Protein AF-A0A3M2DTA0-F1 (afdb_monomer)

Mean predicted aligned error: 23.35 Å

Structure (mmCIF, N/CA/C/O backbone):
data_AF-A0A3M2DTA0-F1
#
_entry.id   AF-A0A3M2DTA0-F1
#
loop_
_atom_site.group_PDB
_atom_site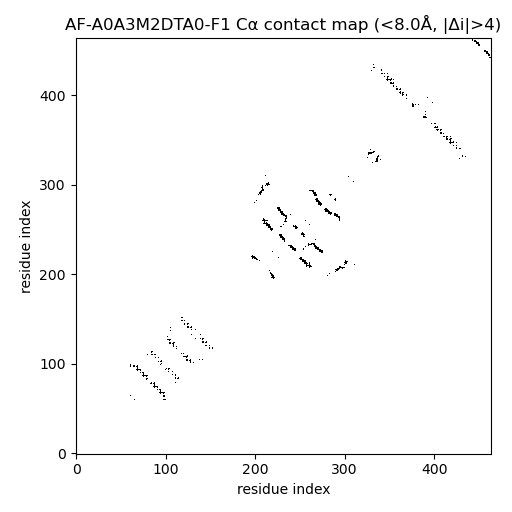.id
_atom_site.type_symbol
_atom_site.label_atom_id
_atom_site.label_alt_id
_atom_site.label_comp_id
_atom_site.label_asym_id
_atom_site.label_entity_id
_atom_site.label_seq_id
_atom_site.pdbx_PDB_ins_code
_atom_site.Cartn_x
_atom_site.Cartn_y
_atom_site.Cartn_z
_atom_site.occupancy
_atom_site.B_iso_or_equiv
_atom_site.auth_seq_id
_atom_site.auth_comp_id
_atom_site.auth_asym_id
_atom_site.auth_atom_id
_atom_site.pdbx_PDB_model_num
ATOM 1 N N . MET A 1 1 ? -62.750 1.902 66.964 1.00 39.34 1 MET A N 1
ATOM 2 C CA . MET A 1 1 ? -62.406 0.477 66.808 1.00 39.34 1 MET A CA 1
ATOM 3 C C . MET A 1 1 ? -62.398 0.144 65.324 1.00 39.34 1 MET A C 1
ATOM 5 O O . MET A 1 1 ? -63.325 0.525 64.624 1.00 39.34 1 MET A O 1
ATOM 9 N N . ASP A 1 2 ? -61.263 -0.398 64.893 1.00 40.75 2 ASP A N 1
ATOM 10 C CA . ASP A 1 2 ? -60.804 -0.861 63.575 1.00 40.75 2 ASP A CA 1
ATOM 11 C C . ASP A 1 2 ? -61.656 -0.690 62.302 1.00 40.75 2 ASP A C 1
ATOM 13 O O . ASP A 1 2 ? -62.696 -1.318 62.113 1.00 40.75 2 ASP A O 1
ATOM 17 N N . ARG A 1 3 ? -61.098 0.069 61.342 1.00 43.22 3 ARG A N 1
ATOM 18 C CA . ARG A 1 3 ? -61.470 0.039 59.919 1.00 43.22 3 ARG A CA 1
ATOM 19 C C . ARG A 1 3 ? -60.645 -1.031 59.206 1.00 43.22 3 ARG A C 1
ATOM 21 O O . ARG A 1 3 ? -59.434 -0.892 59.057 1.00 43.22 3 ARG A O 1
ATOM 28 N N . GLN A 1 4 ? -61.333 -2.048 58.698 1.00 48.72 4 GLN A N 1
ATOM 29 C CA . GLN A 1 4 ? -60.792 -3.071 57.808 1.00 48.72 4 GLN A CA 1
ATOM 30 C C . GLN A 1 4 ? -60.157 -2.443 56.553 1.00 48.72 4 GLN A C 1
ATOM 32 O O . GLN A 1 4 ? -60.819 -1.717 55.809 1.00 48.72 4 GLN A O 1
ATOM 37 N N . ARG A 1 5 ? -58.881 -2.757 56.289 1.00 42.97 5 ARG A N 1
ATOM 38 C CA . ARG A 1 5 ? -58.250 -2.596 54.969 1.00 42.97 5 ARG A CA 1
ATOM 39 C C . ARG A 1 5 ? -58.046 -3.973 54.314 1.00 42.97 5 ARG A C 1
ATOM 41 O O . ARG A 1 5 ? -57.704 -4.926 55.015 1.00 42.97 5 ARG A O 1
ATOM 48 N N . PRO A 1 6 ? -58.245 -4.090 52.990 1.00 40.84 6 PRO A N 1
ATOM 49 C CA . PRO A 1 6 ? -58.158 -5.352 52.259 1.00 40.84 6 PRO A CA 1
ATOM 50 C C . PRO A 1 6 ? -56.712 -5.856 52.123 1.00 40.84 6 PRO A C 1
ATOM 52 O O . PRO A 1 6 ? -55.781 -5.083 51.896 1.00 40.84 6 PRO A O 1
ATOM 55 N N . ARG A 1 7 ? -56.541 -7.180 52.231 1.00 41.28 7 ARG A N 1
ATOM 56 C CA . ARG A 1 7 ? -55.277 -7.898 51.999 1.00 41.28 7 ARG A CA 1
ATOM 57 C C . ARG A 1 7 ? -54.853 -7.774 50.531 1.00 41.28 7 ARG A C 1
ATOM 59 O O . ARG A 1 7 ? -55.478 -8.372 49.659 1.00 41.28 7 ARG A O 1
ATOM 66 N N . VAL A 1 8 ? -53.756 -7.068 50.271 1.00 42.44 8 VAL A N 1
ATOM 67 C CA . VAL A 1 8 ? -53.026 -7.127 48.995 1.00 42.44 8 VAL A CA 1
ATOM 68 C C . VAL A 1 8 ? -52.053 -8.306 49.065 1.00 42.44 8 VAL A C 1
ATOM 70 O O . VAL A 1 8 ? -51.221 -8.366 49.966 1.00 42.44 8 VAL A O 1
ATOM 73 N N . ARG A 1 9 ? -52.171 -9.266 48.140 1.00 40.94 9 ARG A N 1
ATOM 74 C CA . ARG A 1 9 ? -51.187 -10.344 47.942 1.00 40.94 9 ARG A CA 1
ATOM 75 C C . ARG A 1 9 ? -49.998 -9.794 47.135 1.00 40.94 9 ARG A C 1
ATOM 77 O O . ARG A 1 9 ? -50.240 -9.350 46.014 1.00 40.94 9 ARG A O 1
ATOM 84 N N . PRO A 1 10 ? -48.742 -9.844 47.615 1.00 37.25 10 PRO A N 1
ATOM 85 C CA . PRO A 1 10 ? -47.585 -9.559 46.781 1.00 37.25 10 PRO A CA 1
ATOM 86 C C . PRO A 1 10 ? -46.996 -10.879 46.270 1.00 37.25 10 PRO A C 1
ATOM 88 O O . PRO A 1 10 ? -46.670 -11.766 47.052 1.00 37.25 10 PRO A O 1
ATOM 91 N N . GLY A 1 11 ? -46.862 -11.022 44.954 1.00 39.50 11 GLY A N 1
ATOM 92 C CA . GLY A 1 11 ? -46.134 -12.149 44.367 1.00 39.50 11 GLY A CA 1
ATOM 93 C C . GLY A 1 11 ? -46.793 -12.694 43.115 1.00 39.50 11 GLY A C 1
ATOM 94 O O . GLY A 1 11 ? -47.381 -13.769 43.139 1.00 39.50 11 GLY A O 1
ATOM 95 N N . GLY A 1 12 ? -46.704 -11.950 42.015 1.00 39.66 12 GLY A N 1
ATOM 96 C CA . GLY A 1 12 ? -47.184 -12.454 40.733 1.00 39.66 12 GLY A CA 1
ATOM 97 C C . GLY A 1 12 ? -47.164 -11.433 39.609 1.00 39.66 12 GLY A C 1
ATOM 98 O O . GLY A 1 12 ? -48.199 -11.251 38.995 1.00 39.66 12 GLY A O 1
ATOM 99 N N . PHE A 1 13 ? -46.037 -10.753 39.350 1.00 37.81 13 PHE A N 1
ATOM 100 C CA . PHE A 1 13 ? -45.917 -9.884 38.161 1.00 37.81 13 PHE A CA 1
ATOM 101 C C . PHE A 1 13 ? -44.502 -9.726 37.564 1.00 37.81 13 PHE A C 1
ATOM 103 O O . PHE A 1 13 ? -44.301 -8.844 36.739 1.00 37.81 13 PHE A O 1
ATOM 110 N N . TYR A 1 14 ? -43.520 -10.576 37.899 1.00 38.41 14 TYR A N 1
ATOM 111 C CA . TYR A 1 14 ? -42.122 -10.354 37.464 1.00 38.41 14 TYR A CA 1
ATOM 112 C C . TYR A 1 14 ? -41.482 -11.437 36.575 1.00 38.41 14 TYR A C 1
ATOM 114 O O . TYR A 1 14 ? -40.265 -11.463 36.440 1.00 38.41 14 TYR A O 1
ATOM 122 N N . VAL A 1 15 ? -42.262 -12.318 35.926 1.00 38.97 15 VAL A N 1
ATOM 123 C CA . VAL A 1 15 ? -41.696 -13.429 35.114 1.00 38.97 15 VAL A CA 1
ATOM 124 C C . VAL A 1 15 ? -42.315 -13.563 33.709 1.00 38.97 15 VAL A C 1
ATOM 126 O O . VAL A 1 15 ? -42.268 -14.627 33.106 1.00 38.97 15 VAL A O 1
ATOM 129 N N . GLN A 1 16 ? -42.867 -12.492 33.123 1.00 34.28 16 GLN A N 1
ATOM 130 C CA . GLN A 1 16 ? -43.467 -12.560 31.772 1.00 34.28 16 GLN A CA 1
ATOM 131 C C . GLN A 1 16 ? -42.778 -11.697 30.699 1.00 34.28 16 GLN A C 1
ATOM 133 O O . GLN A 1 16 ? -43.326 -11.505 29.620 1.00 34.28 16 GLN A O 1
ATOM 138 N N . TRP A 1 17 ? -41.549 -11.226 30.944 1.00 40.72 17 TRP A N 1
ATOM 139 C CA . TRP A 1 17 ? -40.788 -10.429 29.962 1.00 40.72 17 TRP A CA 1
ATOM 140 C C . TRP A 1 17 ? -39.351 -10.915 29.691 1.00 40.72 17 TRP A C 1
ATOM 142 O O . TRP A 1 17 ? -38.531 -10.165 29.175 1.00 40.72 17 TRP A O 1
ATOM 152 N N . TYR A 1 18 ? -39.044 -12.185 29.990 1.00 34.88 18 TYR A N 1
ATOM 153 C CA . TYR A 1 18 ? -37.689 -12.762 29.876 1.00 34.88 18 TYR A CA 1
ATOM 154 C C . TYR A 1 18 ? -37.569 -13.947 28.887 1.00 34.88 18 TYR A C 1
ATOM 156 O O . TYR A 1 18 ? -36.745 -14.836 29.073 1.00 34.88 18 TYR A O 1
ATOM 164 N N . ARG A 1 19 ? -38.382 -13.992 27.814 1.00 37.22 19 ARG A N 1
ATOM 165 C CA . ARG A 1 19 ? -38.349 -15.079 26.798 1.00 37.22 19 ARG A CA 1
ATOM 166 C C . ARG A 1 19 ? -37.970 -14.662 25.367 1.00 37.22 19 ARG A C 1
ATOM 168 O O . ARG A 1 19 ? -38.280 -15.391 24.435 1.00 37.22 19 ARG A O 1
ATOM 175 N N . THR A 1 20 ? -37.249 -13.558 25.168 1.00 39.91 20 THR A N 1
ATOM 176 C CA . THR A 1 20 ? -36.763 -13.159 23.822 1.00 39.91 20 THR A CA 1
ATOM 177 C C . THR A 1 20 ? -35.258 -12.895 23.714 1.00 39.91 20 THR A C 1
ATOM 179 O O . THR A 1 20 ? -34.817 -12.371 22.700 1.00 39.91 20 THR A O 1
ATOM 182 N N . ILE A 1 21 ? -34.442 -13.284 24.702 1.00 41.50 21 ILE A N 1
ATOM 183 C CA . ILE A 1 21 ? -32.984 -13.019 24.676 1.00 41.50 21 ILE A CA 1
ATOM 184 C C . ILE A 1 21 ? -32.120 -14.285 24.506 1.00 41.50 21 ILE A C 1
ATOM 186 O O . ILE A 1 21 ? -30.912 -14.185 24.331 1.00 41.50 21 ILE A O 1
ATOM 190 N N . VAL A 1 22 ? -32.699 -15.487 24.429 1.00 40.06 22 VAL A N 1
ATOM 191 C CA . VAL A 1 22 ? -31.907 -16.714 24.216 1.00 40.06 22 VAL A CA 1
ATOM 192 C C . VAL A 1 22 ? -32.315 -17.415 22.927 1.00 40.06 22 VAL A C 1
ATOM 194 O O . VAL A 1 22 ? -33.062 -18.381 22.954 1.00 40.06 22 VAL A O 1
ATOM 197 N N . THR A 1 23 ? -31.802 -16.908 21.805 1.00 38.47 23 THR A N 1
ATOM 198 C CA . THR A 1 23 ? -31.377 -17.696 20.633 1.00 38.47 23 THR A CA 1
ATOM 199 C C . THR A 1 23 ? -30.519 -16.795 19.746 1.00 38.47 23 THR A C 1
ATOM 201 O O . THR A 1 23 ? -31.041 -15.853 19.156 1.00 38.47 23 THR A O 1
ATOM 204 N N . GLY A 1 24 ? -29.219 -17.095 19.644 1.00 30.34 24 GLY A N 1
ATOM 205 C CA . GLY A 1 24 ? -28.360 -16.571 18.577 1.00 30.34 24 GLY A CA 1
ATOM 206 C C . GLY A 1 24 ? -27.117 -15.781 18.993 1.00 30.34 24 GLY A C 1
ATOM 207 O O . GLY A 1 24 ? -26.850 -14.748 18.394 1.00 30.34 24 GLY A O 1
ATOM 208 N N . ALA A 1 25 ? -26.333 -16.259 19.963 1.00 32.34 25 ALA A N 1
ATOM 209 C CA . ALA A 1 25 ? -24.940 -15.839 20.118 1.00 32.34 25 ALA A CA 1
ATOM 210 C C . ALA A 1 25 ? -24.031 -17.074 20.106 1.00 32.34 25 ALA A C 1
ATOM 212 O O . ALA A 1 25 ? -24.006 -17.829 21.072 1.00 32.34 25 ALA A O 1
ATOM 213 N N . ALA A 1 26 ? -23.310 -17.267 19.002 1.00 34.09 26 ALA A N 1
ATOM 214 C CA . ALA A 1 26 ? -22.030 -17.971 18.946 1.00 34.09 26 ALA A CA 1
ATOM 215 C C . ALA A 1 26 ? -21.405 -17.737 17.561 1.00 34.09 26 ALA A C 1
ATOM 217 O O . ALA A 1 26 ? -21.884 -18.310 16.593 1.00 34.09 26 ALA A O 1
ATOM 218 N N . VAL A 1 27 ? -20.400 -16.859 17.464 1.00 36.59 27 VAL A N 1
ATOM 219 C CA . VAL A 1 27 ? -19.006 -17.202 17.108 1.00 36.59 27 VAL A CA 1
ATOM 220 C C . VAL A 1 27 ? -18.109 -16.028 17.557 1.00 36.59 27 VAL A C 1
ATOM 222 O O . VAL A 1 27 ? -18.338 -14.873 17.215 1.00 36.59 27 VAL A O 1
ATOM 225 N N . ALA A 1 28 ? -17.142 -16.381 18.404 1.00 36.66 28 ALA A N 1
ATOM 226 C CA . ALA A 1 28 ? -16.032 -15.628 19.002 1.00 36.66 28 ALA A CA 1
ATOM 227 C C . ALA A 1 28 ? -15.027 -15.092 17.948 1.00 36.66 28 ALA A C 1
ATOM 229 O O . ALA A 1 28 ? -15.091 -15.512 16.802 1.00 36.66 28 ALA A O 1
ATOM 230 N N . ALA A 1 29 ? -13.985 -14.293 18.195 1.00 37.00 29 ALA A N 1
ATOM 231 C CA . ALA A 1 29 ? -13.489 -13.381 19.234 1.00 37.00 29 ALA A CA 1
ATOM 232 C C . ALA A 1 29 ? -12.129 -12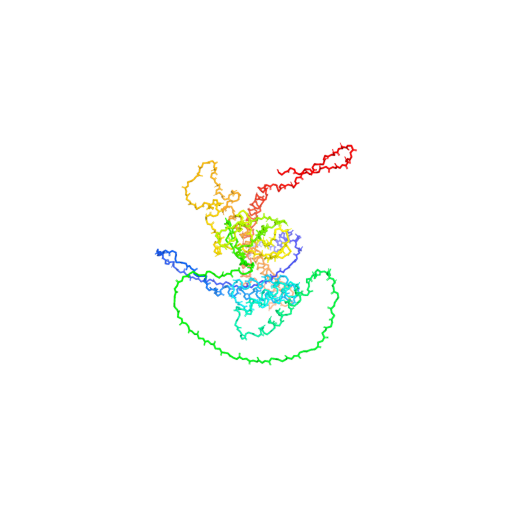.837 18.710 1.00 37.00 29 ALA A C 1
ATOM 234 O O . ALA A 1 29 ? -11.511 -13.467 17.855 1.00 37.00 29 ALA A O 1
ATOM 235 N N . GLY A 1 30 ? -11.635 -11.735 19.293 1.00 31.31 30 GLY A N 1
ATOM 236 C CA . GLY A 1 30 ? -10.243 -11.248 19.197 1.00 31.31 30 GLY A CA 1
ATOM 237 C C . GLY A 1 30 ? -10.112 -9.965 18.361 1.00 31.31 30 GLY A C 1
ATOM 238 O O . GLY A 1 30 ? -10.488 -9.963 17.201 1.00 31.31 30 GLY A O 1
ATOM 239 N N . LEU A 1 31 ? -9.627 -8.819 18.849 1.00 36.06 31 LEU A N 1
ATOM 240 C CA . LEU A 1 31 ? -8.679 -8.535 19.930 1.00 36.06 31 LEU A CA 1
ATOM 241 C C . LEU A 1 31 ? -8.980 -7.187 20.615 1.00 36.06 31 LEU A C 1
ATOM 243 O O . LEU A 1 31 ? -9.599 -6.290 20.046 1.00 36.06 31 LEU A O 1
ATOM 247 N N . ALA A 1 32 ? -8.515 -7.087 21.858 1.00 37.78 32 ALA A N 1
ATOM 248 C CA . ALA A 1 32 ? -8.719 -5.997 22.797 1.00 37.78 32 ALA A CA 1
ATOM 249 C C . ALA A 1 32 ? -7.837 -4.750 22.547 1.00 37.78 32 ALA A C 1
ATOM 251 O O . ALA A 1 32 ? -6.649 -4.857 22.268 1.00 37.78 32 ALA A O 1
ATOM 252 N N . VAL A 1 33 ? -8.477 -3.587 22.722 1.00 40.75 33 VAL A N 1
ATOM 253 C CA . VAL A 1 33 ? -8.122 -2.436 23.586 1.00 40.75 33 VAL A CA 1
ATOM 254 C C . VAL A 1 33 ? -6.704 -1.842 23.527 1.00 40.75 33 VAL A C 1
ATOM 256 O O . VAL A 1 33 ? -5.731 -2.459 23.944 1.00 40.75 33 VAL A O 1
ATOM 259 N N . SER A 1 34 ? -6.642 -0.533 23.243 1.00 37.59 34 SER A N 1
ATOM 260 C CA . SER A 1 34 ? -5.978 0.456 24.115 1.00 37.59 34 SER A CA 1
ATOM 261 C C . SER A 1 34 ? -6.585 1.856 23.946 1.00 37.59 34 SER A C 1
ATOM 263 O O . SER A 1 34 ? -6.871 2.314 22.845 1.00 37.59 34 SER A O 1
ATOM 265 N N . VAL A 1 35 ? -6.830 2.475 25.098 1.00 40.69 35 VAL A N 1
ATOM 266 C CA . VAL A 1 35 ? -7.560 3.716 25.389 1.00 40.69 35 VAL A CA 1
ATOM 267 C C . VAL A 1 35 ? -6.631 4.927 25.294 1.00 40.69 35 VAL A C 1
ATOM 269 O O . VAL A 1 35 ? -5.493 4.827 25.731 1.00 40.69 35 VAL A O 1
ATOM 272 N N . ALA A 1 36 ? -7.139 6.086 24.860 1.00 35.47 36 ALA A N 1
ATOM 273 C CA . ALA A 1 36 ? -6.836 7.375 25.501 1.00 35.47 36 ALA A CA 1
ATOM 274 C C . ALA A 1 36 ? -7.736 8.485 24.945 1.00 35.47 36 ALA A C 1
ATOM 276 O O . ALA A 1 36 ? -7.502 9.040 23.874 1.00 35.47 36 ALA A O 1
ATOM 277 N N . ALA A 1 37 ? -8.758 8.834 25.722 1.00 34.09 37 ALA A N 1
ATOM 278 C CA . ALA A 1 37 ? -9.407 10.126 25.624 1.00 34.09 37 ALA A CA 1
ATOM 279 C C . ALA A 1 37 ? -8.443 11.218 26.121 1.00 34.09 37 ALA A C 1
ATOM 281 O O . ALA A 1 37 ? -7.876 11.101 27.208 1.00 34.09 37 ALA A O 1
ATOM 282 N N . ARG A 1 38 ? -8.333 12.317 25.374 1.00 38.34 38 ARG A N 1
ATOM 283 C CA . ARG A 1 38 ? -8.090 13.638 25.957 1.00 38.34 38 ARG A CA 1
ATOM 284 C C . ARG A 1 38 ? -9.094 14.618 25.373 1.00 38.34 38 ARG A C 1
ATOM 286 O O . ARG A 1 38 ? -9.045 14.951 24.194 1.00 38.34 38 ARG A O 1
ATOM 293 N N . ALA A 1 39 ? -10.008 15.050 26.233 1.00 38.62 39 ALA A N 1
ATOM 294 C CA . ALA A 1 39 ? -10.661 16.334 26.099 1.00 38.62 39 ALA A CA 1
ATOM 295 C C . ALA A 1 39 ? -9.599 17.414 26.346 1.00 38.62 39 ALA A C 1
ATOM 297 O O . ALA A 1 39 ? -8.952 17.408 27.393 1.00 38.62 39 ALA A O 1
ATOM 298 N N . GLN A 1 40 ? -9.416 18.311 25.382 1.00 36.41 40 GLN A N 1
ATOM 299 C CA . GLN A 1 40 ? -8.710 19.566 25.587 1.00 36.41 40 GLN A CA 1
ATOM 300 C C . GLN A 1 40 ? -9.523 20.663 24.903 1.00 36.41 40 GLN A C 1
ATOM 302 O O . GLN A 1 40 ? -9.761 20.639 23.698 1.00 36.41 40 GLN A O 1
ATOM 307 N N . GLU A 1 41 ? -9.985 21.585 25.728 1.00 37.56 41 GLU A N 1
ATOM 308 C CA . GLU A 1 41 ? -10.569 22.864 25.363 1.00 37.56 41 GLU A CA 1
ATOM 309 C C . GLU A 1 41 ? -9.547 23.699 24.575 1.00 37.56 41 GLU A C 1
ATOM 311 O O . GLU A 1 41 ? -8.391 23.805 24.987 1.00 37.56 41 GLU A O 1
ATOM 316 N N . ALA A 1 42 ? -9.955 24.294 23.451 1.0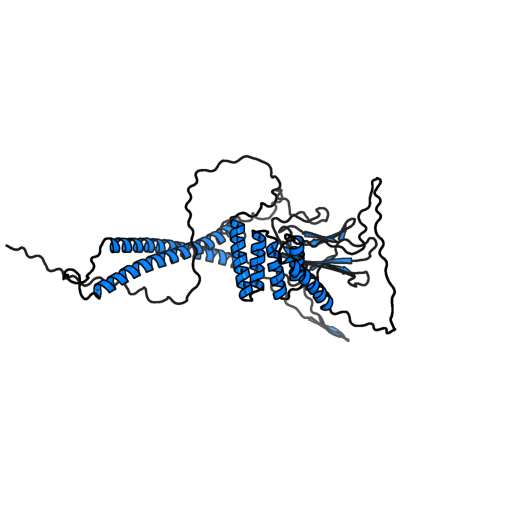0 32.97 42 ALA A N 1
ATOM 317 C CA . ALA A 1 42 ? -9.187 25.340 22.781 1.00 32.97 42 ALA A CA 1
ATOM 318 C C . ALA A 1 42 ? -10.133 26.373 22.152 1.00 32.97 42 ALA A C 1
ATOM 320 O O . ALA A 1 42 ? -10.971 26.054 21.309 1.00 32.97 42 ALA A O 1
ATOM 321 N N . ALA A 1 43 ? -9.979 27.611 22.619 1.00 33.94 43 ALA A N 1
ATOM 322 C CA . ALA A 1 43 ? -10.579 28.841 22.113 1.00 33.94 43 ALA A CA 1
ATOM 323 C C . ALA A 1 43 ? -9.995 29.224 20.716 1.00 33.94 43 ALA A C 1
ATOM 325 O O . ALA A 1 43 ? -9.166 28.484 20.183 1.00 33.94 43 ALA A O 1
ATOM 326 N N . PRO A 1 44 ? -10.455 30.316 20.069 1.00 41.16 44 PRO A N 1
ATOM 327 C CA . PRO A 1 44 ? -10.662 30.391 18.622 1.00 41.16 44 PRO A CA 1
ATOM 328 C C . PRO A 1 44 ? -9.393 30.595 17.779 1.00 41.16 44 PRO A C 1
ATOM 330 O O . PRO A 1 44 ? -8.358 31.063 18.244 1.00 41.16 44 PRO A O 1
ATOM 333 N N . ALA A 1 45 ? -9.540 30.267 16.493 1.00 36.16 45 ALA A N 1
ATOM 334 C CA . ALA A 1 45 ? -8.561 30.452 15.426 1.00 36.16 45 ALA A CA 1
ATOM 335 C C . ALA A 1 45 ? -8.074 31.911 15.280 1.00 36.16 45 ALA A C 1
ATOM 337 O O . ALA A 1 45 ? -8.903 32.823 15.340 1.00 36.16 45 ALA A O 1
ATOM 338 N N . PRO A 1 46 ? -6.787 32.148 14.957 1.00 37.59 46 PRO A N 1
ATOM 339 C CA . PRO A 1 46 ? -6.374 33.370 14.295 1.00 37.59 46 PRO A CA 1
ATOM 340 C C . PRO A 1 46 ? -6.583 33.242 12.781 1.00 37.59 46 PRO A C 1
ATOM 342 O O . PRO A 1 46 ? -6.367 32.192 12.173 1.00 37.59 46 PRO A O 1
ATOM 345 N N . GLN A 1 47 ? -7.072 34.336 12.210 1.00 36.62 47 GLN A N 1
ATOM 346 C CA . GLN A 1 47 ? -7.409 34.503 10.806 1.00 36.62 47 GLN A CA 1
ATOM 347 C C . GLN A 1 47 ? -6.179 34.485 9.892 1.00 36.62 47 GLN A C 1
ATOM 349 O O . GLN A 1 47 ? -5.039 34.621 10.328 1.00 36.62 47 GLN A O 1
ATOM 354 N N . ALA A 1 48 ? -6.495 34.291 8.614 1.00 42.03 48 ALA A N 1
ATOM 355 C CA . ALA A 1 48 ? -5.618 34.287 7.460 1.00 42.03 48 ALA A CA 1
ATOM 356 C C . ALA A 1 48 ? -4.669 35.490 7.396 1.00 42.03 48 ALA A C 1
ATOM 358 O O . ALA A 1 48 ? -5.073 36.612 7.683 1.00 42.03 48 ALA A O 1
ATOM 359 N N . ASP A 1 49 ? -3.462 35.226 6.899 1.00 40.16 49 ASP A N 1
ATOM 360 C CA . ASP A 1 49 ? -2.634 36.221 6.230 1.00 40.16 49 ASP A CA 1
ATOM 361 C C . ASP A 1 49 ? -2.180 35.644 4.882 1.00 40.16 49 ASP A C 1
ATOM 363 O O . ASP A 1 49 ? -1.767 34.480 4.780 1.00 40.16 49 ASP A O 1
ATOM 367 N N . ASP A 1 50 ? -2.338 36.460 3.844 1.00 45.19 50 ASP A N 1
ATOM 368 C CA . ASP A 1 50 ? -2.039 36.179 2.445 1.00 45.19 50 ASP A CA 1
ATOM 369 C C . ASP A 1 50 ? -0.522 36.082 2.201 1.00 45.19 50 ASP A C 1
ATOM 371 O O . ASP A 1 50 ? 0.249 36.957 2.589 1.00 45.19 50 ASP A O 1
ATOM 375 N N . GLY A 1 51 ? -0.069 35.042 1.491 1.00 35.16 51 GLY A N 1
ATOM 376 C CA . GLY A 1 51 ? 1.338 34.920 1.103 1.00 35.16 51 GLY A CA 1
ATOM 377 C C . GLY A 1 51 ? 1.622 33.752 0.158 1.00 35.16 51 GLY A C 1
ATOM 378 O O . GLY A 1 51 ? 1.288 32.607 0.444 1.00 35.16 51 GLY A O 1
ATOM 379 N N . ALA A 1 52 ? 2.239 34.067 -0.981 1.00 37.19 52 ALA A N 1
ATOM 380 C CA . ALA A 1 52 ? 2.599 33.207 -2.111 1.00 37.19 52 ALA A CA 1
ATOM 381 C C . ALA A 1 52 ? 3.199 31.817 -1.759 1.00 37.19 52 ALA A C 1
ATOM 383 O O . ALA A 1 52 ? 3.833 31.653 -0.714 1.00 37.19 52 ALA A O 1
ATOM 384 N N . PRO A 1 53 ? 3.078 30.801 -2.647 1.00 41.25 53 PRO A N 1
ATOM 385 C CA . PRO A 1 53 ? 3.514 29.440 -2.354 1.00 41.25 53 PRO A CA 1
ATOM 386 C C . PRO A 1 53 ? 5.045 29.337 -2.379 1.00 41.25 53 PRO A C 1
ATOM 388 O O . PRO A 1 53 ? 5.664 29.080 -3.412 1.00 41.25 53 PRO A O 1
ATOM 391 N N . ALA A 1 54 ? 5.671 29.503 -1.217 1.00 40.62 54 ALA A N 1
ATOM 392 C CA . ALA A 1 54 ? 7.035 29.051 -0.995 1.00 40.62 54 ALA A CA 1
ATOM 393 C C . ALA A 1 54 ? 7.068 27.516 -1.089 1.00 40.62 54 ALA A C 1
ATOM 395 O O . ALA A 1 54 ? 6.272 26.823 -0.449 1.00 40.62 54 ALA A O 1
ATOM 396 N N . LYS A 1 55 ? 7.990 26.988 -1.904 1.00 42.09 55 LYS A N 1
ATOM 397 C CA . LYS A 1 55 ? 8.301 25.557 -2.016 1.00 42.09 55 LYS A CA 1
ATOM 398 C C . LYS A 1 55 ? 8.511 24.985 -0.612 1.00 42.09 55 LYS A C 1
ATOM 400 O O . LYS A 1 55 ? 9.524 25.259 0.025 1.00 42.09 55 LYS A O 1
ATOM 405 N N . ARG A 1 56 ? 7.543 24.214 -0.115 1.00 38.03 56 ARG A N 1
ATOM 406 C CA . ARG A 1 56 ? 7.668 23.520 1.167 1.00 38.03 56 ARG A CA 1
ATOM 407 C C . ARG A 1 56 ? 8.611 22.340 0.964 1.00 38.03 56 ARG A C 1
ATOM 409 O O . ARG A 1 56 ? 8.235 21.366 0.318 1.00 38.03 56 ARG A O 1
ATOM 416 N N . SER A 1 57 ? 9.824 22.431 1.506 1.00 43.00 57 SER A N 1
ATOM 417 C CA . SER A 1 57 ? 10.646 21.246 1.767 1.00 43.00 57 SER A CA 1
ATOM 418 C C . SER A 1 57 ? 9.808 20.225 2.547 1.00 43.00 57 SER A C 1
ATOM 420 O O . SER A 1 57 ? 8.992 20.641 3.379 1.00 43.00 57 SER A O 1
ATOM 422 N N . PRO A 1 58 ? 9.958 18.913 2.290 1.00 55.59 58 PRO A N 1
ATOM 423 C CA . PRO A 1 58 ? 9.184 17.906 2.999 1.00 55.59 58 PRO A CA 1
ATOM 424 C C . PRO A 1 58 ? 9.443 18.063 4.496 1.00 55.59 58 PRO A C 1
ATOM 426 O O . PRO A 1 58 ? 10.573 17.916 4.959 1.00 55.59 58 PRO A O 1
ATOM 429 N N . ALA A 1 59 ? 8.394 18.413 5.242 1.00 67.88 59 ALA A N 1
ATOM 430 C CA . ALA A 1 59 ? 8.487 18.627 6.678 1.00 67.88 59 ALA A CA 1
ATOM 431 C C . ALA A 1 59 ? 9.079 17.382 7.350 1.00 67.88 59 ALA A C 1
ATOM 433 O O . ALA A 1 59 ? 8.808 16.252 6.921 1.00 67.88 59 ALA A O 1
ATOM 434 N N . ALA A 1 60 ? 9.913 17.596 8.370 1.00 78.75 60 ALA A N 1
ATOM 435 C CA . ALA A 1 60 ? 10.408 16.517 9.213 1.00 78.75 60 ALA A CA 1
ATOM 436 C C . ALA A 1 60 ? 9.222 15.723 9.807 1.00 78.75 60 ALA A C 1
ATOM 438 O O . ALA A 1 60 ? 8.157 16.314 10.017 1.00 78.75 60 ALA A O 1
ATOM 439 N N . PRO A 1 61 ? 9.377 14.409 10.055 1.00 89.19 61 PRO A N 1
ATOM 440 C CA . PRO A 1 61 ? 8.325 13.586 10.647 1.00 89.19 61 PRO A CA 1
ATOM 441 C C . PRO A 1 61 ? 7.776 14.195 11.941 1.00 89.19 61 PRO A C 1
ATOM 443 O O . PRO A 1 61 ? 8.546 14.649 12.792 1.00 89.19 61 PRO A O 1
ATOM 446 N N . SER A 1 62 ? 6.452 14.204 12.104 1.00 91.31 62 SER A N 1
ATOM 447 C CA . SER A 1 62 ? 5.833 14.676 13.343 1.00 91.31 62 SER A CA 1
ATOM 448 C C . SER A 1 62 ? 6.003 13.651 14.470 1.00 91.31 62 SER A C 1
ATOM 450 O O . SER A 1 62 ? 6.214 12.465 14.225 1.00 91.31 62 SER A O 1
ATOM 452 N N . ALA A 1 63 ? 5.848 14.075 15.728 1.00 89.06 63 ALA A N 1
ATOM 453 C CA . ALA A 1 63 ? 5.881 13.148 16.864 1.00 89.06 63 ALA A CA 1
ATOM 454 C C . ALA A 1 63 ? 4.822 12.030 16.746 1.00 89.06 63 ALA A C 1
ATOM 456 O O . ALA A 1 63 ? 5.080 10.895 17.139 1.00 89.06 63 ALA A O 1
ATOM 457 N N . ALA A 1 64 ? 3.660 12.332 16.156 1.00 90.00 64 ALA A N 1
ATOM 458 C CA . ALA A 1 64 ? 2.624 11.340 15.883 1.00 90.00 64 ALA A CA 1
ATOM 459 C C . ALA A 1 64 ? 3.068 10.318 14.820 1.00 90.00 64 ALA A C 1
ATOM 461 O O . ALA A 1 64 ? 2.841 9.123 15.005 1.00 90.00 64 ALA A O 1
ATOM 462 N N . ASP A 1 65 ? 3.751 10.763 13.759 1.00 88.12 65 ASP A N 1
ATOM 463 C CA . ASP A 1 65 ? 4.301 9.868 12.729 1.00 88.12 65 ASP A CA 1
ATOM 464 C C . ASP A 1 65 ? 5.379 8.949 13.314 1.00 88.12 65 ASP A C 1
ATOM 466 O O . ASP A 1 65 ? 5.423 7.763 12.996 1.00 88.12 65 ASP A O 1
ATOM 470 N N . ILE A 1 66 ? 6.223 9.470 14.212 1.00 90.06 66 ILE A N 1
ATOM 471 C CA . ILE A 1 66 ? 7.246 8.678 14.906 1.00 90.06 66 ILE A CA 1
ATOM 472 C C . ILE A 1 66 ? 6.612 7.609 15.805 1.00 90.06 66 ILE A C 1
ATOM 474 O O . ILE A 1 66 ? 7.074 6.468 15.806 1.00 90.06 66 ILE A O 1
ATOM 478 N N . GLU A 1 67 ? 5.548 7.930 16.543 1.00 90.12 67 GLU A N 1
ATOM 479 C CA . GLU A 1 67 ? 4.833 6.938 17.360 1.00 90.12 67 GLU A CA 1
ATOM 480 C C . GLU A 1 67 ? 4.154 5.863 16.499 1.00 90.12 67 GLU A C 1
ATOM 482 O O . GLU A 1 67 ? 4.263 4.669 16.789 1.00 90.12 67 GLU A O 1
ATOM 487 N N . GLN A 1 68 ? 3.526 6.252 15.387 1.00 87.31 68 GLN A N 1
ATOM 488 C CA . GLN A 1 68 ? 2.974 5.290 14.432 1.00 87.31 68 GLN A CA 1
ATOM 489 C C . GLN A 1 68 ? 4.069 4.416 13.808 1.00 87.31 68 GLN A C 1
ATOM 491 O O . GLN A 1 68 ? 3.899 3.199 13.716 1.00 87.31 68 GLN A O 1
ATOM 496 N N . ALA A 1 69 ? 5.215 4.997 13.446 1.00 89.69 69 ALA A N 1
ATOM 497 C CA . ALA A 1 69 ? 6.356 4.255 12.923 1.00 89.69 69 ALA A CA 1
ATOM 498 C C . ALA A 1 69 ? 6.851 3.201 13.921 1.00 89.69 69 ALA A C 1
ATOM 500 O O . ALA A 1 69 ? 7.037 2.047 13.544 1.00 89.69 69 ALA A O 1
ATOM 501 N N . LYS A 1 70 ? 6.977 3.545 15.211 1.00 88.19 70 LYS A N 1
ATOM 502 C CA . LYS A 1 70 ? 7.333 2.577 16.265 1.00 88.19 70 LYS A CA 1
ATOM 503 C C . LYS A 1 70 ? 6.332 1.424 16.354 1.00 88.19 70 LYS A C 1
ATOM 505 O O . LYS A 1 70 ? 6.745 0.279 16.524 1.00 88.19 70 LYS A O 1
ATOM 510 N N . ALA A 1 71 ? 5.036 1.702 16.209 1.00 89.50 71 ALA A N 1
ATOM 511 C CA . ALA A 1 71 ? 4.011 0.660 16.202 1.00 89.50 71 ALA A CA 1
ATOM 512 C C . ALA A 1 71 ? 4.149 -0.280 14.989 1.00 89.50 71 ALA A C 1
ATOM 514 O O . ALA A 1 71 ? 4.065 -1.498 15.149 1.00 89.50 71 ALA A O 1
ATOM 515 N N . HIS A 1 72 ? 4.407 0.266 13.795 1.00 91.56 72 HIS A N 1
ATOM 516 C CA . HIS A 1 72 ? 4.703 -0.524 12.594 1.00 91.56 72 HIS A CA 1
ATOM 517 C C . HIS A 1 72 ? 5.984 -1.353 12.758 1.00 91.56 72 HIS A C 1
ATOM 519 O O . HIS A 1 72 ? 5.988 -2.549 12.482 1.00 91.56 72 HIS A O 1
ATOM 525 N N . PHE A 1 73 ? 7.053 -0.768 13.301 1.00 90.38 73 PHE A N 1
ATOM 526 C CA . PHE A 1 73 ? 8.287 -1.488 13.609 1.00 90.38 73 PHE A CA 1
ATOM 527 C C . PHE A 1 73 ? 8.058 -2.659 14.571 1.00 90.38 73 PHE A C 1
ATOM 529 O O . PHE A 1 73 ? 8.527 -3.765 14.309 1.00 90.38 73 PHE A O 1
ATOM 536 N N . ALA A 1 74 ? 7.320 -2.438 15.663 1.00 89.50 74 ALA A N 1
ATOM 537 C CA . ALA A 1 74 ? 7.033 -3.477 16.648 1.00 89.50 74 ALA A CA 1
ATOM 538 C C . ALA A 1 74 ? 6.244 -4.643 16.030 1.00 89.50 74 ALA A C 1
ATOM 540 O O . ALA A 1 74 ? 6.563 -5.804 16.290 1.00 89.50 74 ALA A O 1
ATOM 541 N N . ARG A 1 75 ? 5.267 -4.346 15.159 1.00 91.38 75 ARG A N 1
ATOM 542 C CA . ARG A 1 75 ? 4.547 -5.372 14.391 1.00 91.38 75 ARG A CA 1
ATOM 543 C C . ARG A 1 75 ? 5.460 -6.117 13.424 1.00 91.38 75 ARG A C 1
ATOM 545 O O . ARG A 1 75 ? 5.423 -7.342 13.402 1.00 91.38 75 ARG A O 1
ATOM 552 N N . GLY A 1 76 ? 6.300 -5.404 12.672 1.00 88.50 76 GLY A N 1
ATOM 553 C CA . GLY A 1 76 ? 7.278 -6.013 11.769 1.00 88.50 76 GLY A CA 1
ATOM 554 C C . GLY A 1 76 ? 8.219 -6.970 12.503 1.00 88.50 76 GLY A C 1
ATOM 555 O O . GLY A 1 76 ? 8.387 -8.110 12.082 1.00 88.50 76 GLY A O 1
ATOM 556 N N . ALA A 1 77 ? 8.758 -6.554 13.652 1.00 88.00 77 ALA A N 1
ATOM 557 C CA . ALA A 1 77 ? 9.637 -7.383 14.475 1.00 88.00 77 ALA A CA 1
ATOM 558 C C . ALA A 1 77 ? 8.939 -8.648 14.999 1.00 88.00 77 ALA A C 1
ATOM 560 O O . ALA A 1 77 ? 9.544 -9.719 15.037 1.00 88.00 77 ALA A O 1
ATOM 561 N N . GLU A 1 78 ? 7.665 -8.546 15.377 1.00 92.50 78 GLU A N 1
ATOM 562 C CA . GLU A 1 78 ? 6.872 -9.698 15.804 1.00 92.50 78 GLU A CA 1
ATOM 563 C C . GLU A 1 78 ? 6.571 -10.657 14.639 1.00 92.50 78 GLU A C 1
ATOM 565 O O . GLU A 1 78 ? 6.690 -11.871 14.787 1.00 92.50 78 GLU A O 1
ATOM 570 N N . LEU A 1 79 ? 6.279 -10.131 13.448 1.00 89.75 79 LEU A N 1
ATOM 571 C CA . LEU A 1 79 ? 6.074 -10.939 12.242 1.00 89.75 79 LEU A CA 1
ATOM 572 C C . LEU A 1 79 ? 7.345 -11.688 11.818 1.00 89.75 79 LEU A C 1
ATOM 574 O O . LEU A 1 79 ? 7.248 -12.847 11.415 1.00 89.75 79 LEU A O 1
ATOM 578 N N . VAL A 1 80 ? 8.531 -11.083 11.969 1.00 86.00 80 VAL A N 1
ATOM 579 C CA . VAL A 1 80 ? 9.812 -11.780 11.741 1.00 86.00 80 VAL A CA 1
ATOM 580 C C . VAL A 1 80 ? 9.968 -12.969 12.689 1.00 86.00 80 VAL A C 1
ATOM 582 O O . VAL A 1 80 ? 10.305 -14.057 12.233 1.00 86.00 80 VAL A O 1
ATOM 585 N N . LYS A 1 81 ? 9.655 -12.814 13.985 1.00 90.19 81 LYS A N 1
ATOM 586 C CA . LYS A 1 81 ? 9.708 -13.932 14.952 1.00 90.19 81 LYS A CA 1
ATOM 587 C C . LYS A 1 81 ? 8.763 -15.078 14.590 1.00 90.19 81 LYS A C 1
ATOM 589 O O . LYS A 1 81 ? 9.026 -16.223 14.937 1.00 90.19 81 LYS A O 1
ATOM 594 N N . GLN A 1 82 ? 7.667 -14.767 13.902 1.00 92.38 82 GLN A N 1
ATOM 595 C CA . GLN A 1 82 ? 6.685 -15.740 13.424 1.00 92.38 82 GLN A CA 1
ATOM 596 C C . GLN A 1 82 ? 7.049 -16.349 12.056 1.00 92.38 82 GLN A C 1
ATOM 598 O O . GLN A 1 82 ? 6.274 -17.150 11.536 1.00 92.38 82 GLN A O 1
ATOM 603 N N . GLY A 1 83 ? 8.176 -15.959 11.447 1.00 87.69 83 GLY A N 1
ATOM 604 C CA . GLY A 1 83 ? 8.585 -16.394 10.105 1.00 87.69 83 GLY A CA 1
ATOM 605 C C . GLY A 1 83 ? 7.765 -15.774 8.965 1.00 87.69 83 GLY A C 1
ATOM 606 O O . GLY A 1 83 ? 7.850 -16.203 7.815 1.00 87.69 83 GLY A O 1
ATOM 607 N N . LYS A 1 84 ? 6.943 -14.758 9.250 1.00 90.19 84 LYS A N 1
ATOM 608 C CA . LYS A 1 84 ? 6.075 -14.085 8.270 1.00 90.19 84 LYS A CA 1
ATOM 609 C C . LYS A 1 84 ? 6.806 -12.931 7.590 1.00 90.19 84 LYS A C 1
ATOM 611 O O . LYS A 1 84 ? 6.431 -11.764 7.711 1.00 90.19 84 LYS A O 1
ATOM 616 N N . HIS A 1 85 ? 7.865 -13.263 6.861 1.00 85.88 85 HIS A N 1
ATOM 617 C CA . HIS A 1 85 ? 8.792 -12.280 6.301 1.00 85.88 85 HIS A CA 1
ATOM 618 C C . HIS A 1 85 ? 8.126 -11.321 5.288 1.00 85.88 85 HIS A C 1
ATOM 620 O O . HIS A 1 85 ? 8.353 -10.116 5.338 1.00 85.88 85 HIS A O 1
ATOM 626 N N . ALA A 1 86 ? 7.208 -11.787 4.434 1.00 87.31 86 ALA A N 1
ATOM 627 C CA . ALA A 1 86 ? 6.533 -10.911 3.461 1.00 87.31 86 ALA A CA 1
ATOM 628 C C . ALA A 1 86 ? 5.671 -9.816 4.126 1.00 87.31 86 ALA A C 1
ATOM 630 O O . ALA A 1 86 ? 5.689 -8.657 3.705 1.00 87.31 86 ALA A O 1
ATOM 631 N N . GLU A 1 87 ? 4.945 -10.170 5.190 1.00 87.19 87 GLU A N 1
ATOM 632 C CA . GLU A 1 87 ? 4.146 -9.225 5.981 1.00 87.19 87 GLU A CA 1
ATOM 633 C C . GLU A 1 87 ? 5.060 -8.279 6.779 1.00 87.19 87 GLU A C 1
ATOM 635 O O . GLU A 1 87 ? 4.831 -7.068 6.810 1.00 87.19 87 GLU A O 1
ATOM 640 N N . ALA A 1 88 ? 6.149 -8.806 7.351 1.00 87.06 88 ALA A N 1
ATOM 641 C CA . ALA A 1 88 ? 7.136 -8.008 8.073 1.00 87.06 88 ALA A CA 1
ATOM 642 C C . ALA A 1 88 ? 7.780 -6.927 7.189 1.00 87.06 88 ALA A C 1
ATOM 644 O O . ALA A 1 88 ? 7.942 -5.786 7.627 1.00 87.06 88 ALA A O 1
ATOM 645 N N . ALA A 1 89 ? 8.093 -7.249 5.929 1.00 89.44 89 ALA A N 1
ATOM 646 C CA . ALA A 1 89 ? 8.651 -6.288 4.981 1.00 89.44 89 ALA A CA 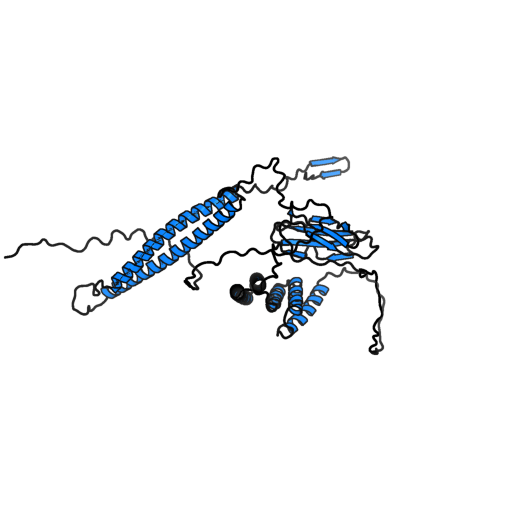1
ATOM 647 C C . ALA A 1 89 ? 7.694 -5.109 4.745 1.00 89.44 89 ALA A C 1
ATOM 649 O O . ALA A 1 89 ? 8.138 -3.964 4.640 1.00 89.44 89 ALA A O 1
ATOM 650 N N . ALA A 1 90 ? 6.382 -5.361 4.664 1.00 91.62 90 ALA A N 1
ATOM 651 C CA . ALA A 1 90 ? 5.380 -4.307 4.508 1.00 91.62 90 ALA A CA 1
ATOM 652 C C . ALA A 1 90 ? 5.338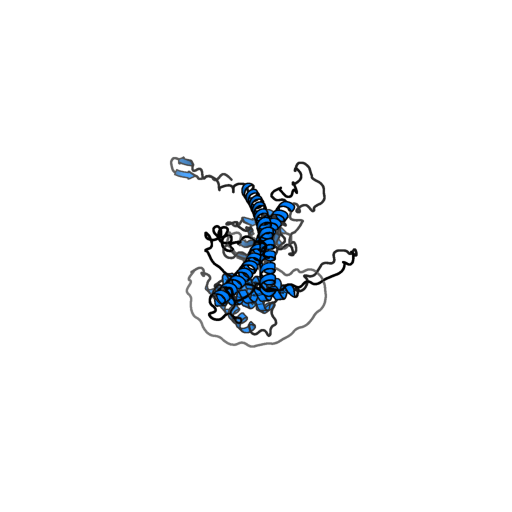 -3.377 5.731 1.00 91.62 90 ALA A C 1
ATOM 654 O O . ALA A 1 90 ? 5.385 -2.157 5.568 1.00 91.62 90 ALA A O 1
ATOM 655 N N . GLU A 1 91 ? 5.334 -3.941 6.941 1.00 93.00 91 GLU A N 1
ATOM 656 C CA . GLU A 1 91 ? 5.342 -3.162 8.184 1.00 93.00 91 GLU A CA 1
ATOM 657 C C . GLU A 1 91 ? 6.628 -2.332 8.343 1.00 93.00 91 GLU A C 1
ATOM 659 O O . GLU A 1 91 ? 6.563 -1.148 8.676 1.00 93.00 91 GLU A O 1
ATOM 664 N N . PHE A 1 92 ? 7.804 -2.892 8.037 1.00 90.81 92 PHE A N 1
ATOM 665 C CA . PHE A 1 92 ? 9.057 -2.133 8.108 1.00 90.81 92 PHE A CA 1
ATOM 666 C C . PHE A 1 92 ? 9.145 -1.018 7.061 1.00 90.81 92 PHE A C 1
ATOM 668 O O . PHE A 1 92 ? 9.634 0.070 7.379 1.00 90.81 92 PHE A O 1
ATOM 675 N N . LYS A 1 93 ? 8.625 -1.234 5.845 1.00 92.75 93 LYS A N 1
ATOM 676 C CA . LYS A 1 93 ? 8.522 -0.177 4.825 1.00 92.75 93 LYS A CA 1
ATOM 677 C C . LYS A 1 93 ? 7.621 0.965 5.287 1.00 92.75 93 LYS A C 1
ATOM 679 O O . LYS A 1 93 ? 7.980 2.124 5.096 1.00 92.75 93 LYS A O 1
ATOM 684 N N . GLU A 1 94 ? 6.501 0.660 5.936 1.00 93.44 94 GLU A N 1
ATOM 685 C CA . GLU A 1 94 ? 5.598 1.690 6.456 1.00 93.44 94 GLU A CA 1
ATOM 686 C C . GLU A 1 94 ? 6.221 2.455 7.632 1.00 93.44 94 GLU A C 1
ATOM 688 O O . GLU A 1 94 ? 6.171 3.686 7.676 1.00 93.44 94 GLU A O 1
ATOM 693 N N . SER A 1 95 ? 6.928 1.751 8.520 1.00 90.00 95 SER A N 1
ATOM 694 C CA . SER A 1 95 ? 7.744 2.379 9.564 1.00 90.00 95 SER A CA 1
ATOM 695 C C . SER A 1 95 ? 8.794 3.329 8.976 1.00 90.00 95 SER A C 1
ATOM 697 O O . SER A 1 95 ? 8.981 4.442 9.479 1.00 90.00 95 SER A O 1
ATOM 699 N N . TYR A 1 96 ? 9.471 2.929 7.894 1.00 93.06 96 TYR A N 1
ATOM 700 C CA . TYR A 1 96 ? 10.448 3.773 7.203 1.00 93.06 96 TYR A CA 1
ATOM 701 C C . TYR A 1 96 ? 9.787 4.974 6.522 1.00 93.06 96 TYR A C 1
ATOM 703 O O . TYR A 1 96 ? 10.289 6.088 6.638 1.00 93.06 96 TYR A O 1
ATOM 711 N N . ARG A 1 97 ? 8.626 4.793 5.886 1.00 95.25 97 ARG A N 1
ATOM 712 C CA . ARG A 1 97 ? 7.871 5.877 5.242 1.00 95.25 97 ARG A CA 1
ATOM 713 C C . ARG A 1 97 ? 7.478 6.976 6.233 1.00 95.25 97 ARG A C 1
ATOM 715 O O . ARG A 1 97 ? 7.587 8.160 5.913 1.00 95.25 97 ARG A O 1
ATOM 722 N N . LEU A 1 98 ? 7.033 6.579 7.426 1.00 91.12 98 LEU A N 1
ATOM 723 C CA . LEU A 1 98 ? 6.589 7.487 8.485 1.00 91.12 98 LEU A CA 1
ATOM 724 C C . LEU A 1 98 ? 7.764 8.171 9.194 1.00 91.12 98 LEU A C 1
ATOM 726 O O . LEU A 1 98 ? 7.762 9.388 9.352 1.00 91.12 98 LEU A O 1
ATOM 730 N N . SER A 1 99 ? 8.783 7.407 9.598 1.00 89.94 99 SER A N 1
ATOM 731 C CA . SER A 1 99 ? 9.901 7.941 10.394 1.00 89.94 99 SER A CA 1
ATOM 732 C C . SER A 1 99 ? 11.062 8.498 9.580 1.00 89.94 99 SER A C 1
ATOM 734 O O . SER A 1 99 ? 11.863 9.258 10.116 1.00 89.94 99 SER A O 1
ATOM 736 N N . ARG A 1 100 ? 11.200 8.082 8.316 1.00 92.94 100 ARG A N 1
ATOM 737 C CA . ARG A 1 100 ? 12.375 8.319 7.459 1.00 92.94 100 ARG A CA 1
ATOM 738 C C . ARG A 1 100 ? 13.703 7.929 8.124 1.00 92.94 100 ARG A C 1
ATOM 740 O O . ARG A 1 100 ? 14.748 8.461 7.767 1.00 92.94 100 ARG A O 1
ATOM 747 N N . ASN A 1 101 ? 13.669 7.011 9.096 1.00 89.81 101 ASN A N 1
ATOM 748 C CA . ASN A 1 101 ? 14.854 6.578 9.827 1.00 89.81 101 ASN A CA 1
ATOM 749 C C . ASN A 1 101 ? 15.655 5.557 8.993 1.00 89.81 101 ASN A C 1
ATOM 751 O O . ASN A 1 101 ? 15.168 4.439 8.797 1.00 89.81 101 ASN A O 1
ATOM 755 N N . PRO A 1 102 ? 16.884 5.878 8.548 1.00 91.31 102 PRO A N 1
ATOM 756 C CA . PRO A 1 102 ? 17.680 4.998 7.693 1.00 91.31 102 PRO A CA 1
ATOM 757 C C . PRO A 1 102 ? 18.070 3.671 8.356 1.00 91.31 102 PRO A C 1
ATOM 759 O O . PRO A 1 102 ? 18.294 2.695 7.647 1.00 91.31 102 PRO A O 1
ATOM 762 N N . LEU A 1 103 ? 18.057 3.567 9.691 1.00 89.44 103 LEU A N 1
ATOM 763 C CA . LEU A 1 103 ? 18.331 2.301 10.389 1.00 89.44 103 LEU A CA 1
ATOM 764 C C . LEU A 1 103 ? 17.311 1.200 10.055 1.00 89.44 103 LEU A C 1
ATOM 766 O O . LEU A 1 103 ? 17.622 0.015 10.151 1.00 89.44 103 LEU A O 1
ATOM 770 N N . LEU A 1 104 ? 16.104 1.571 9.617 1.00 91.19 104 LEU A N 1
ATOM 771 C CA . LEU A 1 104 ? 15.077 0.613 9.202 1.00 91.19 104 LEU A CA 1
ATOM 772 C C . LEU A 1 104 ? 15.387 -0.057 7.860 1.00 91.19 104 LEU A C 1
ATOM 774 O O . LEU A 1 104 ? 14.840 -1.122 7.582 1.00 91.19 104 LEU A O 1
ATOM 778 N N . LEU A 1 105 ? 16.266 0.529 7.041 1.00 93.31 105 LEU A N 1
ATOM 779 C CA . LEU A 1 105 ? 16.664 -0.038 5.752 1.00 93.31 105 LEU A CA 1
ATOM 780 C C . LEU A 1 105 ? 17.374 -1.383 5.925 1.00 93.31 105 LEU A C 1
ATOM 782 O O . LEU A 1 105 ? 17.132 -2.294 5.137 1.00 93.31 105 LEU A O 1
ATOM 786 N N . TYR A 1 106 ? 18.164 -1.535 6.994 1.00 92.56 106 TYR A N 1
ATOM 787 C CA . TYR A 1 106 ? 18.782 -2.811 7.351 1.00 92.56 106 TYR A CA 1
ATOM 788 C C . TYR A 1 106 ? 17.730 -3.897 7.590 1.00 92.56 106 TYR A C 1
ATOM 790 O O . TYR A 1 106 ? 17.814 -4.972 7.007 1.00 92.56 106 TYR A O 1
ATOM 798 N N . ASN A 1 107 ? 16.699 -3.602 8.388 1.00 91.06 107 ASN A N 1
ATOM 799 C CA . ASN A 1 107 ? 15.639 -4.567 8.687 1.00 91.06 107 ASN A CA 1
ATOM 800 C C . ASN A 1 107 ? 14.839 -4.948 7.439 1.00 91.06 107 ASN A C 1
ATOM 802 O O . ASN A 1 107 ? 14.446 -6.101 7.294 1.00 91.06 107 ASN A O 1
ATOM 806 N N . ILE A 1 108 ? 14.601 -3.995 6.533 1.00 95.12 108 ILE A N 1
ATOM 807 C CA . ILE A 1 108 ? 13.935 -4.277 5.258 1.00 95.12 108 ILE A CA 1
ATOM 808 C C . ILE A 1 108 ? 14.817 -5.198 4.401 1.00 95.12 108 ILE A C 1
ATOM 810 O O . ILE A 1 108 ? 14.315 -6.195 3.886 1.00 95.12 108 ILE A O 1
ATOM 814 N N . GLY A 1 109 ? 16.119 -4.908 4.295 1.00 93.56 109 GLY A N 1
ATOM 815 C CA . GLY A 1 109 ? 17.083 -5.751 3.581 1.00 93.56 109 GLY A CA 1
ATOM 816 C C . GLY A 1 109 ? 17.170 -7.163 4.156 1.00 93.56 109 GLY A C 1
ATOM 817 O O . GLY A 1 109 ? 17.035 -8.126 3.409 1.00 93.56 109 GLY A O 1
ATOM 818 N N . TYR A 1 110 ? 17.277 -7.285 5.481 1.00 93.31 110 TYR A N 1
ATOM 819 C CA . TYR A 1 110 ? 17.307 -8.563 6.196 1.00 93.31 110 TYR A CA 1
ATOM 820 C C . TYR A 1 110 ? 16.071 -9.418 5.906 1.00 93.31 110 TYR A C 1
ATOM 822 O O . TYR A 1 110 ? 16.177 -10.603 5.614 1.00 93.31 110 TYR A O 1
ATOM 830 N N . VAL A 1 111 ? 14.880 -8.820 5.922 1.00 93.62 111 VAL A N 1
ATOM 831 C CA . VAL A 1 111 ? 13.650 -9.571 5.657 1.00 93.62 111 VAL A CA 1
ATOM 832 C C . VAL A 1 111 ? 13.547 -10.034 4.200 1.00 93.62 111 VAL A C 1
ATOM 834 O O . VAL A 1 111 ? 13.037 -11.126 3.960 1.00 93.62 111 VAL A O 1
ATOM 837 N N . TYR A 1 112 ? 14.025 -9.251 3.228 1.00 94.00 112 TYR A N 1
ATOM 838 C CA . TYR A 1 112 ? 14.090 -9.711 1.834 1.00 94.00 112 TYR A CA 1
ATOM 839 C C . TYR A 1 112 ? 15.144 -10.798 1.623 1.00 94.00 112 TYR A C 1
ATOM 841 O O . TYR A 1 112 ? 14.929 -11.699 0.816 1.00 94.00 112 TYR A O 1
ATOM 849 N N . ASP A 1 113 ? 16.232 -10.751 2.386 1.00 90.88 113 ASP A N 1
ATOM 850 C CA . ASP A 1 113 ? 17.262 -11.782 2.373 1.00 90.88 113 ASP A CA 1
ATOM 851 C C . ASP A 1 113 ? 16.710 -13.132 2.860 1.00 90.88 113 ASP A C 1
ATOM 853 O O . ASP A 1 113 ? 16.859 -14.147 2.183 1.00 90.88 113 ASP A O 1
ATOM 857 N N . GLU A 1 114 ? 15.953 -13.125 3.962 1.00 91.19 114 GLU A N 1
ATOM 858 C CA . GLU A 1 114 ? 15.239 -14.306 4.482 1.00 91.19 114 GLU A CA 1
ATOM 859 C C . GLU A 1 114 ? 14.155 -14.824 3.517 1.00 91.19 114 GLU A C 1
ATOM 861 O O . GLU A 1 114 ? 13.864 -16.019 3.473 1.00 91.19 114 GLU A O 1
ATOM 866 N N . LEU A 1 115 ? 13.559 -13.944 2.703 1.00 89.94 115 LEU A N 1
ATOM 867 C CA . LEU A 1 115 ? 12.629 -14.333 1.633 1.00 89.94 115 LEU A CA 1
ATOM 868 C C . LEU A 1 115 ? 13.332 -14.940 0.409 1.00 89.94 115 LEU A C 1
ATOM 870 O O . LEU A 1 115 ? 12.655 -15.482 -0.466 1.00 89.94 115 LEU A O 1
ATOM 874 N N . GLY A 1 116 ? 14.661 -14.836 0.326 1.00 89.00 116 GLY A N 1
ATOM 875 C CA . GLY A 1 116 ? 15.447 -15.239 -0.837 1.00 89.00 116 GLY A CA 1
ATOM 876 C C . GLY A 1 116 ? 15.370 -14.263 -2.015 1.00 89.00 116 GLY A C 1
ATOM 877 O O . GLY A 1 116 ? 15.842 -14.600 -3.101 1.00 89.00 116 GLY A O 1
ATOM 878 N N . ASP A 1 117 ? 14.805 -13.066 -1.822 1.00 90.88 117 ASP A N 1
ATOM 879 C CA . ASP A 1 117 ? 14.797 -11.992 -2.822 1.00 90.88 117 ASP A CA 1
ATOM 880 C C . ASP A 1 117 ? 16.128 -11.232 -2.747 1.00 90.88 117 ASP A C 1
ATOM 882 O O . ASP A 1 117 ? 16.261 -10.170 -2.127 1.00 90.88 117 ASP A O 1
ATOM 886 N N . LYS A 1 118 ? 17.155 -11.861 -3.324 1.00 87.88 118 LYS A N 1
ATOM 887 C CA . LYS A 1 118 ? 18.559 -11.446 -3.230 1.00 87.88 118 LYS A CA 1
ATOM 888 C C . LYS A 1 118 ? 18.787 -10.051 -3.805 1.00 87.88 118 LYS A C 1
ATOM 890 O O . LYS A 1 118 ? 19.604 -9.295 -3.281 1.00 87.88 118 LYS A O 1
ATOM 895 N N . GLU A 1 119 ? 18.060 -9.694 -4.856 1.00 86.12 119 GLU A N 1
ATOM 896 C CA . GLU A 1 119 ? 18.138 -8.397 -5.514 1.00 86.12 119 GLU A CA 1
ATOM 897 C C . GLU A 1 119 ? 17.578 -7.276 -4.632 1.00 86.12 119 GLU A C 1
ATOM 899 O O . GLU A 1 119 ? 18.238 -6.242 -4.465 1.00 86.12 119 GLU A O 1
ATOM 904 N N . LEU A 1 120 ? 16.400 -7.470 -4.023 1.00 85.00 120 LEU A N 1
ATOM 905 C CA . LEU A 1 120 ? 15.856 -6.488 -3.082 1.00 85.00 120 LEU A CA 1
ATOM 906 C C . LEU A 1 120 ? 16.692 -6.412 -1.803 1.00 85.00 120 LEU A C 1
ATOM 908 O O . LEU A 1 120 ? 16.940 -5.307 -1.313 1.00 85.00 120 LEU A O 1
ATOM 912 N N . ALA A 1 121 ? 17.174 -7.544 -1.290 1.00 87.56 121 ALA A N 1
ATOM 913 C CA . ALA A 1 121 ? 18.082 -7.571 -0.147 1.00 87.56 121 ALA A CA 1
ATOM 914 C C . ALA A 1 121 ? 19.341 -6.730 -0.418 1.00 87.56 121 ALA A C 1
ATOM 916 O O . ALA A 1 121 ? 19.661 -5.820 0.352 1.00 87.56 121 ALA A O 1
ATOM 917 N N . LEU A 1 122 ? 19.997 -6.959 -1.562 1.00 92.75 122 LEU A N 1
ATOM 918 C CA . LEU A 1 122 ? 21.181 -6.217 -1.995 1.00 92.75 122 LEU A CA 1
ATOM 919 C C . LEU A 1 122 ? 20.901 -4.712 -2.107 1.00 92.75 122 LEU A C 1
ATOM 921 O O . LEU A 1 122 ? 21.694 -3.896 -1.629 1.00 92.75 122 LEU A O 1
ATOM 925 N N . PHE A 1 123 ? 19.766 -4.336 -2.701 1.00 93.12 123 PHE A N 1
ATOM 926 C CA . PHE A 1 123 ? 19.355 -2.939 -2.826 1.00 93.12 123 PHE A CA 1
ATOM 927 C C . PHE A 1 123 ? 19.217 -2.254 -1.460 1.00 93.12 123 PHE A C 1
ATOM 929 O O . PHE A 1 123 ? 19.824 -1.204 -1.226 1.00 93.12 123 PHE A O 1
ATOM 936 N N . TYR A 1 124 ? 18.446 -2.843 -0.542 1.00 92.50 124 TYR A N 1
ATOM 937 C CA . TYR A 1 124 ? 18.183 -2.231 0.760 1.00 92.50 124 TYR A CA 1
ATOM 938 C C . TYR A 1 124 ? 19.417 -2.217 1.664 1.00 92.50 124 TYR A C 1
ATOM 940 O O . TYR A 1 124 ? 19.619 -1.228 2.370 1.00 92.50 124 TYR A O 1
ATOM 948 N N . PHE A 1 125 ? 20.282 -3.235 1.600 1.00 92.75 125 PHE A N 1
ATOM 949 C CA . PHE A 1 125 ? 21.559 -3.199 2.310 1.00 92.75 125 PHE A CA 1
ATOM 950 C C . PHE A 1 125 ? 22.488 -2.112 1.764 1.00 92.75 125 PHE A C 1
ATOM 952 O O . PHE A 1 125 ? 23.015 -1.337 2.555 1.00 92.75 125 PHE A O 1
ATOM 959 N N . ARG A 1 126 ? 22.637 -1.956 0.440 1.00 95.25 126 ARG A N 1
ATOM 960 C CA . ARG A 1 126 ? 23.430 -0.846 -0.130 1.00 95.25 126 ARG A CA 1
ATOM 961 C C . ARG A 1 126 ? 22.876 0.518 0.274 1.00 95.25 126 ARG A C 1
ATOM 963 O O . ARG A 1 126 ? 23.643 1.408 0.632 1.00 95.25 126 ARG A O 1
ATOM 970 N N . LYS A 1 127 ? 21.549 0.673 0.266 1.00 91.56 127 LYS A N 1
ATOM 971 C CA . LYS A 1 127 ? 20.901 1.913 0.703 1.00 91.56 127 LYS A CA 1
ATOM 972 C C . LYS A 1 127 ? 21.134 2.183 2.192 1.00 91.56 127 LYS A C 1
ATOM 974 O O . LYS A 1 127 ? 21.413 3.315 2.562 1.00 91.56 127 LYS A O 1
ATOM 979 N N . PHE A 1 128 ? 21.081 1.152 3.035 1.00 93.69 128 PHE A N 1
ATOM 980 C CA . PHE A 1 128 ? 21.438 1.256 4.449 1.00 93.69 128 PHE A CA 1
ATOM 981 C C . PHE A 1 128 ? 22.887 1.732 4.635 1.00 93.69 128 PHE A C 1
ATOM 983 O O . PHE A 1 128 ? 23.100 2.698 5.355 1.00 93.69 128 PHE A O 1
ATOM 990 N N . LEU A 1 129 ? 23.851 1.126 3.933 1.00 92.81 129 LEU A N 1
ATOM 991 C CA . LEU A 1 129 ? 25.269 1.513 3.997 1.00 92.81 129 LEU A CA 1
ATOM 992 C C . LEU A 1 129 ? 25.529 2.961 3.543 1.00 92.81 129 LEU A C 1
ATOM 994 O O . LEU A 1 129 ? 26.528 3.558 3.932 1.00 92.81 129 LEU A O 1
ATOM 998 N N . HIS A 1 130 ? 24.663 3.504 2.685 1.00 94.12 130 HIS A N 1
ATOM 999 C CA . HIS A 1 130 ? 24.761 4.874 2.186 1.00 94.12 130 HIS A CA 1
ATOM 1000 C C . HIS A 1 130 ? 24.075 5.893 3.112 1.00 94.12 130 HIS A C 1
ATOM 1002 O O . HIS A 1 130 ? 24.634 6.954 3.381 1.00 94.12 130 HIS A O 1
ATOM 1008 N N . ASP A 1 131 ? 22.862 5.589 3.585 1.00 87.44 131 ASP A N 1
ATOM 1009 C CA . ASP A 1 131 ? 22.001 6.552 4.284 1.00 87.44 131 ASP A CA 1
ATOM 1010 C C . ASP A 1 131 ? 22.149 6.511 5.818 1.00 87.44 131 ASP A C 1
ATOM 1012 O O . ASP A 1 131 ? 21.771 7.470 6.498 1.00 87.44 131 ASP A O 1
ATOM 1016 N N . ALA A 1 132 ? 22.617 5.398 6.394 1.00 89.50 132 ALA A N 1
ATOM 1017 C CA . ALA A 1 132 ? 22.691 5.225 7.844 1.00 89.50 132 ALA A CA 1
ATOM 1018 C C . ALA A 1 132 ? 23.990 5.793 8.448 1.00 89.50 132 ALA A C 1
ATOM 1020 O O . ALA A 1 132 ? 25.034 5.791 7.797 1.00 89.50 132 ALA A O 1
ATOM 1021 N N . PRO A 1 133 ? 23.974 6.224 9.726 1.00 87.06 133 PRO A N 1
ATOM 1022 C CA . PRO A 1 133 ? 25.187 6.616 10.442 1.00 87.06 133 PRO A CA 1
ATOM 1023 C C . PRO A 1 133 ? 26.228 5.489 10.470 1.00 87.06 133 PRO A C 1
ATOM 1025 O O . PRO A 1 133 ? 25.916 4.361 10.873 1.00 87.06 133 PRO A O 1
ATOM 1028 N N . GLY A 1 134 ? 27.455 5.803 10.036 1.00 77.69 134 GLY A N 1
ATOM 1029 C CA . GLY A 1 134 ? 28.560 4.857 9.811 1.00 77.69 134 GLY A CA 1
ATOM 1030 C C . GLY A 1 134 ? 29.000 4.032 11.029 1.00 77.69 134 GLY A C 1
ATOM 1031 O O . GLY A 1 134 ? 29.682 3.024 10.865 1.00 77.69 134 GLY A O 1
ATOM 1032 N N . ASP A 1 135 ? 28.602 4.436 12.235 1.00 79.88 135 ASP A N 1
ATOM 1033 C CA . ASP A 1 135 ? 28.866 3.780 13.519 1.00 79.88 135 ASP A CA 1
ATOM 1034 C C . ASP A 1 135 ? 27.787 2.767 13.937 1.00 79.88 135 ASP A C 1
ATOM 1036 O O . ASP A 1 135 ? 27.919 2.131 14.979 1.00 79.88 135 ASP A O 1
ATOM 1040 N N . SER A 1 136 ? 26.724 2.583 13.146 1.00 81.31 136 SER A N 1
ATOM 1041 C CA . SER A 1 136 ? 25.685 1.602 13.478 1.00 81.31 136 SER A CA 1
ATOM 1042 C C . SER A 1 136 ? 26.192 0.151 13.431 1.00 81.31 136 SER A C 1
ATOM 1044 O O . SER A 1 136 ? 26.865 -0.261 12.483 1.00 81.31 136 SER A O 1
ATOM 1046 N N . ASP A 1 137 ? 25.798 -0.649 14.429 1.00 80.50 137 ASP A N 1
ATOM 1047 C CA . ASP A 1 137 ? 26.266 -2.032 14.652 1.00 80.50 137 ASP A CA 1
ATOM 1048 C C . ASP A 1 137 ? 26.108 -2.954 13.427 1.00 80.50 137 ASP A C 1
ATOM 1050 O O . ASP A 1 137 ? 26.891 -3.878 13.207 1.00 80.50 137 ASP A O 1
ATOM 1054 N N . ASN A 1 138 ? 25.110 -2.681 12.583 1.00 86.12 138 ASN A N 1
ATOM 1055 C CA . ASN A 1 138 ? 24.760 -3.521 11.439 1.00 86.12 138 ASN A CA 1
ATOM 1056 C C . ASN A 1 138 ? 25.597 -3.240 10.175 1.00 86.12 138 ASN A C 1
ATOM 1058 O O . ASN A 1 138 ? 25.470 -3.969 9.189 1.00 86.12 138 ASN A O 1
ATOM 1062 N N . HIS A 1 139 ? 26.465 -2.217 10.169 1.00 89.88 139 HIS A N 1
ATOM 1063 C CA . HIS A 1 139 ? 27.289 -1.860 9.002 1.00 89.88 139 HIS A CA 1
ATOM 1064 C C . HIS A 1 139 ? 28.241 -2.972 8.559 1.00 89.88 139 HIS A C 1
ATOM 1066 O O . HIS A 1 139 ? 28.465 -3.146 7.360 1.00 89.88 139 HIS A O 1
ATOM 1072 N N . ALA A 1 140 ? 28.838 -3.694 9.511 1.00 89.12 140 ALA A N 1
ATOM 1073 C CA . ALA A 1 140 ? 29.746 -4.796 9.202 1.00 89.12 140 ALA A CA 1
ATOM 1074 C C . ALA A 1 140 ? 28.989 -5.940 8.514 1.00 89.12 140 ALA A C 1
ATOM 1076 O O . ALA A 1 140 ? 29.332 -6.316 7.396 1.00 89.12 140 ALA A O 1
ATOM 1077 N N . TYR A 1 141 ? 27.890 -6.391 9.125 1.00 88.94 141 TYR A N 1
ATOM 1078 C CA . TYR A 1 141 ? 27.046 -7.445 8.564 1.00 88.94 141 TYR A CA 1
ATOM 1079 C C . TYR A 1 141 ? 26.504 -7.073 7.179 1.00 88.94 141 TYR A C 1
ATOM 1081 O O . TYR A 1 141 ? 26.582 -7.871 6.248 1.00 88.94 141 TYR A O 1
ATOM 1089 N N . ALA A 1 142 ? 25.979 -5.854 7.016 1.00 92.00 142 ALA A N 1
ATOM 1090 C CA . ALA A 1 142 ? 25.419 -5.415 5.742 1.00 92.00 142 ALA A CA 1
ATOM 1091 C C . ALA A 1 142 ? 26.478 -5.378 4.626 1.00 92.00 142 ALA A C 1
ATOM 1093 O O . ALA A 1 142 ? 26.175 -5.778 3.505 1.00 92.00 142 ALA A O 1
ATOM 1094 N N . ARG A 1 143 ? 27.725 -4.969 4.915 1.00 93.94 143 ARG A N 1
ATOM 1095 C CA . ARG A 1 143 ? 28.832 -5.025 3.939 1.00 93.94 143 ARG A CA 1
ATOM 1096 C C . ARG A 1 143 ? 29.156 -6.455 3.524 1.00 93.94 143 ARG A C 1
ATOM 1098 O O . ARG A 1 143 ? 29.241 -6.732 2.328 1.00 93.94 143 ARG A O 1
ATOM 1105 N N . ASP A 1 144 ? 29.292 -7.353 4.494 1.00 91.75 144 ASP A N 1
ATOM 1106 C CA . ASP A 1 144 ? 29.607 -8.757 4.223 1.00 91.75 144 ASP A CA 1
ATOM 1107 C C . ASP A 1 144 ? 28.488 -9.428 3.418 1.00 91.75 144 ASP A C 1
ATOM 1109 O O . ASP A 1 144 ? 28.754 -10.171 2.466 1.00 91.75 144 ASP A O 1
ATOM 1113 N N . ARG A 1 145 ? 27.224 -9.119 3.743 1.00 95.25 145 ARG A N 1
ATOM 1114 C CA . ARG A 1 145 ? 26.077 -9.678 3.030 1.00 95.25 145 ARG A CA 1
ATOM 1115 C C . ARG A 1 145 ? 25.941 -9.124 1.618 1.00 95.25 145 ARG A C 1
ATOM 1117 O O . ARG A 1 145 ? 25.682 -9.909 0.714 1.00 95.25 145 ARG A O 1
ATOM 1124 N N . VAL A 1 146 ? 26.190 -7.831 1.398 1.00 96.06 146 VAL A N 1
ATOM 1125 C CA . VAL A 1 146 ? 26.260 -7.227 0.052 1.00 96.06 146 VAL A CA 1
ATOM 1126 C C . VAL A 1 146 ? 27.280 -7.965 -0.818 1.00 96.06 146 VAL A C 1
ATOM 1128 O O . VAL A 1 146 ? 26.921 -8.442 -1.891 1.00 96.06 146 VAL A O 1
ATOM 1131 N N . ALA A 1 147 ? 28.505 -8.167 -0.322 1.00 93.94 147 ALA A N 1
ATOM 1132 C CA . ALA A 1 147 ? 29.552 -8.873 -1.065 1.00 93.94 147 ALA A CA 1
ATOM 1133 C C . ALA A 1 147 ? 29.226 -10.359 -1.320 1.00 93.94 147 ALA A C 1
ATOM 1135 O O . ALA A 1 147 ? 29.707 -10.955 -2.287 1.00 93.94 147 ALA A O 1
ATOM 1136 N N . ALA A 1 148 ? 28.451 -11.000 -0.440 1.00 91.56 148 ALA A N 1
ATOM 1137 C CA . ALA A 1 148 ? 27.965 -12.363 -0.649 1.00 91.56 148 ALA A CA 1
ATOM 1138 C C . ALA A 1 148 ? 26.843 -12.417 -1.694 1.00 91.56 148 ALA A C 1
ATOM 1140 O O . ALA A 1 148 ? 26.918 -13.228 -2.613 1.00 91.56 148 ALA A O 1
ATOM 1141 N N . LEU A 1 149 ? 25.847 -11.535 -1.586 1.00 90.00 149 LEU A N 1
ATOM 1142 C CA . LEU A 1 149 ? 24.720 -11.448 -2.514 1.00 90.00 149 LEU A CA 1
ATOM 1143 C C . LEU A 1 149 ? 25.182 -11.121 -3.936 1.00 90.00 149 LEU A C 1
ATOM 1145 O O . LEU A 1 149 ? 24.684 -11.728 -4.875 1.00 90.00 149 LEU A O 1
ATOM 1149 N N . GLU A 1 150 ? 26.168 -10.236 -4.100 1.00 91.75 150 GLU A N 1
ATOM 1150 C CA . GLU A 1 150 ? 26.788 -9.946 -5.402 1.00 91.75 150 GLU A CA 1
ATOM 1151 C C . GLU A 1 150 ? 27.371 -11.214 -6.039 1.00 91.75 150 GLU A C 1
ATOM 1153 O O . GLU A 1 150 ? 26.989 -11.574 -7.149 1.00 91.75 150 GLU A O 1
ATOM 1158 N N . ARG A 1 151 ? 28.196 -11.965 -5.297 1.00 91.69 151 ARG A N 1
ATOM 1159 C CA . ARG A 1 151 ? 28.766 -13.235 -5.780 1.00 91.69 151 ARG A CA 1
ATOM 1160 C C . ARG A 1 151 ? 27.704 -14.292 -6.070 1.00 91.69 151 ARG A C 1
ATOM 1162 O O . ARG A 1 151 ? 27.838 -15.052 -7.022 1.00 91.69 151 ARG A O 1
ATOM 1169 N N . GLU A 1 152 ? 26.669 -14.382 -5.241 1.00 85.38 152 GLU A N 1
ATOM 1170 C CA . GLU A 1 152 ? 25.573 -15.336 -5.437 1.00 85.38 152 GLU A CA 1
ATOM 1171 C C . GLU A 1 152 ? 24.729 -15.006 -6.673 1.00 85.38 152 GLU A C 1
ATOM 1173 O O . GLU A 1 152 ? 24.289 -15.922 -7.368 1.00 85.38 152 GLU A O 1
ATOM 1178 N N . LEU A 1 153 ? 24.500 -13.720 -6.945 1.00 87.12 153 LEU A N 1
ATOM 1179 C CA . LEU A 1 153 ? 23.776 -13.251 -8.126 1.00 87.12 153 LEU A CA 1
ATOM 1180 C C . LEU A 1 153 ? 24.610 -13.428 -9.401 1.00 87.12 153 LEU A C 1
ATOM 1182 O O . LEU A 1 153 ? 24.064 -13.837 -10.422 1.00 87.12 153 LEU A O 1
ATOM 1186 N N . GLU A 1 154 ? 25.926 -13.215 -9.326 1.00 85.56 154 GLU A N 1
ATOM 1187 C CA . GLU A 1 154 ? 26.867 -13.504 -10.417 1.00 85.56 154 GLU A CA 1
ATOM 1188 C C . GLU A 1 154 ? 26.978 -15.013 -10.706 1.00 85.56 154 GLU A C 1
ATOM 1190 O O . GLU A 1 154 ? 27.021 -15.424 -11.864 1.00 85.56 154 GLU A O 1
ATOM 1195 N N . ALA A 1 155 ? 26.984 -15.860 -9.671 1.00 81.44 155 ALA A N 1
ATOM 1196 C CA . ALA A 1 155 ? 27.078 -17.317 -9.814 1.00 81.44 155 ALA A CA 1
ATOM 1197 C C . ALA A 1 155 ? 25.751 -17.996 -10.212 1.00 81.44 155 ALA A C 1
ATOM 1199 O O . ALA A 1 155 ? 25.763 -19.117 -10.721 1.00 81.44 155 ALA A O 1
ATOM 1200 N N . GLY A 1 156 ? 24.608 -17.353 -9.949 1.00 61.19 156 GLY A N 1
ATOM 1201 C CA . GLY A 1 156 ? 23.265 -17.855 -10.263 1.00 61.19 156 GLY A CA 1
ATOM 1202 C C . GLY A 1 156 ? 22.805 -17.597 -11.701 1.00 61.19 156 GLY A C 1
ATOM 1203 O O . GLY A 1 156 ? 21.754 -18.101 -12.103 1.00 61.19 156 GLY A O 1
ATOM 1204 N N . GLU A 1 157 ? 23.566 -16.840 -12.494 1.00 52.22 157 GLU A N 1
ATOM 1205 C CA . GLU A 1 157 ? 23.299 -16.695 -13.923 1.00 52.22 157 GLU A CA 1
ATOM 1206 C C . GLU A 1 157 ? 23.730 -17.962 -14.682 1.00 52.22 157 GLU A C 1
ATOM 1208 O O . GLU A 1 157 ? 24.880 -18.389 -14.562 1.00 52.22 157 GLU A O 1
ATOM 1213 N N . PRO A 1 158 ? 22.850 -18.579 -15.504 1.00 42.06 158 PRO A N 1
ATOM 1214 C CA . PRO A 1 158 ? 23.271 -19.589 -16.460 1.00 42.06 158 PRO A CA 1
ATOM 1215 C C . PRO A 1 158 ? 24.270 -18.943 -17.414 1.00 42.06 158 PRO A C 1
ATOM 1217 O O . PRO A 1 158 ? 23.906 -18.216 -18.341 1.00 42.06 158 PRO A O 1
ATOM 1220 N N . GLN A 1 159 ? 25.547 -19.201 -17.164 1.00 43.00 159 GLN A N 1
ATOM 1221 C CA . GLN A 1 159 ? 26.608 -18.911 -18.102 1.00 43.00 159 GLN A CA 1
ATOM 1222 C C . GLN A 1 159 ? 26.241 -19.620 -19.416 1.00 43.00 159 GLN A C 1
ATOM 1224 O O . GLN A 1 159 ? 25.973 -20.827 -19.385 1.00 43.00 159 GLN A O 1
ATOM 1229 N N . PRO A 1 160 ? 26.168 -18.922 -20.567 1.00 41.91 160 PRO A N 1
ATOM 1230 C CA . PRO A 1 160 ? 25.982 -19.596 -21.840 1.00 41.91 160 PRO A CA 1
ATOM 1231 C C . PRO A 1 160 ? 27.104 -20.622 -21.995 1.00 41.91 160 PRO A C 1
ATOM 1233 O O . PRO A 1 160 ? 28.288 -20.287 -22.070 1.00 41.91 160 PRO A O 1
ATOM 1236 N N . ALA A 1 161 ? 26.709 -21.891 -21.954 1.00 41.66 161 ALA A N 1
ATOM 1237 C CA . ALA A 1 161 ? 27.604 -23.017 -22.071 1.00 41.66 161 ALA A CA 1
ATOM 1238 C C . ALA A 1 161 ? 28.288 -22.982 -23.442 1.00 41.66 161 ALA A C 1
ATOM 1240 O O . ALA A 1 161 ? 27.638 -23.096 -24.476 1.00 41.66 161 ALA A O 1
ATOM 1241 N N . GLY A 1 162 ? 29.614 -22.871 -23.408 1.00 36.75 162 GLY A N 1
ATOM 1242 C CA . GLY A 1 162 ? 30.517 -23.539 -24.336 1.00 36.75 162 GLY A CA 1
ATOM 1243 C C . GLY A 1 162 ? 30.569 -23.014 -25.769 1.00 36.75 162 GLY A C 1
ATOM 1244 O O . GLY A 1 162 ? 2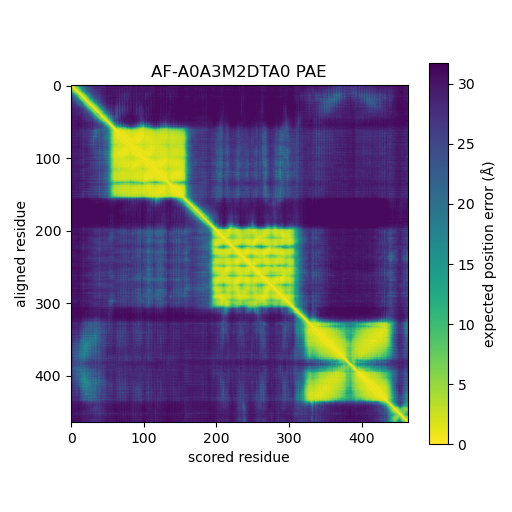9.846 -23.459 -26.652 1.00 36.75 162 GLY A O 1
ATOM 1245 N N . THR A 1 163 ? 31.630 -22.271 -26.070 1.00 33.91 163 THR A N 1
ATOM 1246 C CA . THR A 1 163 ? 32.511 -22.735 -27.147 1.00 33.91 163 THR A CA 1
ATOM 1247 C C . THR A 1 163 ? 33.863 -23.036 -26.521 1.00 33.91 163 THR A C 1
ATOM 1249 O O . THR A 1 163 ? 34.605 -22.152 -26.108 1.00 33.91 163 THR A O 1
ATOM 1252 N N . THR A 1 164 ? 34.122 -24.327 -26.366 1.00 38.28 164 THR A N 1
ATOM 1253 C CA . THR A 1 164 ? 35.419 -24.888 -26.017 1.00 38.28 164 THR A CA 1
ATOM 1254 C C . THR A 1 164 ? 36.420 -24.599 -27.131 1.00 38.28 164 THR A C 1
ATOM 1256 O O . THR A 1 164 ? 36.219 -25.062 -28.253 1.00 38.28 164 THR A O 1
ATOM 1259 N N . THR A 1 165 ? 37.539 -23.967 -26.792 1.00 31.34 165 THR A N 1
ATOM 1260 C CA . THR A 1 165 ? 38.807 -24.205 -27.489 1.00 31.34 165 THR A CA 1
ATOM 1261 C C . THR A 1 165 ? 39.867 -24.491 -26.424 1.00 31.34 165 THR A C 1
ATOM 1263 O O . THR A 1 165 ? 40.064 -23.657 -25.539 1.00 31.34 165 THR A O 1
ATOM 1266 N N . PRO A 1 166 ? 40.528 -25.662 -26.442 1.00 43.97 166 PRO A N 1
ATOM 1267 C CA . PRO A 1 166 ? 41.592 -25.984 -25.504 1.00 43.97 166 PRO A CA 1
ATOM 1268 C C . PRO A 1 166 ? 42.922 -25.433 -26.025 1.00 43.97 166 PRO A C 1
ATOM 1270 O O . PRO A 1 166 ? 43.257 -25.634 -27.187 1.00 43.97 166 PRO A O 1
ATOM 1273 N N . THR A 1 167 ? 43.676 -24.751 -25.168 1.00 32.69 167 THR A N 1
ATOM 1274 C CA . THR A 1 167 ? 45.145 -24.552 -25.162 1.00 32.69 167 THR A CA 1
ATOM 1275 C C . THR A 1 167 ? 45.369 -23.633 -23.958 1.00 32.69 167 THR A C 1
ATOM 1277 O O . THR A 1 167 ? 44.794 -22.559 -23.911 1.00 32.69 167 THR A O 1
ATOM 1280 N N . GLY A 1 168 ? 46.060 -23.967 -22.877 1.00 31.05 168 GLY A N 1
ATOM 1281 C CA . GLY A 1 168 ? 47.212 -24.834 -22.715 1.00 31.05 168 GLY A CA 1
ATOM 1282 C C . GLY A 1 168 ? 48.245 -24.027 -21.921 1.00 31.05 168 GLY A C 1
ATOM 1283 O O . GLY A 1 168 ? 48.900 -23.167 -22.490 1.00 31.05 168 GLY A O 1
ATOM 1284 N N . SER A 1 169 ? 48.367 -24.336 -20.625 1.00 31.80 169 SER A N 1
ATOM 1285 C CA . SER A 1 169 ? 49.477 -24.010 -19.709 1.00 31.80 169 SER A CA 1
ATOM 1286 C C . SER A 1 169 ? 49.669 -22.566 -19.193 1.00 31.80 169 SER A C 1
ATOM 1288 O O . SER A 1 169 ? 50.006 -21.644 -19.924 1.00 31.80 169 SER A O 1
ATOM 1290 N N . ALA A 1 170 ? 49.592 -22.427 -17.865 1.00 31.22 170 ALA A N 1
ATOM 1291 C CA . ALA A 1 170 ? 50.296 -21.426 -17.039 1.00 31.22 170 ALA A CA 1
ATOM 1292 C C . ALA A 1 170 ? 51.394 -22.167 -16.216 1.00 31.22 170 ALA A C 1
ATOM 1294 O O . ALA A 1 170 ? 51.434 -23.398 -16.351 1.00 31.22 170 ALA A O 1
ATOM 1295 N N . PRO A 1 171 ? 52.195 -21.579 -15.281 1.00 51.94 171 PRO A N 1
ATOM 1296 C CA . PRO A 1 171 ? 52.620 -20.187 -14.937 1.00 51.94 171 PRO A CA 1
ATOM 1297 C C . PRO A 1 171 ? 54.185 -20.134 -14.663 1.00 51.94 171 PRO A C 1
ATOM 1299 O O . PRO A 1 171 ? 54.830 -21.084 -15.108 1.00 51.94 171 PRO A O 1
ATOM 1302 N N . PRO A 1 172 ? 54.865 -19.178 -13.941 1.00 47.50 172 PRO A N 1
ATOM 1303 C CA . PRO A 1 172 ? 54.411 -18.026 -13.127 1.00 47.50 172 PRO A CA 1
ATOM 1304 C C . PRO A 1 172 ? 55.217 -16.681 -13.180 1.00 47.50 172 PRO A C 1
ATOM 1306 O O . PRO A 1 172 ? 56.228 -16.545 -13.854 1.00 47.50 172 PRO A O 1
ATOM 1309 N N . ALA A 1 173 ? 54.667 -15.713 -12.420 1.00 36.00 173 ALA A N 1
ATOM 1310 C CA . ALA A 1 173 ? 55.028 -14.336 -11.992 1.00 36.00 173 ALA A CA 1
ATOM 1311 C C . ALA A 1 173 ? 56.493 -13.819 -12.041 1.00 36.00 173 ALA A C 1
ATOM 1313 O O . ALA A 1 173 ? 57.436 -14.598 -11.914 1.00 36.00 173 ALA A O 1
ATOM 1314 N N . PRO A 1 174 ? 56.686 -12.473 -12.080 1.00 41.47 174 PRO A N 1
ATOM 1315 C CA . PRO A 1 174 ? 57.013 -11.748 -10.833 1.00 41.47 174 PRO A CA 1
ATOM 1316 C C . PRO A 1 174 ? 56.439 -10.311 -10.660 1.00 41.47 174 PRO A C 1
ATOM 1318 O O . PRO A 1 174 ? 56.362 -9.525 -11.595 1.00 41.47 174 PRO A O 1
ATOM 1321 N N . THR A 1 175 ? 56.102 -10.022 -9.395 1.00 32.94 175 THR A N 1
ATOM 1322 C CA . THR A 1 175 ? 56.358 -8.821 -8.556 1.00 32.94 175 THR A CA 1
ATOM 1323 C C . THR A 1 175 ? 56.034 -7.387 -9.029 1.00 32.94 175 THR A C 1
ATOM 1325 O O . THR A 1 175 ? 56.544 -6.888 -10.023 1.00 32.94 175 THR A O 1
ATOM 1328 N N . ALA A 1 176 ? 55.275 -6.682 -8.176 1.00 37.00 176 ALA A N 1
ATOM 1329 C CA . ALA A 1 176 ? 55.075 -5.227 -8.144 1.00 37.00 176 ALA A CA 1
ATOM 1330 C C . ALA A 1 176 ? 56.391 -4.422 -7.987 1.00 37.00 176 ALA A C 1
ATOM 1332 O O . ALA A 1 176 ? 57.406 -4.977 -7.558 1.00 37.00 176 ALA A O 1
ATOM 1333 N N . PRO A 1 177 ? 56.352 -3.093 -8.210 1.00 41.31 177 PRO A N 1
ATOM 1334 C CA . PRO A 1 177 ? 56.305 -2.234 -7.026 1.00 41.31 177 PRO A CA 1
ATOM 1335 C C . PRO A 1 177 ? 55.366 -1.020 -7.122 1.00 41.31 177 PRO A C 1
ATOM 1337 O O . PRO A 1 177 ? 54.981 -0.544 -8.185 1.00 41.31 177 PRO A O 1
ATOM 1340 N N . SER A 1 178 ? 55.041 -0.547 -5.921 1.00 40.53 178 SER A N 1
ATOM 1341 C CA . SER A 1 178 ? 54.348 0.686 -5.559 1.00 40.53 178 SER A CA 1
ATOM 1342 C C . SER A 1 178 ? 55.106 1.944 -6.012 1.00 40.53 178 SER A C 1
ATOM 1344 O O . SER A 1 178 ? 56.334 1.974 -5.943 1.00 40.53 178 SER A O 1
ATOM 1346 N N . GLY A 1 179 ? 54.379 2.998 -6.393 1.00 29.72 179 GLY A N 1
ATOM 1347 C CA . GLY A 1 179 ? 54.917 4.329 -6.678 1.00 29.72 179 GLY A CA 1
ATOM 1348 C C . GLY A 1 179 ? 53.846 5.400 -6.477 1.00 29.72 179 GLY A C 1
ATOM 1349 O O . GLY A 1 179 ? 52.856 5.434 -7.201 1.00 29.72 179 GLY A O 1
ATOM 1350 N N . SER A 1 180 ? 54.042 6.212 -5.442 1.00 35.56 180 SER A N 1
ATOM 1351 C CA . SER A 1 180 ? 53.193 7.312 -4.986 1.00 35.56 180 SER A CA 1
ATOM 1352 C C . SER A 1 180 ? 53.155 8.511 -5.942 1.00 35.56 180 SER A C 1
ATOM 1354 O O . SER A 1 180 ? 54.103 8.738 -6.681 1.00 35.56 180 SER A O 1
ATOM 1356 N N . SER A 1 181 ? 52.065 9.276 -5.811 1.00 40.03 181 SER A N 1
ATOM 1357 C CA . SER A 1 181 ? 51.923 10.739 -5.911 1.00 40.03 181 SER A CA 1
ATOM 1358 C C . SER A 1 181 ? 52.739 11.510 -6.955 1.00 40.03 181 SER A C 1
ATOM 1360 O O . SER A 1 181 ? 53.941 11.663 -6.800 1.00 40.03 181 SER A O 1
ATOM 1362 N N . ASP A 1 182 ? 52.040 12.170 -7.882 1.00 33.47 182 ASP A N 1
ATOM 1363 C CA . ASP A 1 182 ? 52.137 13.632 -7.975 1.00 33.47 182 ASP A CA 1
ATOM 1364 C C . ASP A 1 182 ? 50.919 14.235 -8.691 1.00 33.47 182 ASP A C 1
ATOM 1366 O O . ASP A 1 182 ? 50.558 13.882 -9.814 1.00 33.47 182 ASP A O 1
ATOM 1370 N N . GLU A 1 183 ? 50.282 15.157 -7.976 1.00 41.12 183 GLU A N 1
ATOM 1371 C CA . GLU A 1 183 ? 49.480 16.249 -8.516 1.00 41.12 183 GLU A CA 1
ATOM 1372 C C . GLU A 1 183 ? 50.439 17.260 -9.179 1.00 41.12 183 GLU A C 1
ATOM 1374 O O . GLU A 1 183 ? 51.559 17.453 -8.704 1.00 41.12 183 GLU A O 1
ATOM 1379 N N . PRO A 1 184 ? 50.020 17.946 -10.254 1.00 40.38 184 PRO A N 1
ATOM 1380 C CA . PRO A 1 184 ? 49.884 19.388 -10.071 1.00 40.38 184 PRO A CA 1
ATOM 1381 C C . PRO A 1 184 ? 48.581 19.954 -10.656 1.00 40.38 184 PRO A C 1
ATOM 1383 O O . PRO A 1 184 ? 48.196 19.688 -11.796 1.00 40.38 184 PRO A O 1
ATOM 1386 N N . ALA A 1 185 ? 47.950 20.801 -9.840 1.00 36.38 185 ALA A N 1
ATOM 1387 C CA . ALA A 1 185 ? 47.038 21.888 -10.194 1.00 36.38 185 ALA A CA 1
ATOM 1388 C C . ALA A 1 185 ? 47.642 22.737 -11.348 1.00 36.38 185 ALA A C 1
ATOM 1390 O O . ALA A 1 185 ? 48.845 22.974 -11.357 1.00 36.38 185 ALA A O 1
ATOM 1391 N N . SER A 1 186 ? 46.940 23.137 -12.416 1.00 38.22 186 SER A N 1
ATOM 1392 C CA . SER A 1 186 ? 45.752 24.008 -12.542 1.00 38.22 186 SER A CA 1
ATOM 1393 C C . SER A 1 186 ? 46.144 25.269 -13.328 1.00 38.22 186 SER A C 1
ATOM 1395 O O . SER A 1 186 ? 46.870 26.086 -12.780 1.00 38.22 186 SER A O 1
ATOM 1397 N N . GLU A 1 187 ? 45.607 25.482 -14.541 1.00 35.09 187 GLU A N 1
ATOM 1398 C CA . GLU A 1 187 ? 45.270 26.834 -15.038 1.00 35.09 187 GLU A CA 1
ATOM 1399 C C . GLU A 1 187 ? 44.295 26.806 -16.252 1.00 35.09 187 GLU A C 1
ATOM 1401 O O . GLU A 1 187 ? 44.656 26.377 -17.342 1.00 35.09 187 GLU A O 1
ATOM 1406 N N . THR A 1 188 ? 43.033 27.209 -16.000 1.00 29.36 188 THR A N 1
ATOM 1407 C CA . THR A 1 188 ? 42.217 28.254 -16.693 1.00 29.36 188 THR A CA 1
ATOM 1408 C C . THR A 1 188 ? 42.180 28.274 -18.245 1.00 29.36 188 THR A C 1
ATOM 1410 O O . THR A 1 188 ? 43.217 28.418 -18.868 1.00 29.36 188 THR A O 1
ATOM 1413 N N . ALA A 1 189 ? 41.077 28.292 -19.021 1.00 34.56 189 ALA A N 1
ATOM 1414 C CA . ALA A 1 189 ? 39.608 28.352 -18.876 1.00 34.56 189 ALA A CA 1
ATOM 1415 C C . ALA A 1 189 ? 38.959 28.042 -20.278 1.00 34.56 189 ALA A C 1
ATOM 1417 O O . ALA A 1 189 ? 39.593 27.384 -21.096 1.00 34.56 189 ALA A O 1
ATOM 1418 N N . PRO A 1 190 ? 37.744 28.516 -20.629 1.00 44.56 190 PRO A N 1
ATOM 1419 C CA . PRO A 1 190 ? 36.451 27.840 -20.530 1.00 44.56 190 PRO A CA 1
ATOM 1420 C C . PRO A 1 190 ? 35.863 27.423 -21.898 1.00 44.56 190 PRO A C 1
ATOM 1422 O O . PRO A 1 190 ? 35.882 28.189 -22.858 1.00 44.56 190 PRO A O 1
ATOM 1425 N N . GLY A 1 191 ? 35.214 26.259 -21.971 1.00 34.06 191 GLY A N 1
ATOM 1426 C CA . GLY A 1 191 ? 34.324 25.940 -23.092 1.00 34.06 191 GLY A CA 1
ATOM 1427 C C . GLY A 1 191 ? 34.229 24.456 -23.421 1.00 34.06 191 GLY A C 1
ATOM 1428 O O . GLY A 1 191 ? 35.202 23.854 -23.845 1.00 34.06 191 GLY A O 1
ATOM 1429 N N . ALA A 1 192 ? 33.017 23.917 -23.272 1.00 42.03 192 ALA A N 1
ATOM 1430 C CA . ALA A 1 192 ? 32.514 22.712 -23.929 1.00 42.03 192 ALA A CA 1
ATOM 1431 C C . ALA A 1 192 ? 33.341 21.422 -23.775 1.00 42.03 192 ALA A C 1
ATOM 1433 O O . ALA A 1 192 ? 34.198 21.130 -24.594 1.00 42.03 192 ALA A O 1
ATOM 1434 N N . ASN A 1 193 ? 32.969 20.569 -22.816 1.00 35.47 193 ASN A N 1
ATOM 1435 C CA . ASN A 1 193 ? 32.874 19.129 -23.075 1.00 35.47 193 ASN A CA 1
ATOM 1436 C C . ASN A 1 193 ? 31.968 18.470 -22.032 1.00 35.47 193 ASN A C 1
ATOM 1438 O O . ASN A 1 193 ? 32.312 18.344 -20.859 1.00 35.47 193 ASN A O 1
ATOM 1442 N N . ALA A 1 194 ? 30.780 18.064 -22.482 1.00 38.72 194 ALA A N 1
ATOM 1443 C CA . ALA A 1 194 ? 29.954 17.096 -21.775 1.00 38.72 194 ALA A CA 1
ATOM 1444 C C . ALA A 1 194 ? 30.744 15.777 -21.624 1.00 38.72 194 ALA A C 1
ATOM 1446 O O . ALA A 1 194 ? 31.529 15.449 -22.519 1.00 38.72 194 ALA A O 1
ATOM 1447 N N . PRO A 1 195 ? 30.568 15.011 -20.533 1.00 42.50 195 PRO A N 1
ATOM 1448 C CA . PRO A 1 195 ? 31.267 13.743 -20.361 1.00 42.50 195 PRO A CA 1
ATOM 1449 C C . PRO A 1 195 ? 30.950 12.810 -21.537 1.00 42.50 195 PRO A C 1
ATOM 1451 O O . PRO A 1 195 ? 29.785 12.574 -21.859 1.00 42.50 195 PRO A O 1
ATOM 1454 N N . ALA A 1 196 ? 31.985 12.290 -22.198 1.00 52.25 196 ALA A N 1
ATOM 1455 C CA . ALA A 1 196 ? 31.825 11.300 -23.255 1.00 52.25 196 ALA A CA 1
ATOM 1456 C C . ALA A 1 196 ? 31.256 10.010 -22.645 1.00 52.25 196 ALA A C 1
ATOM 1458 O O . ALA A 1 196 ? 31.959 9.283 -21.945 1.00 52.25 196 ALA A O 1
ATOM 1459 N N . VAL A 1 197 ? 29.974 9.742 -22.890 1.00 56.91 197 VAL A N 1
ATOM 1460 C CA . VAL A 1 197 ? 29.304 8.502 -22.483 1.00 56.91 197 VAL A CA 1
ATOM 1461 C C . VAL A 1 197 ? 29.938 7.340 -23.259 1.00 56.91 197 VAL A C 1
ATOM 1463 O O . VAL A 1 197 ? 29.801 7.264 -24.478 1.00 56.91 197 VAL A O 1
ATOM 1466 N N . ARG A 1 198 ? 30.685 6.468 -22.568 1.00 65.81 198 ARG A N 1
ATOM 1467 C CA . ARG A 1 198 ? 31.401 5.318 -23.167 1.00 65.81 198 ARG A CA 1
ATOM 1468 C C . ARG A 1 198 ? 30.600 4.013 -23.136 1.00 65.81 198 ARG A C 1
ATOM 1470 O O . ARG A 1 198 ? 30.909 3.102 -23.893 1.00 65.81 198 ARG A O 1
ATOM 1477 N N . GLU A 1 199 ? 29.561 3.946 -22.310 1.00 77.06 199 GLU A N 1
ATOM 1478 C CA . GLU A 1 199 ? 28.705 2.774 -22.099 1.00 77.06 199 GLU A CA 1
ATOM 1479 C C . GLU A 1 199 ? 27.231 3.204 -22.028 1.00 77.06 199 GLU A C 1
ATOM 1481 O O . GLU A 1 199 ? 26.938 4.383 -21.832 1.00 77.06 199 GLU A O 1
ATOM 1486 N N . PHE A 1 200 ? 26.288 2.277 -22.212 1.00 86.56 200 PHE A N 1
ATOM 1487 C CA . PHE A 1 200 ? 24.872 2.562 -21.981 1.00 86.56 200 PHE A CA 1
ATOM 1488 C C . PHE A 1 200 ? 24.630 2.992 -20.528 1.00 86.56 200 PHE A C 1
ATOM 1490 O O . PHE A 1 200 ? 25.006 2.287 -19.595 1.00 86.56 200 PHE A O 1
ATOM 1497 N N . MET A 1 201 ? 23.950 4.122 -20.337 1.00 85.25 201 MET A N 1
ATOM 1498 C CA . MET A 1 201 ? 23.583 4.619 -19.011 1.00 85.25 201 MET A CA 1
ATOM 1499 C C . MET A 1 201 ? 22.098 4.959 -18.954 1.00 85.25 201 MET A C 1
ATOM 1501 O O . MET A 1 201 ? 21.563 5.636 -19.831 1.00 85.25 201 MET A O 1
ATOM 1505 N N . HIS A 1 202 ? 21.440 4.538 -17.881 1.00 88.00 202 HIS A N 1
ATOM 1506 C CA . HIS A 1 202 ? 20.055 4.880 -17.586 1.00 88.00 202 HIS A CA 1
ATOM 1507 C C . HIS A 1 202 ? 19.915 5.190 -16.096 1.00 88.00 202 HIS A C 1
ATOM 1509 O O . HIS A 1 202 ? 20.368 4.414 -15.256 1.00 88.00 202 HIS A O 1
ATOM 1515 N N . GLN A 1 203 ? 19.275 6.313 -15.769 1.00 85.94 203 GLN A N 1
ATOM 1516 C CA . GLN A 1 203 ? 18.917 6.626 -14.391 1.00 85.94 203 GLN A CA 1
ATOM 1517 C C . GLN A 1 203 ? 17.553 6.014 -14.077 1.00 85.94 203 GLN A C 1
ATOM 1519 O O . GLN A 1 203 ? 16.540 6.444 -14.630 1.00 85.94 203 GLN A O 1
ATOM 1524 N N . VAL A 1 204 ? 17.537 5.047 -13.159 1.00 86.00 204 VAL A N 1
ATOM 1525 C CA . VAL A 1 204 ? 16.294 4.434 -12.690 1.00 86.00 204 VAL A CA 1
ATOM 1526 C C . VAL A 1 204 ? 15.434 5.498 -12.010 1.00 86.00 204 VAL A C 1
ATOM 1528 O O . VAL A 1 204 ? 15.903 6.270 -11.173 1.00 86.00 204 VAL A O 1
ATOM 1531 N N . VAL A 1 205 ? 14.174 5.569 -12.425 1.00 86.38 205 VAL A N 1
ATOM 1532 C CA . VAL A 1 205 ? 13.154 6.404 -11.791 1.00 86.38 205 VAL A CA 1
ATOM 1533 C C . VAL A 1 205 ? 12.364 5.557 -10.803 1.00 86.38 205 VAL A C 1
ATOM 1535 O O . VAL A 1 205 ? 11.775 4.561 -11.210 1.00 86.38 205 VAL A O 1
ATOM 1538 N N . ASP A 1 206 ? 12.326 5.993 -9.546 1.00 81.50 206 ASP A N 1
ATOM 1539 C CA . ASP A 1 206 ? 11.642 5.277 -8.460 1.00 81.50 206 ASP A CA 1
ATOM 1540 C C . ASP A 1 206 ? 10.231 5.814 -8.192 1.00 81.50 206 ASP A C 1
ATOM 1542 O O . ASP A 1 206 ? 9.364 5.089 -7.710 1.00 81.50 206 ASP A O 1
ATOM 1546 N N . GLU A 1 207 ? 9.976 7.085 -8.518 1.00 87.12 207 GLU A N 1
ATOM 1547 C CA . GLU A 1 207 ? 8.728 7.777 -8.189 1.00 87.12 207 GLU A CA 1
ATOM 1548 C C . GLU A 1 207 ? 8.281 8.716 -9.317 1.00 87.12 207 GLU A C 1
ATOM 1550 O O . GLU A 1 207 ? 9.103 9.384 -9.955 1.00 87.12 207 GLU A O 1
ATOM 1555 N N . ALA A 1 208 ? 6.968 8.793 -9.552 1.00 89.19 208 ALA A N 1
ATOM 1556 C CA . ALA A 1 208 ? 6.373 9.690 -10.540 1.00 89.19 208 ALA A CA 1
ATOM 1557 C C . ALA A 1 208 ? 4.948 10.134 -10.154 1.00 89.19 208 ALA A C 1
ATOM 1559 O O . ALA A 1 208 ? 4.220 9.377 -9.509 1.00 89.19 208 ALA A O 1
ATOM 1560 N N . PRO A 1 209 ? 4.504 11.334 -10.572 1.00 87.81 209 PRO A N 1
ATOM 1561 C CA . PRO A 1 209 ? 3.169 11.823 -10.251 1.00 87.81 209 PRO A CA 1
ATOM 1562 C C . PRO A 1 209 ? 2.051 11.090 -11.013 1.00 87.81 209 PRO A C 1
ATOM 1564 O O . PRO A 1 209 ? 2.227 10.709 -12.175 1.00 87.81 209 PRO A O 1
ATOM 1567 N N . PRO A 1 210 ? 0.860 10.929 -10.400 1.00 88.62 210 PRO A N 1
ATOM 1568 C CA . PRO A 1 210 ? -0.278 10.276 -11.037 1.00 88.62 210 PRO A CA 1
ATOM 1569 C C . PRO A 1 210 ? -0.833 11.088 -12.207 1.00 88.62 210 PRO A C 1
ATOM 1571 O O . PRO A 1 210 ? -0.983 12.307 -12.132 1.00 88.62 210 PRO A O 1
ATOM 1574 N N . GLY A 1 211 ? -1.241 10.384 -13.264 1.00 83.38 211 GLY A N 1
ATOM 1575 C CA . GLY A 1 211 ? -1.987 10.968 -14.383 1.00 83.38 211 GLY A CA 1
ATOM 1576 C C . GLY A 1 211 ? -1.182 11.887 -15.308 1.00 83.38 211 GLY A C 1
ATOM 1577 O O . GLY A 1 211 ? -1.777 12.509 -16.187 1.00 83.38 211 GLY A O 1
ATOM 1578 N N . MET A 1 212 ? 0.141 11.953 -15.151 1.00 86.50 212 MET A N 1
ATOM 1579 C CA . MET A 1 212 ? 1.055 12.624 -16.081 1.00 86.50 212 MET A CA 1
ATOM 1580 C C . MET A 1 212 ? 1.866 11.587 -16.869 1.00 86.50 212 MET A C 1
ATOM 1582 O O . MET A 1 212 ? 2.091 10.494 -16.352 1.00 86.50 212 MET A O 1
ATOM 1586 N N . PRO A 1 213 ? 2.288 11.875 -18.116 1.00 90.12 213 PRO A N 1
ATOM 1587 C CA . PRO A 1 213 ? 3.232 11.010 -18.815 1.00 90.12 213 PRO A CA 1
ATOM 1588 C C . PRO A 1 213 ? 4.584 10.999 -18.090 1.00 90.12 213 PRO A C 1
ATOM 1590 O O . PRO A 1 213 ? 4.974 12.001 -17.489 1.00 90.12 213 PRO A O 1
ATOM 1593 N N . LEU A 1 214 ? 5.292 9.875 -18.175 1.00 91.69 214 LEU A N 1
ATOM 1594 C CA . LEU A 1 214 ? 6.639 9.723 -17.629 1.00 91.69 214 LEU A CA 1
ATOM 1595 C C . LEU A 1 214 ? 7.632 9.534 -18.772 1.00 91.69 214 LEU A C 1
ATOM 1597 O O . LEU A 1 214 ? 7.530 8.568 -19.528 1.00 91.69 214 LEU A O 1
ATOM 1601 N N . ASP A 1 215 ? 8.588 10.448 -18.877 1.00 91.38 215 ASP A N 1
ATOM 1602 C CA . ASP A 1 215 ? 9.679 10.373 -19.839 1.00 91.38 215 ASP A CA 1
ATOM 1603 C C . ASP A 1 215 ? 10.922 9.790 -19.158 1.00 91.38 215 ASP A C 1
ATOM 1605 O O . ASP A 1 215 ? 11.473 10.359 -18.214 1.00 91.38 215 ASP A O 1
ATOM 1609 N N . LEU A 1 216 ? 11.352 8.629 -19.647 1.00 92.12 216 LEU A N 1
ATOM 1610 C CA . LEU A 1 216 ? 12.562 7.941 -19.213 1.00 92.12 216 LEU A CA 1
ATOM 1611 C C . LEU A 1 216 ? 13.698 8.275 -20.170 1.00 92.12 216 LEU A C 1
ATOM 1613 O O . LEU A 1 216 ? 13.513 8.221 -21.387 1.00 92.12 216 LEU A O 1
ATOM 1617 N N . THR A 1 217 ? 14.869 8.593 -19.625 1.00 90.50 217 THR A N 1
ATOM 1618 C CA . THR A 1 217 ? 16.053 8.976 -20.400 1.00 90.50 217 THR A CA 1
ATOM 1619 C C . THR A 1 217 ? 17.092 7.865 -20.403 1.00 90.50 217 THR A C 1
ATOM 1621 O O . THR A 1 217 ? 17.272 7.151 -19.417 1.00 90.50 217 THR A O 1
ATOM 1624 N N . ALA A 1 218 ? 17.786 7.705 -21.521 1.00 89.19 218 ALA A N 1
ATOM 1625 C CA . ALA A 1 218 ? 18.910 6.795 -21.658 1.00 89.19 218 ALA A CA 1
ATOM 1626 C C . ALA A 1 218 ? 20.011 7.447 -22.495 1.00 89.19 218 ALA A C 1
ATOM 1628 O O . ALA A 1 218 ? 19.733 8.171 -23.449 1.00 89.19 218 ALA A O 1
ATOM 1629 N N . PHE A 1 219 ? 21.261 7.156 -22.166 1.00 88.38 219 PHE A N 1
ATOM 1630 C CA . PHE A 1 219 ? 22.430 7.631 -22.891 1.00 88.38 219 PHE A CA 1
ATOM 1631 C C . PHE A 1 219 ? 23.129 6.446 -23.546 1.00 88.38 219 PHE A C 1
ATOM 1633 O O . PHE A 1 219 ? 23.285 5.389 -22.938 1.00 88.38 219 PHE A O 1
ATOM 1640 N N . VAL A 1 220 ? 23.539 6.626 -24.798 1.00 88.19 220 VAL A N 1
ATOM 1641 C CA . VAL A 1 220 ? 24.315 5.642 -25.560 1.00 88.19 220 VAL A CA 1
ATOM 1642 C C . VAL A 1 220 ? 25.550 6.322 -26.143 1.00 88.19 220 VAL A C 1
ATOM 1644 O O . VAL A 1 220 ? 25.503 7.532 -26.390 1.00 88.19 220 VAL A O 1
ATOM 1647 N N . PRO A 1 221 ? 26.634 5.574 -26.405 1.00 83.38 221 PRO A N 1
ATOM 1648 C CA . PRO A 1 221 ? 27.836 6.141 -26.995 1.00 83.38 221 PRO A CA 1
ATOM 1649 C C . PRO A 1 221 ? 27.560 6.825 -28.344 1.00 83.38 221 PRO A C 1
ATOM 1651 O O . PRO A 1 221 ? 26.751 6.316 -29.138 1.00 83.38 221 PRO A O 1
ATOM 1654 N N . PRO A 1 222 ? 28.226 7.960 -28.635 1.00 71.00 222 PRO A N 1
ATOM 1655 C CA . PRO A 1 222 ? 28.129 8.614 -29.935 1.00 71.00 222 PRO A CA 1
ATOM 1656 C C . PRO A 1 222 ? 28.590 7.649 -31.039 1.00 71.00 222 PRO A C 1
ATOM 1658 O O . PRO A 1 222 ? 29.596 6.963 -30.882 1.00 71.00 222 PRO A O 1
ATOM 1661 N N . ASN A 1 223 ? 27.845 7.596 -32.150 1.00 72.44 223 ASN A N 1
ATOM 1662 C CA . ASN A 1 223 ? 28.038 6.678 -33.292 1.00 72.44 223 ASN A CA 1
ATOM 1663 C C . ASN A 1 223 ? 27.632 5.208 -33.071 1.00 72.44 223 ASN A C 1
ATOM 1665 O O . ASN A 1 223 ? 27.976 4.352 -33.882 1.00 72.44 223 ASN A O 1
ATOM 1669 N N . SER A 1 224 ? 26.879 4.895 -32.013 1.00 79.06 224 SER A N 1
ATOM 1670 C CA . SER A 1 224 ? 26.270 3.568 -31.875 1.00 79.06 224 SER A CA 1
ATOM 1671 C C . SER A 1 224 ? 25.033 3.412 -32.775 1.00 79.06 224 SER A C 1
ATOM 1673 O O . SER A 1 224 ? 24.108 4.224 -32.735 1.00 79.06 224 SER A O 1
ATOM 1675 N N . ASP A 1 225 ? 24.975 2.313 -33.533 1.00 80.88 225 ASP A N 1
ATOM 1676 C CA . ASP A 1 225 ? 23.787 1.865 -34.285 1.00 80.88 225 ASP A CA 1
ATOM 1677 C C . ASP A 1 225 ? 22.771 1.128 -33.384 1.00 80.88 225 ASP A C 1
ATOM 1679 O O . ASP A 1 225 ? 21.996 0.285 -33.835 1.00 80.88 225 ASP A O 1
ATOM 1683 N N . TRP A 1 226 ? 22.806 1.392 -32.078 1.00 88.44 226 TRP A N 1
ATOM 1684 C CA . TRP A 1 226 ? 22.007 0.671 -31.097 1.00 88.44 226 TRP A CA 1
ATOM 1685 C C . TRP A 1 226 ? 20.566 1.177 -31.051 1.00 88.44 226 TRP A C 1
ATOM 1687 O O . TRP A 1 226 ? 20.300 2.384 -30.993 1.00 88.44 226 TRP A O 1
ATOM 1697 N N . GLN A 1 227 ? 19.630 0.234 -31.014 1.00 89.50 227 GLN A N 1
ATOM 1698 C CA . GLN A 1 227 ? 18.215 0.480 -30.801 1.00 89.50 227 GLN A CA 1
ATOM 1699 C C . GLN A 1 227 ? 17.873 0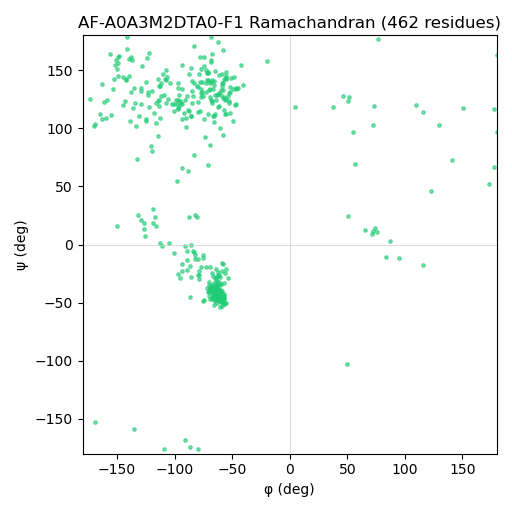.269 -29.327 1.00 89.50 227 GLN A C 1
ATOM 1701 O O . GLN A 1 227 ? 17.985 -0.835 -28.801 1.00 89.50 227 GLN A O 1
ATOM 1706 N N . VAL A 1 228 ? 17.420 1.331 -28.664 1.00 93.06 228 VAL A N 1
ATOM 1707 C CA . VAL A 1 228 ? 16.981 1.269 -27.267 1.00 93.06 228 VAL A CA 1
ATOM 1708 C C . VAL A 1 228 ? 15.461 1.138 -27.229 1.00 93.06 228 VAL A C 1
ATOM 1710 O O . VAL A 1 228 ? 14.740 1.989 -27.757 1.00 93.06 228 VAL A O 1
ATOM 1713 N N . VAL A 1 229 ? 14.968 0.066 -26.618 1.00 92.38 229 VAL A N 1
ATOM 1714 C CA . VAL A 1 229 ? 13.543 -0.255 -26.512 1.00 92.38 229 VAL A CA 1
ATOM 1715 C C . VAL A 1 229 ? 13.137 -0.235 -25.045 1.00 92.38 229 VAL A C 1
ATOM 1717 O O . VAL A 1 229 ? 13.679 -0.975 -24.228 1.00 92.38 229 VAL A O 1
ATOM 1720 N N . LEU A 1 230 ? 12.165 0.612 -24.723 1.00 95.12 230 LEU A N 1
ATOM 1721 C CA . LEU A 1 230 ? 11.514 0.678 -23.424 1.00 95.12 230 LEU A CA 1
ATOM 1722 C C . LEU A 1 230 ? 10.320 -0.275 -23.409 1.00 95.12 230 LEU A C 1
ATOM 1724 O O . LEU A 1 230 ? 9.430 -0.171 -24.247 1.00 95.12 230 LEU A O 1
ATOM 1728 N N . TYR A 1 231 ? 10.253 -1.141 -22.413 1.00 94.75 231 TYR A N 1
ATOM 1729 C CA . TYR A 1 231 ? 9.106 -1.994 -22.145 1.00 94.75 231 TYR A CA 1
ATOM 1730 C C . TYR A 1 231 ? 8.450 -1.543 -20.854 1.00 94.75 231 TYR A C 1
ATOM 1732 O O . TYR A 1 231 ? 9.131 -1.438 -19.842 1.00 94.75 231 TYR A O 1
ATOM 1740 N N . TYR A 1 232 ? 7.142 -1.300 -20.853 1.00 95.12 232 TYR A N 1
ATOM 1741 C CA . TYR A 1 232 ? 6.422 -0.887 -19.646 1.00 95.12 232 TYR A CA 1
ATOM 1742 C C . TYR A 1 232 ? 5.083 -1.602 -19.487 1.00 95.12 232 TYR A C 1
ATOM 1744 O O . TYR A 1 232 ? 4.487 -2.080 -20.454 1.00 95.12 232 TYR A O 1
ATOM 1752 N N . ARG A 1 233 ? 4.579 -1.643 -18.255 1.00 93.50 233 ARG A N 1
ATOM 1753 C CA . ARG A 1 233 ? 3.232 -2.112 -17.927 1.00 93.50 233 ARG A CA 1
ATOM 1754 C C . ARG A 1 233 ? 2.677 -1.389 -16.706 1.00 93.50 233 ARG A C 1
ATOM 1756 O O . ARG A 1 233 ? 3.409 -1.071 -15.771 1.00 93.50 233 ARG A O 1
ATOM 1763 N N . GLY A 1 234 ? 1.372 -1.146 -16.723 1.00 89.62 234 GLY A N 1
ATOM 1764 C CA . GLY A 1 234 ? 0.646 -0.613 -15.572 1.00 89.62 234 GLY A CA 1
ATOM 1765 C C . GLY A 1 234 ? 0.253 -1.706 -14.586 1.00 89.62 234 GLY A C 1
ATOM 1766 O O . GLY A 1 234 ? 0.354 -2.900 -14.876 1.00 89.62 234 GLY A O 1
ATOM 1767 N N . GLN A 1 235 ? -0.243 -1.290 -13.425 1.00 81.25 235 GLN A N 1
ATOM 1768 C CA . GLN A 1 235 ? -0.800 -2.195 -12.424 1.00 81.25 235 GLN A CA 1
ATOM 1769 C C . GLN A 1 235 ? -1.892 -3.099 -13.030 1.00 81.25 235 GLN A C 1
ATOM 1771 O O . GLN A 1 235 ? -2.825 -2.616 -13.667 1.00 81.25 235 GLN A O 1
ATOM 1776 N N . GLY A 1 236 ? -1.767 -4.414 -12.827 1.00 78.38 236 GLY A N 1
ATOM 1777 C CA . GLY A 1 236 ? -2.725 -5.419 -13.309 1.00 78.38 236 GLY A CA 1
ATOM 1778 C C . GLY A 1 236 ? -2.526 -5.878 -14.760 1.00 78.38 236 GLY A C 1
ATOM 1779 O O . GLY A 1 236 ? -3.112 -6.882 -15.156 1.00 78.38 236 GLY A O 1
ATOM 1780 N N . ALA A 1 237 ? -1.673 -5.217 -15.548 1.00 85.44 237 ALA A N 1
ATOM 1781 C CA . ALA A 1 237 ? -1.349 -5.681 -16.894 1.00 85.44 237 ALA A CA 1
ATOM 1782 C C . ALA A 1 237 ? -0.364 -6.862 -16.841 1.00 85.44 237 ALA A C 1
ATOM 1784 O O . ALA A 1 237 ? 0.709 -6.773 -16.245 1.00 85.44 237 ALA A O 1
ATOM 1785 N N . SER A 1 238 ? -0.705 -7.974 -17.496 1.00 78.12 238 SER A N 1
ATOM 1786 C CA . SER A 1 238 ? 0.151 -9.168 -17.548 1.00 78.12 238 SER A CA 1
ATOM 1787 C C . SER A 1 238 ? 1.285 -9.047 -18.571 1.00 78.12 238 SER A C 1
ATOM 1789 O O . SER A 1 238 ? 2.341 -9.655 -18.393 1.00 78.12 238 SER A O 1
ATOM 1791 N N . ARG A 1 239 ? 1.103 -8.231 -19.617 1.00 86.62 239 ARG A N 1
ATOM 1792 C CA . ARG A 1 239 ? 2.054 -8.058 -20.726 1.00 86.62 239 ARG A CA 1
ATOM 1793 C C . ARG A 1 239 ? 2.720 -6.685 -20.700 1.00 86.62 239 ARG A C 1
ATOM 1795 O O . ARG A 1 239 ? 2.095 -5.693 -20.334 1.00 86.62 239 ARG A O 1
ATOM 1802 N N . PHE A 1 240 ? 3.979 -6.641 -21.131 1.00 90.56 240 PHE A N 1
ATOM 1803 C CA . PHE A 1 240 ? 4.707 -5.396 -21.357 1.00 90.56 240 PHE A CA 1
ATOM 1804 C C . PHE A 1 240 ? 4.422 -4.840 -22.755 1.00 90.56 240 PHE A C 1
ATOM 1806 O O . PHE A 1 240 ? 4.353 -5.586 -23.729 1.00 90.56 240 PHE A O 1
ATOM 1813 N N . THR A 1 241 ? 4.286 -3.521 -22.843 1.00 92.38 241 THR A N 1
ATOM 1814 C CA . THR A 1 241 ? 4.188 -2.769 -24.097 1.00 92.38 241 THR A CA 1
ATOM 1815 C C . THR A 1 241 ? 5.565 -2.234 -24.457 1.00 92.38 241 THR A C 1
ATOM 1817 O O . THR A 1 241 ? 6.203 -1.603 -23.618 1.00 92.38 241 THR A O 1
ATOM 1820 N N . ALA A 1 242 ? 6.016 -2.476 -25.687 1.00 90.44 242 ALA A N 1
ATOM 1821 C CA . ALA A 1 242 ? 7.313 -2.028 -26.181 1.00 90.44 242 ALA A CA 1
ATOM 1822 C C . ALA A 1 242 ? 7.197 -0.681 -26.910 1.00 90.44 242 ALA A C 1
ATOM 1824 O O . ALA A 1 242 ? 6.328 -0.499 -27.762 1.00 90.44 242 ALA A O 1
ATOM 1825 N N . VAL A 1 243 ? 8.100 0.247 -26.611 1.00 90.50 243 VAL A N 1
ATOM 1826 C CA . VAL A 1 243 ? 8.234 1.549 -27.266 1.00 90.50 243 VAL A CA 1
ATOM 1827 C C . VAL A 1 243 ? 9.705 1.800 -27.564 1.00 90.50 243 VAL A C 1
ATOM 1829 O O . VAL A 1 243 ? 10.543 1.829 -26.667 1.00 90.50 243 VAL A O 1
ATOM 1832 N N . VAL A 1 244 ? 10.027 2.012 -28.838 1.00 91.06 244 VAL A N 1
ATOM 1833 C CA . VAL A 1 244 ? 11.377 2.412 -29.248 1.00 91.06 244 VAL A CA 1
ATOM 1834 C C . VAL A 1 244 ? 11.636 3.836 -28.756 1.00 91.06 244 VAL A C 1
ATOM 1836 O O . VAL A 1 244 ? 10.860 4.750 -29.052 1.00 91.06 244 VAL A O 1
ATOM 1839 N N . MET A 1 245 ? 12.715 4.026 -27.996 1.00 89.75 245 MET A N 1
ATOM 1840 C CA . MET A 1 245 ? 13.091 5.341 -27.486 1.00 89.75 245 MET A CA 1
ATOM 1841 C C . MET A 1 245 ? 13.556 6.233 -28.642 1.00 89.75 245 MET A C 1
ATOM 1843 O O . MET A 1 245 ? 14.264 5.793 -29.550 1.00 89.75 245 MET A O 1
ATOM 1847 N N . LYS A 1 246 ? 13.149 7.502 -28.620 1.00 88.19 246 LYS A N 1
ATOM 1848 C CA . LYS A 1 246 ? 13.461 8.475 -29.672 1.00 88.19 246 LYS A CA 1
ATOM 1849 C C . LYS A 1 246 ? 14.660 9.316 -29.268 1.00 88.19 246 LYS A C 1
ATOM 1851 O O . LYS A 1 246 ? 14.765 9.738 -28.121 1.00 88.19 246 LYS A O 1
ATOM 1856 N N . ARG A 1 247 ? 15.558 9.579 -30.216 1.00 83.06 247 ARG A N 1
ATOM 1857 C CA . ARG A 1 247 ? 16.742 10.407 -29.976 1.00 83.06 247 ARG A CA 1
ATOM 1858 C C . ARG A 1 247 ? 16.349 11.876 -29.847 1.00 83.06 247 ARG A C 1
ATOM 1860 O O . ARG A 1 247 ? 15.620 12.396 -30.689 1.00 83.06 247 ARG A O 1
ATOM 1867 N N . ARG A 1 248 ? 16.853 12.527 -28.805 1.00 77.75 248 ARG A N 1
ATOM 1868 C CA . ARG A 1 248 ? 16.655 13.935 -28.474 1.00 77.75 248 ARG A CA 1
ATOM 1869 C C . ARG A 1 248 ? 18.012 14.540 -28.130 1.00 77.75 248 ARG A C 1
ATOM 1871 O O . ARG A 1 248 ? 18.530 14.327 -27.041 1.00 77.75 248 ARG A O 1
ATOM 1878 N N . TYR A 1 249 ? 18.590 15.287 -29.068 1.00 73.44 249 TYR A N 1
ATOM 1879 C CA . TYR A 1 249 ? 19.947 15.836 -28.953 1.00 73.44 249 TYR A CA 1
ATOM 1880 C C . TYR A 1 249 ? 20.969 14.751 -28.549 1.00 73.44 249 TYR A C 1
ATOM 1882 O O . TYR A 1 249 ? 21.317 13.918 -29.384 1.00 73.44 249 TYR A O 1
ATOM 1890 N N . ASN A 1 250 ? 21.384 14.716 -27.277 1.00 78.06 250 ASN A N 1
ATOM 1891 C CA . ASN A 1 250 ? 22.402 13.800 -26.747 1.00 78.06 250 ASN A CA 1
ATOM 1892 C C . ASN A 1 250 ? 21.834 12.646 -25.895 1.00 78.06 250 ASN A C 1
ATOM 1894 O O . ASN A 1 250 ? 22.602 11.836 -25.383 1.00 78.06 250 ASN A O 1
ATOM 1898 N N . GLU A 1 251 ? 20.514 12.555 -25.735 1.00 83.44 251 GLU A N 1
ATOM 1899 C CA . GLU A 1 251 ? 19.834 11.506 -24.965 1.00 83.44 251 GLU A CA 1
ATOM 1900 C C . GLU A 1 251 ? 18.796 10.773 -25.830 1.00 83.44 251 GLU A C 1
ATOM 1902 O O . GLU A 1 251 ? 18.358 11.259 -26.874 1.00 83.44 251 GLU A O 1
ATOM 1907 N N . LEU A 1 252 ? 18.391 9.577 -25.415 1.00 88.44 252 LEU A N 1
ATOM 1908 C CA . LEU A 1 252 ? 17.199 8.903 -25.915 1.00 88.44 252 LEU A CA 1
ATOM 1909 C C . LEU A 1 252 ? 16.094 9.011 -24.880 1.00 88.44 252 LEU A C 1
ATOM 1911 O O . LEU A 1 252 ? 16.339 8.826 -23.691 1.00 88.44 252 LEU A O 1
ATOM 1915 N N . VAL A 1 253 ? 14.872 9.254 -25.343 1.00 89.81 253 VAL A N 1
ATOM 1916 C CA . VAL A 1 253 ? 13.702 9.397 -24.481 1.00 89.81 253 VAL A CA 1
ATOM 1917 C C . VAL A 1 253 ? 12.613 8.404 -24.871 1.00 89.81 253 VAL A C 1
ATOM 1919 O O . VAL A 1 253 ? 12.217 8.306 -26.035 1.00 89.81 253 VAL A O 1
ATOM 1922 N N . GLY A 1 254 ? 12.126 7.663 -23.879 1.00 90.56 254 GLY A N 1
ATOM 1923 C CA . GLY A 1 254 ? 10.993 6.750 -23.975 1.00 90.56 254 GLY A CA 1
ATOM 1924 C C . GLY A 1 254 ? 9.848 7.258 -23.110 1.00 90.56 254 GLY A C 1
ATOM 1925 O O . GLY A 1 254 ? 10.030 7.466 -21.914 1.00 90.56 254 GLY A O 1
ATOM 1926 N N . ARG A 1 255 ? 8.674 7.456 -23.713 1.00 90.75 255 ARG A N 1
ATOM 1927 C CA . ARG A 1 255 ? 7.494 7.991 -23.025 1.00 90.75 255 ARG A CA 1
ATOM 1928 C C . ARG A 1 255 ? 6.544 6.878 -22.601 1.00 90.75 255 ARG A C 1
ATOM 1930 O O . ARG A 1 255 ? 6.035 6.143 -23.448 1.00 90.75 255 ARG A O 1
ATOM 1937 N N . ILE A 1 256 ? 6.233 6.831 -21.311 1.00 92.12 256 ILE A N 1
ATOM 1938 C CA . ILE A 1 256 ? 5.122 6.057 -20.756 1.00 92.12 256 ILE A CA 1
ATOM 1939 C C . ILE A 1 256 ? 3.881 6.965 -20.737 1.00 92.12 256 ILE A C 1
ATOM 1941 O O . ILE A 1 256 ? 3.925 8.062 -20.170 1.00 92.12 256 ILE A O 1
ATOM 1945 N N . PRO A 1 257 ? 2.763 6.559 -21.364 1.00 90.19 257 PRO A N 1
ATOM 1946 C CA . PRO A 1 257 ? 1.581 7.401 -21.475 1.00 90.19 257 PRO A CA 1
ATOM 1947 C C . PRO A 1 257 ? 0.868 7.575 -20.128 1.00 90.19 257 PRO A C 1
ATOM 1949 O O . PRO A 1 257 ? 0.786 6.655 -19.314 1.00 90.19 257 PRO A O 1
ATOM 1952 N N . ALA A 1 258 ? 0.246 8.741 -19.939 1.00 87.50 258 ALA A N 1
ATOM 1953 C CA . ALA A 1 258 ? -0.506 9.088 -18.729 1.00 87.50 258 ALA A CA 1
ATOM 1954 C C . ALA A 1 258 ? -1.635 8.095 -18.383 1.00 87.50 258 ALA A C 1
ATOM 1956 O O . ALA A 1 258 ? -2.030 7.982 -17.224 1.00 87.50 258 ALA A O 1
ATOM 1957 N N . SER A 1 259 ? -2.160 7.363 -19.372 1.00 86.56 259 SER A N 1
ATOM 1958 C CA . SER A 1 259 ? -3.182 6.328 -19.173 1.00 86.56 259 SER A CA 1
ATOM 1959 C C . SER A 1 259 ? -2.707 5.183 -18.277 1.00 86.56 259 SER A C 1
ATOM 1961 O O . SER A 1 259 ? -3.513 4.632 -17.531 1.00 86.56 259 SER A O 1
ATOM 1963 N N . VAL A 1 260 ? -1.412 4.862 -18.320 1.00 88.25 260 VAL A N 1
ATOM 1964 C CA . VAL A 1 260 ? -0.782 3.771 -17.558 1.00 88.25 260 VAL A CA 1
ATOM 1965 C C . VAL A 1 260 ? -0.365 4.238 -16.157 1.00 88.25 260 VAL A C 1
ATOM 1967 O O . VAL A 1 260 ? -0.250 3.435 -15.236 1.00 88.25 260 VAL A O 1
ATOM 1970 N N . MET A 1 261 ? -0.259 5.553 -15.962 1.00 87.19 261 MET A N 1
ATOM 1971 C CA . MET A 1 261 ? 0.187 6.223 -14.733 1.00 87.19 261 MET A CA 1
ATOM 1972 C C . MET A 1 261 ? -0.958 6.476 -13.727 1.00 87.19 261 MET A C 1
ATOM 1974 O O . MET A 1 261 ? -0.903 7.412 -12.930 1.00 87.19 261 MET A O 1
ATOM 1978 N N . ARG A 1 262 ? -2.045 5.690 -13.794 1.00 81.44 262 ARG A N 1
ATOM 1979 C CA . ARG A 1 262 ? -3.254 5.835 -12.949 1.00 81.44 262 ARG A CA 1
ATOM 1980 C C . ARG A 1 262 ? -3.323 4.853 -11.769 1.00 81.44 262 ARG A C 1
ATOM 1982 O O . ARG A 1 262 ? -4.232 4.973 -10.953 1.00 81.44 262 ARG A O 1
ATOM 1989 N N . GLY A 1 263 ? -2.406 3.885 -11.701 1.00 81.50 263 GLY A N 1
ATOM 1990 C CA . GLY A 1 263 ? -2.322 2.881 -10.632 1.00 81.50 263 GLY A CA 1
ATOM 1991 C C . GLY A 1 263 ? -1.421 3.299 -9.467 1.00 81.50 263 GLY A C 1
ATOM 1992 O O . GLY A 1 263 ? -1.002 4.447 -9.377 1.00 81.50 263 GLY A O 1
ATOM 1993 N N . THR A 1 264 ? -1.109 2.351 -8.581 1.00 86.19 264 THR A N 1
ATOM 1994 C CA . THR A 1 264 ? -0.158 2.540 -7.466 1.00 86.19 264 THR A CA 1
ATOM 1995 C C . THR A 1 264 ? 1.298 2.460 -7.923 1.00 86.19 264 THR A C 1
ATOM 1997 O O . THR A 1 264 ? 2.170 3.094 -7.334 1.00 86.19 264 THR A O 1
ATOM 2000 N N . SER A 1 265 ? 1.571 1.680 -8.968 1.00 87.50 265 SER A N 1
ATOM 2001 C CA . SER A 1 265 ? 2.905 1.545 -9.539 1.00 87.50 265 SER A CA 1
ATOM 2002 C C . SER A 1 265 ? 2.865 1.217 -11.029 1.00 87.50 265 SER A C 1
ATOM 2004 O O . SER A 1 265 ? 1.866 0.715 -11.559 1.00 87.50 265 SER A O 1
ATOM 2006 N N . VAL A 1 266 ? 3.974 1.511 -11.699 1.00 91.81 266 VAL A N 1
ATOM 2007 C CA . VAL A 1 266 ? 4.255 1.149 -13.089 1.00 91.81 266 VAL A CA 1
ATOM 2008 C C . VAL A 1 266 ? 5.569 0.390 -13.117 1.00 91.81 266 VAL A C 1
ATOM 2010 O O . VAL A 1 266 ? 6.505 0.733 -12.403 1.00 91.81 266 VAL A O 1
ATOM 2013 N N . GLN A 1 267 ? 5.638 -0.659 -13.924 1.00 92.94 267 GLN A N 1
ATOM 2014 C CA . GLN A 1 267 ? 6.840 -1.469 -14.066 1.00 92.94 267 GLN A CA 1
ATOM 2015 C C . GLN A 1 267 ? 7.426 -1.281 -15.454 1.00 92.94 267 GLN A C 1
ATOM 2017 O O . GLN A 1 267 ? 6.675 -1.251 -16.430 1.00 92.94 267 GLN A O 1
ATOM 2022 N N . TYR A 1 268 ? 8.746 -1.189 -15.557 1.00 95.25 268 TYR A N 1
ATOM 2023 C CA . TYR A 1 268 ? 9.417 -1.050 -16.840 1.00 95.25 268 TYR A CA 1
ATOM 2024 C C . TYR A 1 268 ? 10.801 -1.692 -16.858 1.00 95.25 268 TYR A C 1
ATOM 2026 O O . TYR A 1 268 ? 11.409 -1.940 -15.824 1.00 95.25 268 TYR A O 1
ATOM 2034 N N . TYR A 1 269 ? 11.309 -1.951 -18.051 1.00 94.88 269 TYR A N 1
ATOM 2035 C CA . TYR A 1 269 ? 12.708 -2.279 -18.282 1.00 94.88 269 TYR A CA 1
ATOM 2036 C C . TYR A 1 269 ? 13.128 -1.765 -19.658 1.00 94.88 269 TYR A C 1
ATOM 2038 O O . TYR A 1 269 ? 12.289 -1.447 -20.502 1.00 94.88 269 TYR A O 1
ATOM 2046 N N . ILE A 1 270 ? 14.430 -1.656 -19.882 1.00 94.62 270 ILE A N 1
ATOM 2047 C CA . ILE A 1 270 ? 15.006 -1.151 -21.125 1.00 94.62 270 ILE A CA 1
ATOM 2048 C C . ILE A 1 270 ? 15.942 -2.211 -21.689 1.00 94.62 270 ILE A C 1
ATOM 2050 O O . ILE A 1 270 ? 16.800 -2.724 -20.974 1.00 94.62 270 ILE A O 1
ATOM 2054 N N . GLU A 1 271 ? 15.800 -2.512 -22.975 1.00 93.25 271 GLU A N 1
ATOM 2055 C CA . GLU A 1 271 ? 16.742 -3.340 -23.728 1.00 93.25 271 GLU A CA 1
ATOM 2056 C C . GLU A 1 271 ? 17.452 -2.491 -24.773 1.00 93.25 271 GLU A C 1
ATOM 2058 O O . GLU A 1 271 ? 16.824 -1.718 -25.496 1.00 93.25 271 GLU A O 1
ATOM 2063 N N . VAL A 1 272 ? 18.759 -2.681 -24.888 1.00 93.31 272 VAL A N 1
ATOM 2064 C CA . VAL A 1 272 ? 19.575 -2.103 -25.950 1.00 93.31 272 VAL A CA 1
ATOM 2065 C C . VAL A 1 272 ? 19.946 -3.224 -26.901 1.00 93.31 272 VAL A C 1
ATOM 2067 O O . VAL A 1 272 ? 20.552 -4.211 -26.484 1.00 93.31 272 VAL A O 1
ATOM 2070 N N . LYS A 1 273 ? 19.571 -3.079 -28.167 1.00 90.44 273 LYS A N 1
ATOM 2071 C CA . LYS A 1 273 ? 19.821 -4.058 -29.225 1.00 90.44 273 LYS A CA 1
ATOM 2072 C C . LYS A 1 273 ? 20.776 -3.479 -30.257 1.00 90.44 273 LYS A C 1
ATOM 2074 O O . LYS A 1 273 ? 20.696 -2.292 -30.566 1.00 90.44 273 LYS A O 1
ATOM 2079 N N . ASP A 1 274 ? 21.677 -4.293 -30.784 1.00 88.81 274 ASP A N 1
ATOM 2080 C CA . ASP A 1 274 ? 22.507 -3.913 -31.928 1.00 88.81 274 ASP A CA 1
ATOM 2081 C C . ASP A 1 274 ? 21.741 -4.054 -33.263 1.00 88.81 274 ASP A C 1
ATOM 2083 O O . ASP A 1 274 ? 20.558 -4.403 -33.295 1.00 88.81 274 ASP A O 1
ATOM 2087 N N . ARG A 1 275 ? 22.429 -3.821 -34.390 1.00 86.44 275 ARG A N 1
ATOM 2088 C CA . ARG A 1 275 ? 21.862 -4.006 -35.739 1.00 86.44 275 ARG A CA 1
ATOM 2089 C C . ARG A 1 275 ? 21.460 -5.461 -36.033 1.00 86.44 275 ARG A C 1
ATOM 2091 O O . ARG A 1 275 ? 20.577 -5.676 -36.857 1.00 86.44 275 ARG A O 1
ATOM 2098 N N . SER A 1 276 ? 22.098 -6.442 -35.395 1.00 82.81 276 SER A N 1
ATOM 2099 C CA . SER A 1 276 ? 21.782 -7.868 -35.556 1.00 82.81 276 SER A CA 1
ATOM 2100 C C . SER A 1 276 ? 20.589 -8.321 -34.699 1.00 82.81 276 SER A C 1
ATOM 2102 O O . SER A 1 276 ? 20.078 -9.424 -34.888 1.00 82.81 276 SER A O 1
ATOM 2104 N N . GLY A 1 277 ? 20.106 -7.458 -33.797 1.00 80.00 277 GLY A N 1
ATOM 2105 C CA . GLY A 1 277 ? 19.041 -7.752 -32.840 1.00 80.00 277 GLY A CA 1
ATOM 2106 C C . GLY A 1 277 ? 19.543 -8.376 -31.533 1.00 80.00 277 GLY A C 1
ATOM 2107 O O . GLY A 1 277 ? 18.725 -8.697 -30.666 1.00 80.00 277 GLY A O 1
ATOM 2108 N N . ALA A 1 278 ? 20.859 -8.524 -31.365 1.00 84.25 278 ALA A N 1
ATOM 2109 C CA . ALA A 1 278 ? 21.476 -9.020 -30.145 1.00 84.25 278 ALA A CA 1
ATOM 2110 C C . ALA A 1 278 ? 21.396 -7.968 -29.030 1.00 84.25 278 ALA A C 1
ATOM 2112 O O . ALA A 1 278 ? 21.595 -6.775 -29.261 1.00 84.25 278 ALA A O 1
ATOM 2113 N N . ILE A 1 279 ? 21.104 -8.409 -27.804 1.00 85.94 279 ILE A N 1
ATOM 2114 C CA . ILE A 1 279 ? 21.010 -7.522 -26.640 1.00 85.94 279 ILE A CA 1
ATOM 2115 C C . ILE A 1 279 ? 22.425 -7.184 -26.162 1.00 85.94 279 ILE A C 1
ATOM 2117 O O . ILE A 1 279 ? 23.129 -8.064 -25.673 1.00 85.94 279 ILE A O 1
ATOM 2121 N N . VAL A 1 280 ? 22.814 -5.913 -26.265 1.00 85.75 280 VAL A N 1
ATOM 2122 C CA . VAL A 1 280 ? 24.141 -5.410 -25.861 1.00 85.75 280 VAL A CA 1
ATOM 2123 C C . VAL A 1 280 ? 24.159 -4.837 -24.446 1.00 85.75 280 VAL A C 1
ATOM 2125 O O . VAL A 1 280 ? 25.181 -4.893 -23.776 1.00 85.75 280 VAL A O 1
ATOM 2128 N N . ALA A 1 281 ? 23.031 -4.307 -23.969 1.00 85.44 281 ALA A N 1
ATOM 2129 C CA . ALA A 1 281 ? 22.881 -3.783 -22.614 1.00 85.44 281 ALA A CA 1
ATOM 2130 C C . ALA A 1 281 ? 21.406 -3.798 -22.193 1.00 85.44 281 ALA A C 1
ATOM 2132 O O . ALA A 1 281 ? 20.504 -3.933 -23.026 1.00 85.44 281 ALA A O 1
ATOM 2133 N N . ARG A 1 282 ? 21.146 -3.674 -20.891 1.00 88.31 282 ARG A N 1
ATOM 2134 C CA . ARG A 1 282 ? 19.786 -3.613 -20.344 1.00 88.31 282 ARG A CA 1
ATOM 2135 C C . ARG A 1 282 ? 19.734 -2.818 -19.044 1.00 88.31 282 ARG A C 1
ATOM 2137 O O . ARG A 1 282 ? 20.713 -2.785 -18.308 1.00 88.31 282 ARG A O 1
ATOM 2144 N N . ALA A 1 283 ? 18.574 -2.250 -18.742 1.00 84.56 283 ALA A N 1
ATOM 2145 C CA . ALA A 1 283 ? 18.235 -1.742 -17.415 1.00 84.56 283 ALA A CA 1
ATOM 2146 C C . ALA A 1 283 ? 16.927 -2.399 -16.958 1.00 84.56 283 ALA A C 1
ATOM 2148 O O . ALA A 1 283 ? 15.863 -2.099 -17.496 1.00 84.56 283 ALA A O 1
ATOM 2149 N N . GLY A 1 284 ? 17.016 -3.316 -15.994 1.00 86.56 284 GLY A N 1
ATOM 2150 C CA . GLY A 1 284 ? 15.916 -4.216 -15.626 1.00 86.56 284 GLY A CA 1
ATOM 2151 C C . GLY A 1 284 ? 15.719 -5.375 -16.618 1.00 86.56 284 GLY A C 1
ATOM 2152 O O . GLY A 1 284 ? 16.421 -5.487 -17.629 1.00 86.56 284 GLY A O 1
ATOM 2153 N N . ARG A 1 285 ? 14.770 -6.270 -16.317 1.00 88.00 285 ARG A N 1
ATOM 2154 C CA . ARG A 1 285 ? 14.369 -7.423 -17.156 1.00 88.00 285 ARG A CA 1
ATOM 2155 C C . ARG A 1 285 ? 12.849 -7.614 -17.100 1.00 88.00 285 ARG A C 1
ATOM 2157 O O . ARG A 1 285 ? 12.189 -7.063 -16.227 1.00 88.00 285 ARG A O 1
ATOM 2164 N N . SER A 1 286 ? 12.273 -8.447 -17.970 1.00 82.56 286 SER A N 1
ATOM 2165 C CA . SER A 1 286 ? 10.831 -8.750 -17.878 1.00 82.56 286 SER A CA 1
ATOM 2166 C C . SER A 1 286 ? 10.465 -9.531 -16.607 1.00 82.56 286 SER A C 1
ATOM 2168 O O . SER A 1 286 ? 9.329 -9.446 -16.143 1.00 82.56 286 SER A O 1
ATOM 2170 N N . THR A 1 287 ? 11.413 -10.300 -16.063 1.00 78.19 287 THR A N 1
ATOM 2171 C CA . THR A 1 287 ? 11.281 -11.063 -14.812 1.00 78.19 287 THR A CA 1
ATOM 2172 C C . THR A 1 287 ? 11.602 -10.226 -13.573 1.00 78.19 287 THR A C 1
ATOM 2174 O O . THR A 1 287 ? 11.025 -10.476 -12.523 1.00 78.19 287 THR A O 1
ATOM 2177 N N . SER A 1 288 ? 12.460 -9.211 -13.708 1.00 82.31 288 SER A N 1
ATOM 2178 C CA . SER A 1 288 ? 12.834 -8.250 -12.661 1.00 82.31 288 SER A CA 1
ATOM 2179 C C . SER A 1 288 ? 12.770 -6.812 -13.201 1.00 82.31 288 SER A C 1
ATOM 2181 O O . SER A 1 288 ? 13.794 -6.203 -13.530 1.00 82.31 288 SER A O 1
ATOM 2183 N N . PRO A 1 289 ? 11.554 -6.269 -13.396 1.00 89.12 289 PRO A N 1
ATOM 2184 C CA . PRO A 1 289 ? 11.389 -4.926 -13.930 1.00 89.12 289 PRO A CA 1
ATOM 2185 C C . PRO A 1 289 ? 11.660 -3.874 -12.852 1.00 89.12 289 PRO A C 1
ATOM 2187 O O . PRO A 1 289 ? 11.379 -4.080 -11.672 1.00 89.12 289 PRO A O 1
ATOM 2190 N N . ASN A 1 290 ? 12.121 -2.705 -13.278 1.00 88.19 290 ASN A N 1
ATOM 2191 C CA . ASN A 1 290 ? 12.184 -1.521 -12.434 1.00 88.19 290 ASN A CA 1
ATOM 2192 C C . ASN A 1 290 ? 10.762 -1.080 -12.073 1.00 88.19 290 ASN A C 1
ATOM 2194 O O . ASN A 1 290 ? 9.859 -1.123 -12.915 1.00 88.19 290 ASN A O 1
ATOM 2198 N N . VAL A 1 291 ? 10.558 -0.642 -10.832 1.00 88.75 291 VAL A N 1
ATOM 2199 C CA . VAL A 1 291 ? 9.242 -0.258 -10.311 1.00 88.75 291 VAL A CA 1
ATOM 2200 C C . VAL A 1 291 ? 9.228 1.237 -10.028 1.00 88.75 291 VAL A C 1
ATOM 2202 O O . VAL A 1 291 ? 10.033 1.726 -9.248 1.00 88.75 291 VAL A O 1
ATOM 2205 N N . VAL A 1 292 ? 8.273 1.942 -10.627 1.00 89.69 292 VAL A N 1
ATOM 2206 C CA . VAL A 1 292 ? 7.973 3.344 -10.334 1.00 89.69 292 VAL A CA 1
ATOM 2207 C C . VAL A 1 292 ? 6.735 3.404 -9.457 1.00 89.69 292 VAL A C 1
ATOM 2209 O O . VAL A 1 292 ? 5.665 2.951 -9.872 1.00 89.69 292 VAL A O 1
ATOM 2212 N N . PHE A 1 293 ? 6.854 3.976 -8.266 1.00 88.19 293 PHE A N 1
ATOM 2213 C CA . PHE A 1 293 ? 5.720 4.261 -7.397 1.00 88.19 293 PHE A CA 1
ATOM 2214 C C . PHE A 1 293 ? 5.022 5.548 -7.827 1.00 88.19 293 PHE A C 1
ATOM 2216 O O . PHE A 1 293 ? 5.653 6.556 -8.146 1.00 88.19 293 PHE A O 1
ATOM 2223 N N . ILE A 1 294 ? 3.693 5.508 -7.849 1.00 88.06 294 ILE A N 1
ATOM 2224 C CA . ILE A 1 294 ? 2.888 6.663 -8.221 1.00 88.06 294 ILE A CA 1
ATOM 2225 C C . ILE A 1 294 ? 2.569 7.474 -6.964 1.00 88.06 294 ILE A C 1
ATOM 2227 O O . ILE A 1 294 ? 1.663 7.124 -6.205 1.00 88.06 294 ILE A O 1
ATOM 2231 N N . ASP A 1 295 ? 3.306 8.566 -6.759 1.00 82.50 295 ASP A N 1
ATOM 2232 C CA . ASP A 1 295 ? 3.160 9.467 -5.612 1.00 82.50 295 ASP A CA 1
ATOM 2233 C C . ASP A 1 295 ? 2.813 10.888 -6.075 1.00 82.50 295 ASP A C 1
ATOM 2235 O O . ASP A 1 295 ? 3.452 11.466 -6.949 1.00 82.50 295 ASP A O 1
ATOM 2239 N N . LYS A 1 296 ? 1.801 11.492 -5.449 1.00 83.25 296 LYS A N 1
ATOM 2240 C CA . LYS A 1 296 ? 1.400 12.885 -5.692 1.00 83.25 296 LYS A CA 1
ATOM 2241 C C . LYS A 1 296 ? 2.488 13.897 -5.331 1.00 83.25 296 LYS A C 1
ATOM 2243 O O . LYS A 1 296 ? 2.457 15.000 -5.870 1.00 83.25 296 LYS A O 1
ATOM 2248 N N . ALA A 1 297 ? 3.385 13.559 -4.409 1.00 80.19 297 ALA A N 1
ATOM 2249 C CA . ALA A 1 297 ? 4.487 14.420 -3.995 1.00 80.19 297 ALA A CA 1
ATOM 2250 C C . ALA A 1 297 ? 5.702 14.345 -4.940 1.00 80.19 297 ALA A C 1
ATOM 2252 O O . ALA A 1 297 ? 6.590 15.194 -4.845 1.00 80.19 297 ALA A O 1
ATOM 2253 N N . ALA A 1 298 ? 5.743 13.368 -5.853 1.00 80.69 298 ALA A N 1
ATOM 2254 C CA . ALA A 1 298 ? 6.872 13.170 -6.751 1.00 80.69 298 ALA A CA 1
ATOM 2255 C C . ALA A 1 298 ? 6.964 14.279 -7.819 1.00 80.69 298 ALA A C 1
ATOM 2257 O O . ALA A 1 298 ? 5.941 14.720 -8.359 1.00 80.69 298 ALA A O 1
ATOM 2258 N N . PRO A 1 299 ? 8.181 14.731 -8.175 1.00 79.00 299 PRO A N 1
ATOM 2259 C CA . PRO A 1 299 ? 8.362 15.735 -9.213 1.00 79.00 299 PRO A CA 1
ATOM 2260 C C . PRO A 1 299 ? 7.999 15.173 -10.602 1.00 79.00 299 PRO A C 1
ATOM 2262 O O . PRO A 1 299 ? 8.358 14.035 -10.918 1.00 79.00 299 PRO A O 1
ATOM 2265 N N . PRO A 1 300 ? 7.332 15.957 -11.472 1.00 83.81 300 PRO A N 1
ATOM 2266 C CA . PRO A 1 300 ? 7.045 15.531 -12.836 1.00 83.81 300 PRO A CA 1
ATOM 2267 C C . PRO A 1 300 ? 8.335 15.396 -13.647 1.00 83.81 300 PRO A C 1
ATOM 2269 O O . PRO A 1 300 ? 9.189 16.283 -13.641 1.00 83.81 300 PRO A O 1
ATOM 2272 N N . ARG A 1 301 ? 8.452 14.286 -14.378 1.00 81.56 301 ARG A N 1
ATOM 2273 C CA . ARG A 1 301 ? 9.571 13.986 -15.278 1.00 81.56 301 ARG A CA 1
ATOM 2274 C C . ARG A 1 301 ? 9.028 13.799 -16.688 1.00 81.56 301 ARG A C 1
ATOM 2276 O O . ARG A 1 301 ? 8.679 12.693 -17.089 1.00 81.56 301 ARG A O 1
ATOM 2283 N N . TYR A 1 302 ? 8.871 14.914 -17.392 1.00 81.50 302 TYR A N 1
ATOM 2284 C CA . TYR A 1 302 ? 8.312 14.957 -18.738 1.00 81.50 302 TYR A CA 1
ATOM 2285 C C . TYR A 1 302 ? 8.851 16.165 -19.510 1.00 81.50 302 TYR A C 1
ATOM 2287 O O . TYR A 1 302 ? 9.018 17.252 -18.954 1.00 81.50 302 TYR A O 1
ATOM 2295 N N . TYR A 1 303 ? 9.088 15.957 -20.800 1.00 74.69 303 TYR A N 1
ATOM 2296 C CA . TYR A 1 303 ? 9.548 16.945 -21.762 1.00 74.69 303 TYR A CA 1
ATOM 2297 C C . TYR A 1 303 ? 8.368 17.458 -22.613 1.00 74.69 303 TYR A C 1
ATOM 2299 O O . TYR A 1 303 ? 7.777 16.691 -23.389 1.00 74.69 303 TYR A O 1
ATOM 2307 N N . PRO A 1 304 ? 7.999 18.749 -22.499 1.00 67.56 304 PRO A N 1
ATOM 2308 C CA . PRO A 1 304 ? 6.832 19.309 -23.183 1.00 67.56 304 PRO A CA 1
ATOM 2309 C C . PRO A 1 304 ? 6.961 19.417 -24.703 1.00 67.56 304 PRO A C 1
ATOM 2311 O O . PRO A 1 304 ? 5.956 19.467 -25.407 1.00 67.56 304 PRO A O 1
ATOM 2314 N N . ASP A 1 305 ? 8.183 19.388 -25.214 1.00 64.50 305 ASP A N 1
ATOM 2315 C CA . ASP A 1 305 ? 8.529 19.414 -26.633 1.00 64.50 305 ASP A CA 1
ATOM 2316 C C . ASP A 1 305 ? 8.318 18.067 -27.349 1.00 64.50 305 ASP A C 1
ATOM 2318 O O . ASP A 1 305 ? 8.164 18.040 -28.568 1.00 64.50 305 ASP A O 1
ATOM 2322 N N . LEU A 1 306 ? 8.233 16.942 -26.626 1.00 63.56 306 LEU A N 1
ATOM 2323 C CA . LEU A 1 306 ? 8.132 15.594 -27.215 1.00 63.56 306 LEU A CA 1
ATOM 2324 C C . LEU A 1 306 ? 6.711 15.174 -27.655 1.00 63.56 306 LEU A C 1
ATOM 2326 O O . LEU A 1 306 ? 6.416 13.982 -27.736 1.00 63.56 306 LEU A O 1
ATOM 2330 N N . GLY A 1 307 ? 5.829 16.128 -27.972 1.00 52.25 307 GLY A N 1
ATOM 2331 C CA . GLY A 1 307 ? 4.624 15.871 -28.774 1.00 52.25 307 GLY A CA 1
ATOM 2332 C C . GLY A 1 307 ? 3.686 14.795 -28.215 1.00 52.25 307 GLY A C 1
ATOM 2333 O O . GLY A 1 307 ? 3.521 13.719 -28.777 1.00 52.25 307 GLY A O 1
ATOM 2334 N N . GLY A 1 308 ? 3.042 15.109 -27.102 1.00 47.84 308 GLY A N 1
ATOM 2335 C CA . GLY A 1 308 ? 1.731 14.591 -26.714 1.00 47.84 308 GLY A CA 1
ATOM 2336 C C . GLY A 1 308 ? 1.032 15.771 -26.051 1.00 47.84 308 GLY A C 1
ATOM 2337 O O . GLY A 1 308 ? 1.747 16.553 -25.417 1.00 47.84 308 GLY A O 1
ATOM 2338 N N . PRO A 1 309 ? -0.283 15.990 -26.235 1.00 40.19 309 PRO A N 1
ATOM 2339 C CA . PRO A 1 309 ? -0.916 17.167 -25.661 1.00 40.19 309 PRO A CA 1
ATOM 2340 C C . PRO A 1 309 ? -0.563 17.213 -24.170 1.00 40.19 309 PRO A C 1
ATOM 2342 O O . PRO A 1 309 ? -0.665 16.166 -23.512 1.00 40.19 309 PRO A O 1
ATOM 2345 N N . PRO A 1 310 ? -0.108 18.363 -23.630 1.00 44.19 310 PRO A N 1
ATOM 2346 C CA . PRO A 1 310 ? -0.066 18.506 -22.186 1.00 44.19 310 PRO A CA 1
ATOM 2347 C C . PRO A 1 310 ? -1.445 18.076 -21.690 1.00 44.19 310 PRO A C 1
ATOM 2349 O O . PRO A 1 310 ? -2.454 18.459 -22.293 1.00 44.19 310 PRO A O 1
ATOM 2352 N N . ALA A 1 311 ? -1.510 17.242 -20.645 1.00 38.03 311 ALA A N 1
ATOM 2353 C CA . ALA A 1 311 ? -2.764 17.120 -19.912 1.00 38.03 311 ALA A CA 1
ATOM 2354 C C . ALA A 1 311 ? -3.223 18.563 -19.687 1.00 38.03 311 ALA A C 1
ATOM 2356 O O . ALA A 1 311 ? -2.397 19.348 -19.204 1.00 38.03 311 ALA A O 1
ATOM 2357 N N . PRO A 1 312 ? -4.415 18.952 -20.173 1.00 34.81 312 PRO A N 1
ATOM 2358 C CA . PRO A 1 312 ? -4.759 20.353 -20.255 1.00 34.81 312 PRO A CA 1
ATOM 2359 C C . PRO A 1 312 ? -4.541 20.946 -18.872 1.00 34.81 312 PRO A C 1
ATOM 2361 O O . PRO A 1 312 ? -5.111 20.474 -17.884 1.00 34.81 312 PRO A O 1
ATOM 2364 N N . THR A 1 313 ? -3.681 21.964 -18.798 1.00 38.59 313 THR A N 1
ATOM 2365 C CA . THR A 1 313 ? -3.779 22.953 -17.733 1.00 38.59 313 THR A CA 1
ATOM 2366 C C . THR A 1 313 ? -5.265 23.291 -17.648 1.00 38.59 313 THR A C 1
ATOM 2368 O O . THR A 1 313 ? -5.886 23.431 -18.706 1.00 38.59 313 THR A O 1
ATOM 2371 N N . PRO A 1 314 ? -5.883 23.355 -16.458 1.00 38.03 314 PRO A N 1
ATOM 2372 C CA . PRO A 1 314 ? -7.294 23.684 -16.347 1.00 38.03 314 PRO A CA 1
ATOM 2373 C C . PRO A 1 314 ? -7.478 25.171 -16.676 1.00 38.03 314 PRO A C 1
ATOM 2375 O O . PRO A 1 314 ? -7.765 25.991 -15.813 1.00 38.03 314 PRO A O 1
ATOM 2378 N N . THR A 1 315 ? -7.270 25.533 -17.935 1.00 37.22 315 THR A N 1
ATOM 2379 C CA . THR A 1 315 ? -7.688 26.788 -18.516 1.00 37.22 315 THR A CA 1
ATOM 2380 C C . THR A 1 315 ? -9.057 26.506 -19.099 1.00 37.22 315 THR A C 1
ATOM 2382 O O . THR A 1 315 ? -9.234 25.681 -19.996 1.00 37.22 315 THR A O 1
ATOM 2385 N N . ALA A 1 316 ? -10.044 27.142 -18.490 1.00 42.19 316 ALA A N 1
ATOM 2386 C CA . ALA A 1 316 ? -11.439 27.070 -18.853 1.00 42.19 316 ALA A CA 1
ATOM 2387 C C . ALA A 1 316 ? -11.654 27.503 -20.314 1.00 42.19 316 ALA A C 1
ATOM 2389 O O . ALA A 1 316 ? -11.779 28.692 -20.564 1.00 42.19 316 ALA A O 1
ATOM 2390 N N . ALA A 1 317 ? -11.680 26.566 -21.265 1.00 43.25 317 ALA A N 1
ATOM 2391 C CA . ALA A 1 317 ? -12.359 26.709 -22.560 1.00 43.25 317 ALA A CA 1
ATOM 2392 C C . ALA A 1 317 ? -12.182 25.446 -23.419 1.00 43.25 317 ALA A C 1
ATOM 2394 O O . ALA A 1 317 ? -11.165 25.285 -24.082 1.00 43.25 317 ALA A O 1
ATOM 2395 N N . ALA A 1 318 ? -13.181 24.562 -23.392 1.00 35.59 318 ALA A N 1
ATOM 2396 C CA . ALA A 1 318 ? -13.656 23.757 -24.529 1.00 35.59 318 ALA A CA 1
ATOM 2397 C C . ALA A 1 318 ? -14.775 22.839 -24.014 1.00 35.59 318 ALA A C 1
ATOM 2399 O O . ALA A 1 318 ? -14.632 21.624 -23.892 1.00 35.59 318 ALA A O 1
ATOM 2400 N N . ALA A 1 319 ? -15.882 23.464 -23.619 1.00 39.28 319 ALA A N 1
ATOM 2401 C CA . ALA A 1 319 ? -17.122 22.789 -23.278 1.00 39.28 319 ALA A CA 1
ATOM 2402 C C . ALA A 1 319 ? -18.011 22.738 -24.523 1.00 39.28 319 ALA A C 1
ATOM 2404 O O . ALA A 1 319 ? -19.070 23.345 -24.533 1.00 39.28 319 ALA A O 1
ATOM 2405 N N . ASP A 1 320 ? -17.589 22.007 -25.553 1.00 40.34 320 ASP A N 1
ATOM 2406 C CA . ASP A 1 320 ? -18.469 21.679 -26.672 1.00 40.34 320 ASP A CA 1
ATOM 2407 C C . ASP A 1 320 ? -18.697 20.166 -26.687 1.00 40.34 320 ASP A C 1
ATOM 2409 O O . ASP A 1 320 ? -17.909 19.378 -27.202 1.00 40.34 320 ASP A O 1
ATOM 2413 N N . GLY A 1 321 ? -19.787 19.760 -26.025 1.00 40.81 321 GLY A N 1
ATOM 2414 C CA . GLY A 1 321 ? -20.421 18.449 -26.203 1.00 40.81 321 GLY A CA 1
ATOM 2415 C C . GLY A 1 321 ? -20.430 17.495 -25.003 1.00 40.81 321 GLY A C 1
ATOM 2416 O O . GLY A 1 321 ? -21.252 16.579 -24.976 1.00 40.81 321 GLY A O 1
ATOM 2417 N N . ALA A 1 322 ? -19.602 17.694 -23.975 1.00 38.38 322 ALA A N 1
ATOM 2418 C CA . ALA A 1 322 ? -19.670 16.869 -22.767 1.00 38.38 322 ALA A CA 1
ATOM 2419 C C . ALA A 1 322 ? -20.707 17.448 -21.794 1.00 38.38 322 ALA A C 1
ATOM 2421 O O . ALA A 1 322 ? -20.495 18.508 -21.205 1.00 38.38 322 ALA A O 1
ATOM 2422 N N . LYS A 1 323 ? -21.835 16.747 -21.603 1.00 40.06 323 LYS A N 1
ATOM 2423 C CA . LYS A 1 323 ? -22.766 17.038 -20.497 1.00 40.06 323 LYS A CA 1
ATOM 2424 C C . LYS A 1 323 ? -21.950 17.190 -19.204 1.00 40.06 323 LYS A C 1
ATOM 2426 O O . LYS A 1 323 ? -21.081 16.347 -18.970 1.00 40.06 323 LYS A O 1
ATOM 2431 N N . PRO A 1 324 ? -22.205 18.221 -18.377 1.00 45.56 324 PRO A N 1
ATOM 2432 C CA . PRO A 1 324 ? -21.409 18.474 -17.183 1.00 45.56 324 PRO A CA 1
ATOM 2433 C C . PRO A 1 324 ? -21.334 17.200 -16.342 1.00 45.56 324 PRO A C 1
ATOM 2435 O O . PRO A 1 324 ? -22.362 16.556 -16.101 1.00 45.56 324 PRO A O 1
ATOM 2438 N N . ALA A 1 325 ? -20.116 16.821 -15.940 1.00 56.69 325 ALA A N 1
ATOM 2439 C CA . ALA A 1 325 ? -19.897 15.714 -15.023 1.00 56.69 325 ALA A CA 1
ATOM 2440 C C . ALA A 1 325 ? -20.783 15.953 -13.797 1.00 56.69 325 ALA A C 1
ATOM 2442 O O . ALA A 1 325 ? -20.627 16.947 -13.088 1.00 56.69 325 ALA A O 1
ATOM 2443 N N . ARG A 1 326 ? -21.788 15.097 -13.607 1.00 62.75 326 ARG A N 1
ATOM 2444 C CA . ARG A 1 326 ? -22.747 15.262 -12.519 1.00 62.75 326 ARG A CA 1
ATOM 2445 C C . ARG A 1 326 ? -21.996 15.064 -11.197 1.00 62.75 326 ARG A C 1
ATOM 2447 O O . ARG A 1 326 ? -21.541 13.963 -10.909 1.00 62.75 326 ARG A O 1
ATOM 2454 N N . ASP A 1 327 ? -21.823 16.137 -10.422 1.00 74.75 327 ASP A N 1
ATOM 2455 C CA . ASP A 1 327 ? -21.207 16.116 -9.084 1.00 74.75 327 ASP A CA 1
ATOM 2456 C C . ASP A 1 327 ? -22.287 16.089 -7.990 1.00 74.75 327 ASP A C 1
ATOM 2458 O O . ASP A 1 327 ? -22.384 16.968 -7.125 1.00 74.75 327 ASP A O 1
ATOM 2462 N N . GLY A 1 328 ? -23.180 15.106 -8.073 1.00 82.69 328 GLY A N 1
ATOM 2463 C CA . GLY A 1 328 ? -24.170 14.826 -7.045 1.00 82.69 328 GLY A CA 1
ATOM 2464 C C . GLY A 1 328 ? -23.680 13.771 -6.060 1.00 82.69 328 GLY A C 1
ATOM 2465 O O . GLY A 1 328 ? -22.901 12.880 -6.385 1.00 82.69 328 GLY A O 1
ATOM 2466 N N . TYR A 1 329 ? -24.215 13.817 -4.840 1.00 78.75 329 TYR A N 1
ATOM 2467 C CA . TYR A 1 329 ? -23.958 12.826 -3.784 1.00 78.75 329 TYR A CA 1
ATOM 2468 C C . TYR A 1 329 ? -24.257 11.379 -4.193 1.00 78.75 329 TYR A C 1
ATOM 2470 O O . TYR A 1 329 ? -23.740 10.439 -3.596 1.00 78.75 329 TYR A O 1
ATOM 2478 N N . PHE A 1 330 ? -25.083 11.205 -5.221 1.00 84.62 330 PHE A N 1
ATOM 2479 C CA . PHE A 1 330 ? -25.514 9.914 -5.726 1.00 84.62 330 PHE A CA 1
ATOM 2480 C C . PHE A 1 330 ? -24.974 9.605 -7.127 1.00 84.62 330 PHE A C 1
ATOM 2482 O O . PHE A 1 330 ? -25.281 8.547 -7.664 1.00 84.62 330 PHE A O 1
ATOM 2489 N N . ASP A 1 331 ? -24.171 10.480 -7.730 1.00 83.94 331 ASP A N 1
ATOM 2490 C CA . ASP A 1 331 ? -23.599 10.242 -9.055 1.00 83.94 331 ASP A CA 1
ATOM 2491 C C . ASP A 1 331 ? -22.310 9.426 -8.933 1.00 83.94 331 ASP A C 1
ATOM 2493 O O . ASP A 1 331 ? -21.301 9.905 -8.407 1.00 83.94 331 ASP A O 1
ATOM 2497 N N . VAL A 1 332 ? -22.353 8.172 -9.394 1.00 80.31 332 VAL A N 1
ATOM 2498 C CA . VAL A 1 332 ? -21.222 7.244 -9.280 1.00 80.31 332 VAL A CA 1
ATOM 2499 C C . VAL A 1 332 ? -20.015 7.787 -10.047 1.00 80.31 332 VAL A C 1
ATOM 2501 O O . VAL A 1 332 ? -20.131 8.177 -11.204 1.00 80.31 332 VAL A O 1
ATOM 2504 N N . GLY A 1 333 ? -18.856 7.803 -9.386 1.00 77.62 333 GLY A N 1
ATOM 2505 C CA . GLY A 1 333 ? -17.607 8.353 -9.921 1.00 77.62 333 GLY A CA 1
ATOM 2506 C C . GLY A 1 333 ? -17.338 9.809 -9.524 1.00 77.62 333 GLY A C 1
ATOM 2507 O O . GLY A 1 333 ? -16.212 10.274 -9.683 1.00 77.62 333 GLY A O 1
ATOM 2508 N N . SER A 1 334 ? -18.316 10.519 -8.949 1.00 86.25 334 SER A N 1
ATOM 2509 C CA . SER A 1 334 ? -18.099 11.880 -8.442 1.00 86.25 334 SER A CA 1
ATOM 2510 C C . SER A 1 334 ? -17.304 11.903 -7.127 1.00 86.25 334 SER A C 1
ATOM 2512 O O . SER A 1 334 ? -17.339 10.970 -6.312 1.00 86.25 334 SER A O 1
ATOM 2514 N N . ALA A 1 335 ? -16.607 13.015 -6.870 1.00 81.94 335 ALA A N 1
ATOM 2515 C CA . ALA A 1 335 ? -15.864 13.215 -5.625 1.00 81.94 335 ALA A CA 1
ATOM 2516 C C . ALA A 1 335 ? -16.795 13.286 -4.403 1.00 81.94 335 ALA A C 1
ATOM 2518 O O . ALA A 1 335 ? -16.415 12.877 -3.302 1.00 81.94 335 ALA A O 1
ATOM 2519 N N . ARG A 1 336 ? -18.016 13.813 -4.569 1.00 85.69 336 ARG A N 1
ATOM 2520 C CA . ARG A 1 336 ? -19.032 13.833 -3.505 1.00 85.69 336 ARG A CA 1
ATOM 2521 C C . ARG A 1 336 ? -19.581 12.440 -3.216 1.00 85.69 336 ARG A C 1
ATOM 2523 O O . ARG A 1 336 ? -19.698 12.097 -2.043 1.00 85.69 336 ARG A O 1
ATOM 2530 N N . PHE A 1 337 ? -19.824 11.622 -4.240 1.00 90.25 337 PHE A N 1
ATOM 2531 C CA . PHE A 1 337 ? -20.214 10.221 -4.061 1.00 90.25 337 PHE A CA 1
ATOM 2532 C C . PHE A 1 337 ? -19.145 9.423 -3.307 1.00 90.25 337 PHE A C 1
ATOM 2534 O O . PHE A 1 337 ? -19.464 8.744 -2.334 1.00 90.25 337 PHE A O 1
ATOM 2541 N N . SER A 1 338 ? -17.869 9.553 -3.693 1.00 85.06 338 SER A N 1
ATOM 2542 C CA . SER A 1 338 ? -16.767 8.857 -3.011 1.00 85.06 338 SER A CA 1
ATOM 2543 C C . SER A 1 338 ? -16.666 9.257 -1.533 1.00 85.06 338 SER A C 1
ATOM 2545 O O . SER A 1 338 ? -16.603 8.392 -0.656 1.00 85.06 338 SER A O 1
ATOM 2547 N N . ARG A 1 339 ? -16.749 10.563 -1.237 1.00 89.81 339 ARG A N 1
ATOM 2548 C CA . ARG A 1 339 ? -16.767 11.074 0.142 1.00 89.81 339 ARG A CA 1
ATOM 2549 C C . ARG A 1 339 ? -17.963 10.554 0.935 1.00 89.81 339 ARG A C 1
ATOM 2551 O O . ARG A 1 339 ? -17.771 10.083 2.050 1.00 89.81 339 ARG A O 1
ATOM 2558 N N . LEU A 1 340 ? -19.171 10.591 0.367 1.00 92.44 340 LEU A N 1
ATOM 2559 C CA . LEU A 1 340 ? -20.375 10.098 1.039 1.00 92.44 340 LEU A CA 1
ATOM 2560 C C . LEU A 1 340 ? -20.302 8.591 1.309 1.00 92.44 340 LEU A C 1
ATOM 2562 O O . LEU A 1 340 ? -20.652 8.154 2.402 1.00 92.44 340 LEU A O 1
ATOM 2566 N N . LYS A 1 341 ? -19.810 7.800 0.351 1.00 93.31 341 LYS A N 1
ATOM 2567 C CA . LYS A 1 341 ? -19.644 6.350 0.503 1.00 93.31 341 LYS A CA 1
ATOM 2568 C C . LYS A 1 341 ? -18.715 6.012 1.667 1.00 93.31 341 LYS A C 1
ATOM 2570 O O . LYS A 1 341 ? -19.074 5.206 2.527 1.00 93.31 341 LYS A O 1
ATOM 2575 N N . TRP A 1 342 ? -17.542 6.642 1.723 1.00 90.44 342 TRP A N 1
ATOM 2576 C CA . TRP A 1 342 ? -16.587 6.414 2.808 1.00 90.44 342 TRP A CA 1
ATOM 2577 C C . TRP A 1 342 ? -17.071 6.978 4.144 1.00 90.44 342 TRP A C 1
ATOM 2579 O O . TRP A 1 342 ? -16.910 6.309 5.161 1.00 90.44 342 TRP A O 1
ATOM 2589 N N . ALA A 1 343 ? -17.742 8.133 4.150 1.00 91.69 343 ALA A N 1
ATOM 2590 C CA . ALA A 1 343 ? -18.350 8.691 5.356 1.00 91.69 343 ALA A CA 1
ATOM 2591 C C . ALA A 1 343 ? -19.438 7.768 5.928 1.00 91.69 343 ALA A C 1
ATOM 2593 O O . ALA A 1 343 ? -19.413 7.468 7.117 1.00 91.69 343 ALA A O 1
ATOM 2594 N N . ALA A 1 344 ? -20.349 7.257 5.092 1.00 91.62 344 ALA A N 1
ATOM 2595 C CA . ALA A 1 344 ? -21.387 6.317 5.517 1.00 91.62 344 ALA A CA 1
ATOM 2596 C C . ALA A 1 344 ? -20.789 4.991 6.019 1.00 91.62 344 ALA A C 1
ATOM 2598 O O . ALA A 1 344 ? -21.245 4.454 7.026 1.00 91.62 344 ALA A O 1
ATOM 2599 N N . THR A 1 345 ? -19.737 4.492 5.360 1.00 89.88 345 THR A N 1
ATOM 2600 C CA . THR A 1 345 ? -19.027 3.268 5.776 1.00 89.88 345 THR A CA 1
ATOM 2601 C C . THR A 1 345 ? -18.334 3.461 7.130 1.00 89.88 345 THR A C 1
ATOM 2603 O O . THR A 1 345 ? -18.477 2.626 8.022 1.00 89.88 345 THR A O 1
ATOM 2606 N N . GLY A 1 346 ? -17.638 4.586 7.319 1.00 89.50 346 GLY A N 1
ATOM 2607 C CA . GLY A 1 346 ? -16.998 4.933 8.589 1.00 89.50 346 GLY A CA 1
ATOM 2608 C C . GLY A 1 346 ? -18.008 5.149 9.718 1.00 89.50 346 GLY A C 1
ATOM 2609 O O . GLY A 1 346 ? -17.820 4.627 10.814 1.00 89.50 346 GLY A O 1
ATOM 2610 N N . ALA A 1 347 ? -19.115 5.847 9.440 1.00 92.81 347 ALA A N 1
ATOM 2611 C CA . ALA A 1 347 ? -20.198 6.053 10.400 1.00 92.81 347 ALA A CA 1
ATOM 2612 C C . ALA A 1 347 ? -20.843 4.727 10.827 1.00 92.81 347 ALA A C 1
ATOM 2614 O O . ALA A 1 347 ? -21.059 4.515 12.019 1.00 92.81 347 ALA A O 1
ATOM 2615 N N . ALA A 1 348 ? -21.091 3.810 9.884 1.00 92.38 348 ALA A N 1
ATOM 2616 C CA . ALA A 1 348 ? -21.610 2.479 10.187 1.00 92.38 348 ALA A CA 1
ATOM 2617 C C . ALA A 1 348 ? -20.670 1.706 11.125 1.00 92.38 348 ALA A C 1
ATOM 2619 O O . ALA A 1 348 ? -21.112 1.217 12.163 1.00 92.38 348 ALA A O 1
ATOM 2620 N N . GLY A 1 349 ? -19.372 1.654 10.805 1.00 87.81 349 GLY A N 1
ATOM 2621 C CA . GLY A 1 349 ? -18.378 0.983 11.646 1.00 87.81 349 GLY A CA 1
ATOM 2622 C C . GLY A 1 349 ? -18.273 1.597 13.046 1.00 87.81 349 GLY A C 1
ATOM 2623 O O . GLY A 1 349 ? -18.351 0.881 14.043 1.00 87.81 349 GLY A O 1
ATOM 2624 N N . GLY A 1 350 ? -18.165 2.926 13.131 1.00 91.88 350 GLY A N 1
ATOM 2625 C CA . GLY A 1 350 ? -18.029 3.639 14.403 1.00 91.88 350 GLY A CA 1
ATOM 2626 C C . GLY A 1 350 ? -19.255 3.506 15.311 1.00 91.88 350 GLY A C 1
ATOM 2627 O O . GLY A 1 350 ? -19.115 3.228 16.502 1.00 91.88 350 GLY A O 1
ATOM 2628 N N . LEU A 1 351 ? -20.464 3.648 14.758 1.00 94.31 351 LEU A N 1
ATOM 2629 C CA . LEU A 1 351 ? -21.707 3.547 15.530 1.00 94.31 351 LEU A CA 1
ATOM 2630 C C . LEU A 1 351 ? -21.976 2.121 16.013 1.00 94.31 351 LEU A C 1
ATOM 2632 O O . LEU A 1 351 ? -22.407 1.942 17.151 1.00 94.31 351 LEU A O 1
ATOM 2636 N N . LEU A 1 352 ? -21.693 1.106 15.190 1.00 93.25 352 LEU A N 1
ATOM 2637 C CA . LEU A 1 352 ? -21.831 -0.292 15.604 1.00 93.25 352 LEU A CA 1
ATOM 2638 C C . LEU A 1 352 ? -20.819 -0.661 16.697 1.00 93.25 352 LEU A C 1
ATOM 2640 O O . LEU A 1 352 ? -21.188 -1.330 17.662 1.00 93.25 352 LEU A O 1
ATOM 2644 N N . ALA A 1 353 ? -19.578 -0.172 16.605 1.00 91.00 353 ALA A N 1
ATOM 2645 C CA . ALA A 1 353 ? -18.583 -0.361 17.658 1.00 91.00 353 ALA A CA 1
ATOM 2646 C C . ALA A 1 353 ? -19.008 0.313 18.978 1.00 91.00 353 ALA A C 1
ATOM 2648 O O . ALA A 1 353 ? -18.935 -0.306 20.040 1.00 91.00 353 ALA A O 1
ATOM 2649 N N . ALA A 1 354 ? -19.517 1.549 18.917 1.00 92.00 354 ALA A N 1
ATOM 2650 C CA . ALA A 1 354 ? -20.023 2.265 20.090 1.00 92.00 354 ALA A CA 1
ATOM 2651 C C . ALA A 1 354 ? -21.251 1.579 20.717 1.00 92.00 354 ALA A C 1
ATOM 2653 O O . ALA A 1 354 ? -21.363 1.505 21.946 1.00 92.00 354 ALA A O 1
ATOM 2654 N N . ALA A 1 355 ? -22.147 1.040 19.887 1.00 93.25 355 ALA A N 1
ATOM 2655 C CA . ALA A 1 355 ? -23.294 0.263 20.342 1.00 93.25 355 ALA A CA 1
ATOM 2656 C C . ALA A 1 355 ? -22.844 -1.002 21.084 1.00 93.25 355 ALA A C 1
ATOM 2658 O O . ALA A 1 355 ? -23.323 -1.271 22.185 1.00 93.25 355 ALA A O 1
ATOM 2659 N N . LEU A 1 356 ? -21.883 -1.741 20.523 1.00 94.62 356 LEU A N 1
ATOM 2660 C CA . LEU A 1 356 ? -21.340 -2.951 21.137 1.00 94.62 356 LEU A CA 1
ATOM 2661 C C . LEU A 1 356 ? -20.634 -2.654 22.470 1.00 94.62 356 LEU A C 1
ATOM 2663 O O . LEU A 1 356 ? -20.867 -3.350 23.457 1.00 94.62 356 LEU A O 1
ATOM 2667 N N . ALA A 1 357 ? -19.828 -1.592 22.534 1.00 93.25 357 ALA A N 1
ATOM 2668 C CA . ALA A 1 357 ? -19.186 -1.166 23.777 1.00 93.25 357 ALA A CA 1
ATOM 2669 C C . ALA A 1 357 ? -20.222 -0.802 24.856 1.00 93.25 357 ALA A C 1
ATOM 2671 O O . ALA A 1 357 ? -20.131 -1.264 25.993 1.00 93.25 357 ALA A O 1
ATOM 2672 N N . SER A 1 358 ? -21.252 -0.036 24.484 1.00 91.06 358 SER A N 1
ATOM 2673 C CA . SER A 1 358 ? -22.342 0.340 25.396 1.00 91.06 358 SER A CA 1
ATOM 2674 C C . SER A 1 358 ? -23.140 -0.876 25.877 1.00 91.06 358 SER A C 1
ATOM 2676 O O . SER A 1 358 ? -23.574 -0.915 27.027 1.00 91.06 358 SER A O 1
ATOM 2678 N N . TYR A 1 359 ? -23.310 -1.884 25.017 1.00 93.81 359 TYR A N 1
ATOM 2679 C CA . TYR A 1 359 ? -23.941 -3.149 25.379 1.00 93.81 359 TYR A CA 1
ATOM 2680 C C . TYR A 1 359 ? -23.137 -3.903 26.445 1.00 93.81 359 TYR A C 1
ATOM 2682 O O . TYR A 1 359 ? -23.725 -4.335 27.433 1.00 93.81 359 TYR A O 1
ATOM 2690 N N . PHE A 1 360 ? -21.811 -4.010 26.301 1.00 93.69 360 PHE A N 1
ATOM 2691 C CA . PHE A 1 360 ? -20.972 -4.683 27.300 1.00 93.69 360 PHE A CA 1
ATOM 2692 C C . PHE A 1 360 ? -21.000 -3.985 28.662 1.00 93.69 360 PHE A C 1
ATOM 2694 O O . PHE A 1 360 ? -21.119 -4.661 29.679 1.00 93.69 360 PHE A O 1
ATOM 2701 N N . VAL A 1 361 ? -20.977 -2.649 28.692 1.00 91.88 361 VAL A N 1
ATOM 2702 C CA . VAL A 1 361 ? -21.104 -1.890 29.950 1.00 91.88 361 VAL A CA 1
ATOM 2703 C C . VAL A 1 361 ? -22.468 -2.127 30.606 1.00 91.88 361 VAL A C 1
ATOM 2705 O O . VAL A 1 361 ? -22.555 -2.344 31.813 1.00 91.88 361 VAL A O 1
ATOM 2708 N N . ALA A 1 362 ? -23.549 -2.133 29.821 1.00 89.75 362 ALA A N 1
ATOM 2709 C CA . ALA A 1 362 ? -24.879 -2.432 30.345 1.00 89.75 362 ALA A CA 1
ATOM 2710 C C . ALA A 1 362 ? -24.997 -3.884 30.850 1.00 89.75 362 ALA A C 1
ATOM 2712 O O . ALA A 1 362 ? -25.664 -4.127 31.856 1.00 89.75 362 ALA A O 1
ATOM 2713 N N . ALA A 1 363 ? -24.350 -4.837 30.172 1.00 89.75 363 ALA A N 1
ATOM 2714 C CA . ALA A 1 363 ? -24.328 -6.244 30.563 1.00 89.75 363 ALA A CA 1
ATOM 2715 C C . ALA A 1 363 ? -23.549 -6.470 31.869 1.00 89.75 363 ALA A C 1
ATOM 2717 O O . ALA A 1 363 ? -24.013 -7.218 32.729 1.00 89.75 363 ALA A O 1
ATOM 2718 N N . ASP A 1 364 ? -22.421 -5.782 32.055 1.00 90.38 364 ASP A N 1
ATOM 2719 C CA . ASP A 1 364 ? -21.643 -5.826 33.297 1.00 90.38 364 ASP A CA 1
ATOM 2720 C C . ASP A 1 364 ? -22.465 -5.310 34.492 1.00 90.38 364 ASP A C 1
ATOM 2722 O O . ASP A 1 364 ? -22.625 -6.012 35.495 1.00 90.38 364 ASP A O 1
ATOM 2726 N N . ALA A 1 365 ? -23.122 -4.154 34.337 1.00 87.94 365 ALA A N 1
ATOM 2727 C CA . ALA A 1 365 ? -24.020 -3.598 35.353 1.00 87.94 365 ALA A CA 1
ATOM 2728 C C . ALA A 1 365 ? -25.207 -4.525 35.690 1.00 87.94 365 ALA A C 1
ATOM 2730 O O . ALA A 1 365 ? -25.657 -4.576 36.832 1.00 87.94 365 ALA A O 1
ATOM 2731 N N . ALA A 1 366 ? -25.724 -5.283 34.719 1.00 88.62 366 ALA A N 1
ATOM 2732 C CA . ALA A 1 366 ? -26.758 -6.283 34.987 1.00 88.62 366 ALA A CA 1
ATOM 2733 C C . ALA A 1 366 ? -26.198 -7.482 35.772 1.00 88.62 366 ALA A C 1
ATOM 2735 O O . ALA A 1 366 ? -26.802 -7.917 36.753 1.00 88.62 366 ALA A O 1
ATOM 2736 N N . SER A 1 367 ? -25.020 -7.978 35.385 1.00 88.88 367 SER A N 1
ATOM 2737 C CA . SER A 1 367 ? -24.381 -9.132 36.028 1.00 88.88 367 SER A CA 1
ATOM 2738 C C . SER A 1 367 ? -24.002 -8.869 37.490 1.00 88.88 367 SER A C 1
ATOM 2740 O O . SER A 1 367 ? -24.123 -9.759 38.333 1.00 88.88 367 SER A O 1
ATOM 2742 N N . THR A 1 368 ? -23.605 -7.636 37.819 1.00 87.31 368 THR A N 1
ATOM 2743 C CA . THR A 1 368 ? -23.295 -7.225 39.195 1.00 87.31 368 THR A CA 1
ATOM 2744 C C . THR A 1 368 ? -24.545 -7.227 40.073 1.00 87.31 368 THR A C 1
ATOM 2746 O O . THR A 1 368 ? -24.521 -7.804 41.162 1.00 87.31 368 THR A O 1
ATOM 2749 N N . LEU A 1 369 ? -25.666 -6.693 39.574 1.00 86.50 369 LEU A N 1
ATOM 2750 C CA . LEU A 1 369 ? -26.957 -6.739 40.271 1.00 86.50 369 LEU A CA 1
ATOM 2751 C C . LEU A 1 369 ? -27.450 -8.180 40.485 1.00 86.50 369 LEU A C 1
ATOM 2753 O O . LEU A 1 369 ? -27.931 -8.515 41.570 1.00 86.50 369 LEU A O 1
ATOM 2757 N N . GLU A 1 370 ? -27.300 -9.053 39.486 1.00 86.19 370 GLU A N 1
ATOM 2758 C CA . GLU A 1 370 ? -27.642 -10.474 39.617 1.00 86.19 370 GLU A CA 1
ATOM 2759 C C . GLU A 1 370 ? -26.756 -11.178 40.652 1.00 86.19 370 GLU A C 1
ATOM 2761 O O . GLU A 1 370 ? -27.263 -11.898 41.517 1.00 86.19 370 GLU A O 1
ATOM 2766 N N . ALA A 1 371 ? -25.442 -10.942 40.618 1.00 85.12 371 ALA A N 1
ATOM 2767 C CA . ALA A 1 371 ? -24.498 -11.531 41.563 1.00 85.12 371 ALA A CA 1
ATOM 2768 C C . ALA A 1 371 ? -24.808 -11.132 43.017 1.00 85.12 371 ALA A C 1
ATOM 2770 O O . ALA A 1 371 ? -24.735 -11.974 43.919 1.00 85.12 371 ALA A O 1
ATOM 2771 N N . GLU A 1 372 ? -25.190 -9.876 43.261 1.00 81.25 372 GLU A N 1
ATOM 2772 C CA . GLU A 1 372 ? -25.635 -9.414 44.581 1.00 81.25 372 GLU A CA 1
ATOM 2773 C C . GLU A 1 372 ? -26.957 -10.052 45.012 1.00 81.25 372 GLU A C 1
ATOM 2775 O O . GLU A 1 372 ? -27.075 -10.519 46.150 1.00 81.25 372 GLU A O 1
ATOM 2780 N N . ALA A 1 373 ? -27.929 -10.152 44.101 1.00 81.19 373 ALA A N 1
ATOM 2781 C CA . ALA A 1 373 ? -29.199 -10.818 44.374 1.00 81.19 373 ALA A CA 1
ATOM 2782 C C . ALA A 1 373 ? -28.998 -12.301 44.745 1.00 81.19 373 ALA A C 1
ATOM 2784 O O . ALA A 1 373 ? -29.602 -12.792 45.705 1.00 81.19 373 ALA A O 1
ATOM 2785 N N . PHE A 1 374 ? -28.098 -13.012 44.053 1.00 81.44 374 PHE A N 1
ATOM 2786 C CA . PHE A 1 374 ? -27.751 -14.400 44.376 1.00 81.44 374 PHE A CA 1
ATOM 2787 C C . PHE A 1 374 ? -27.096 -14.543 45.754 1.00 81.44 374 PHE A C 1
ATOM 2789 O O . PHE A 1 374 ? -27.453 -15.462 46.501 1.00 81.44 374 PHE A O 1
ATOM 2796 N N . LYS A 1 375 ? -26.170 -13.644 46.113 1.00 77.19 375 LYS A N 1
ATOM 2797 C CA . LYS A 1 375 ? -25.537 -13.628 47.445 1.00 77.19 375 LYS A CA 1
ATOM 2798 C C . LYS A 1 375 ? -26.570 -13.389 48.547 1.00 77.19 375 LYS A C 1
ATOM 2800 O O . LYS A 1 375 ? -26.589 -14.119 49.536 1.00 77.19 375 LYS A O 1
ATOM 2805 N N . SER A 1 376 ? -27.468 -12.429 48.335 1.00 71.56 376 SER A N 1
ATOM 2806 C CA . SER A 1 376 ? -28.551 -12.097 49.266 1.00 71.56 376 SER A CA 1
ATOM 2807 C C . SER A 1 376 ? -29.501 -13.277 49.505 1.00 71.56 376 SER A C 1
ATOM 2809 O O . SER A 1 376 ? -29.894 -13.541 50.639 1.00 71.56 376 SER A O 1
ATOM 2811 N N . ASN A 1 377 ? -29.826 -14.046 48.460 1.00 72.88 377 ASN A N 1
ATOM 2812 C CA . ASN A 1 377 ? -30.774 -15.158 48.567 1.00 72.88 377 ASN A CA 1
ATOM 2813 C C . ASN A 1 377 ? -30.169 -16.439 49.184 1.00 72.88 377 ASN A C 1
ATOM 2815 O O . ASN A 1 377 ? -30.899 -17.247 49.761 1.00 72.88 377 ASN A O 1
ATOM 2819 N N . ARG A 1 378 ? -28.845 -16.644 49.071 1.00 70.50 378 ARG A N 1
ATOM 2820 C CA . ARG A 1 378 ? -28.141 -17.811 49.648 1.00 70.50 378 ARG A CA 1
ATOM 2821 C C . ARG A 1 378 ? -27.637 -17.607 51.076 1.00 70.50 378 ARG A C 1
ATOM 2823 O O . ARG A 1 378 ? -27.268 -18.598 51.703 1.00 70.50 378 ARG A O 1
ATOM 2830 N N . SER A 1 379 ? -27.600 -16.379 51.592 1.00 66.50 379 SER A N 1
ATOM 2831 C CA . SER A 1 379 ? -27.137 -16.143 52.962 1.00 66.50 379 SER A CA 1
ATOM 2832 C C . SER A 1 379 ? -28.052 -16.841 53.981 1.00 66.50 379 SER A C 1
ATOM 2834 O O . SER A 1 379 ? -29.279 -16.704 53.948 1.00 66.50 379 SER A O 1
ATOM 2836 N N . THR A 1 380 ? -27.456 -17.622 54.884 1.00 61.47 380 THR A N 1
ATOM 2837 C CA . THR A 1 380 ? -28.148 -18.341 55.969 1.00 61.47 380 THR A CA 1
ATOM 2838 C C . THR A 1 380 ? -28.476 -17.452 57.169 1.00 61.47 380 THR A C 1
ATOM 2840 O O . THR A 1 380 ? -29.287 -17.841 58.003 1.00 61.47 380 THR A O 1
ATOM 2843 N N . THR A 1 381 ? -27.904 -16.249 57.237 1.00 60.56 381 THR A N 1
ATOM 2844 C CA . THR A 1 381 ? -28.120 -15.266 58.306 1.00 60.56 381 THR A CA 1
ATOM 2845 C C . THR A 1 381 ? -28.241 -13.874 57.685 1.00 60.56 381 THR A C 1
ATOM 2847 O O . THR A 1 381 ? -27.247 -13.316 57.221 1.00 60.56 381 THR A O 1
ATOM 2850 N N . CYS A 1 382 ? -29.455 -13.315 57.639 1.00 66.56 382 CYS A N 1
ATOM 2851 C CA . CYS A 1 382 ? -29.624 -11.874 57.438 1.00 66.56 382 CYS A CA 1
ATOM 2852 C C . CYS A 1 382 ? -29.301 -11.187 58.778 1.00 66.56 382 CYS A C 1
ATOM 2854 O O . CYS A 1 382 ? -29.777 -11.661 59.811 1.00 66.56 382 CYS A O 1
ATOM 2856 N N . SER A 1 383 ? -28.509 -10.110 58.772 1.00 61.97 383 SER A N 1
ATOM 2857 C CA . SER A 1 383 ? -27.927 -9.510 59.986 1.00 61.97 383 SER A CA 1
ATOM 2858 C C . SER A 1 383 ? -28.941 -9.067 61.055 1.00 61.97 383 SER A C 1
ATOM 2860 O O . SER A 1 383 ? -28.552 -8.953 62.210 1.00 61.97 383 SER A O 1
ATOM 2862 N N . ASP A 1 384 ? -30.230 -8.932 60.711 1.00 59.66 384 ASP A N 1
ATOM 2863 C CA . ASP A 1 384 ? -31.267 -8.388 61.605 1.00 59.66 384 ASP A CA 1
ATOM 2864 C C . ASP A 1 384 ? -32.511 -9.287 61.784 1.00 59.66 384 ASP A C 1
ATOM 2866 O O . ASP A 1 384 ? -33.581 -8.814 62.159 1.00 59.66 384 ASP A O 1
ATOM 2870 N N . GLY A 1 385 ? -32.436 -10.590 61.474 1.00 60.69 385 GLY A N 1
ATOM 2871 C CA . GLY A 1 385 ? -33.598 -11.495 61.600 1.00 60.69 385 GLY A CA 1
ATOM 2872 C C . GLY A 1 385 ? -34.768 -11.178 60.646 1.00 60.69 385 GLY A C 1
ATOM 2873 O O . GLY A 1 385 ? -35.866 -11.711 60.805 1.00 60.69 385 GLY A O 1
ATOM 2874 N N . GLY A 1 386 ? -34.536 -10.315 59.651 1.00 62.88 386 GLY A N 1
ATOM 2875 C CA . GLY A 1 386 ? -35.504 -9.919 58.629 1.00 62.88 386 GLY A CA 1
ATOM 2876 C C . GLY A 1 386 ? -35.866 -11.038 57.644 1.00 62.88 386 GLY A C 1
ATOM 2877 O O . GLY A 1 386 ? -35.129 -12.007 57.451 1.00 62.88 386 GLY A O 1
ATOM 2878 N N . SER A 1 387 ? -37.026 -10.895 56.996 1.00 65.00 387 SER A N 1
ATOM 2879 C CA . SER A 1 387 ? -37.473 -11.793 55.924 1.00 65.00 387 SER A CA 1
ATOM 2880 C C . SER A 1 387 ? -36.715 -11.499 54.622 1.00 65.00 387 SER A C 1
ATOM 2882 O O . SER A 1 387 ? -36.456 -10.347 54.298 1.00 65.00 387 SER A O 1
ATOM 2884 N N . ARG A 1 388 ? -36.332 -12.551 53.880 1.00 63.56 388 ARG A N 1
ATOM 2885 C CA . ARG A 1 388 ? -35.563 -12.440 52.623 1.00 63.56 388 ARG A CA 1
ATOM 2886 C C . ARG A 1 388 ? -36.269 -11.527 51.608 1.00 63.56 388 ARG A C 1
ATOM 2888 O O . ARG A 1 388 ? -37.494 -11.623 51.494 1.00 63.56 388 ARG A O 1
ATOM 2895 N N . PRO A 1 389 ? -35.527 -10.754 50.789 1.00 64.25 389 PRO A N 1
ATOM 2896 C CA . PRO A 1 389 ? -34.062 -10.727 50.607 1.00 64.25 389 PRO A CA 1
ATOM 2897 C C . PRO A 1 389 ? -33.286 -9.972 51.707 1.00 64.25 389 PRO A C 1
ATOM 2899 O O . PRO A 1 389 ? -33.765 -8.981 52.235 1.00 64.25 389 PRO A O 1
ATOM 2902 N N . CYS A 1 390 ? -32.065 -10.428 52.028 1.00 65.25 390 CYS A N 1
ATOM 2903 C CA . CYS A 1 390 ? -31.238 -9.885 53.122 1.00 65.25 390 CYS A CA 1
ATOM 2904 C C . CYS A 1 390 ? -30.574 -8.521 52.829 1.00 65.25 390 CYS A C 1
ATOM 2906 O O . CYS A 1 390 ? -29.954 -7.952 53.720 1.00 65.25 390 CYS A O 1
ATOM 2908 N N . ILE A 1 391 ? -30.630 -8.031 51.587 1.00 68.44 391 ILE A N 1
ATOM 2909 C CA . ILE A 1 391 ? -30.041 -6.754 51.160 1.00 68.44 391 ILE A CA 1
ATOM 2910 C C . ILE A 1 391 ? -31.183 -5.921 50.592 1.00 68.44 391 ILE A C 1
ATOM 2912 O O . ILE A 1 391 ? -31.820 -6.338 49.621 1.00 68.44 391 ILE A O 1
ATOM 2916 N N . GLU A 1 392 ? -31.458 -4.772 51.207 1.00 73.38 392 GLU A N 1
ATOM 2917 C CA . GLU A 1 392 ? -32.429 -3.818 50.680 1.00 73.38 392 GLU A CA 1
ATOM 2918 C C . GLU A 1 392 ? -31.873 -3.109 49.442 1.00 73.38 392 GLU A C 1
ATOM 2920 O O . GLU A 1 392 ? -30.668 -2.910 49.295 1.00 73.38 392 GLU A O 1
ATOM 2925 N N . PHE A 1 393 ? -32.772 -2.712 48.542 1.00 78.44 393 PHE A N 1
ATOM 2926 C CA . PHE A 1 393 ? -32.428 -1.946 47.349 1.00 78.44 393 PHE A CA 1
ATOM 2927 C C . PHE A 1 393 ? -31.985 -0.524 47.744 1.00 78.44 393 PHE A C 1
ATOM 2929 O O . PHE A 1 393 ? -32.789 0.415 47.808 1.00 78.44 393 PHE A O 1
ATOM 2936 N N . SER A 1 394 ? -30.699 -0.401 48.068 1.00 79.12 394 SER A N 1
ATOM 2937 C CA . SER A 1 394 ? -30.047 0.800 48.587 1.00 79.12 394 SER A CA 1
ATOM 2938 C C . SER A 1 394 ? -29.570 1.722 47.458 1.00 79.12 394 SER A C 1
ATOM 2940 O O . SER A 1 394 ? -29.850 1.502 46.274 1.00 79.12 394 SER A O 1
ATOM 2942 N N . ASP A 1 395 ? -28.851 2.785 47.814 1.00 80.38 395 ASP A N 1
ATOM 2943 C CA . ASP A 1 395 ? -28.345 3.763 46.849 1.00 80.38 395 ASP A CA 1
ATOM 2944 C C . ASP A 1 395 ? -27.351 3.160 45.851 1.00 80.38 395 ASP A C 1
ATOM 2946 O O . ASP A 1 395 ? -27.365 3.548 44.684 1.00 80.38 395 ASP A O 1
ATOM 2950 N N . PHE A 1 396 ? -26.575 2.149 46.255 1.00 83.81 396 PHE A N 1
ATOM 2951 C CA . PHE A 1 396 ? -25.642 1.459 45.361 1.00 83.81 396 PHE A CA 1
ATOM 2952 C C . PHE A 1 396 ? -26.362 0.696 44.236 1.00 83.81 396 PHE A C 1
ATOM 2954 O O . PHE A 1 396 ? -26.029 0.853 43.057 1.00 83.81 396 PHE A O 1
ATOM 2961 N N . GLN A 1 397 ? -27.397 -0.088 44.565 1.00 84.25 397 GLN A N 1
ATOM 2962 C CA . GLN A 1 397 ? -28.171 -0.806 43.547 1.00 84.25 397 GLN A CA 1
ATOM 2963 C C . GLN A 1 397 ? -28.973 0.160 42.666 1.00 84.25 397 GLN A C 1
ATOM 2965 O O . GLN A 1 397 ? -29.082 -0.055 41.456 1.00 84.25 397 GLN A O 1
ATOM 2970 N N . ARG A 1 398 ? -29.488 1.259 43.241 1.00 86.38 398 ARG A N 1
ATOM 2971 C CA . ARG A 1 398 ? -30.132 2.341 42.478 1.00 86.38 398 ARG A CA 1
ATOM 2972 C C . ARG A 1 398 ? -29.184 2.978 41.470 1.00 86.38 398 ARG A C 1
ATOM 2974 O O . ARG A 1 398 ? -29.602 3.211 40.334 1.00 86.38 398 ARG A O 1
ATOM 2981 N N . ASP A 1 399 ? -27.954 3.279 41.873 1.00 88.44 399 ASP A N 1
ATOM 2982 C CA . ASP A 1 399 ? -26.964 3.896 40.992 1.00 88.44 399 ASP A CA 1
ATOM 2983 C C . ASP A 1 399 ? -26.535 2.933 39.880 1.00 88.44 399 ASP A C 1
ATOM 2985 O O . ASP A 1 399 ? -26.625 3.281 38.703 1.00 88.44 399 ASP A O 1
ATOM 2989 N N . THR A 1 400 ? -26.233 1.678 40.224 1.00 84.81 400 THR A N 1
ATOM 2990 C CA . THR A 1 400 ? -25.869 0.628 39.256 1.00 84.81 400 THR A CA 1
ATOM 2991 C C . THR A 1 400 ? -26.992 0.379 38.243 1.00 84.81 400 THR A C 1
ATOM 2993 O O . THR A 1 400 ? -26.752 0.314 37.034 1.00 84.81 400 THR A O 1
ATOM 2996 N N . GLN A 1 401 ? -28.250 0.340 38.696 1.00 89.06 4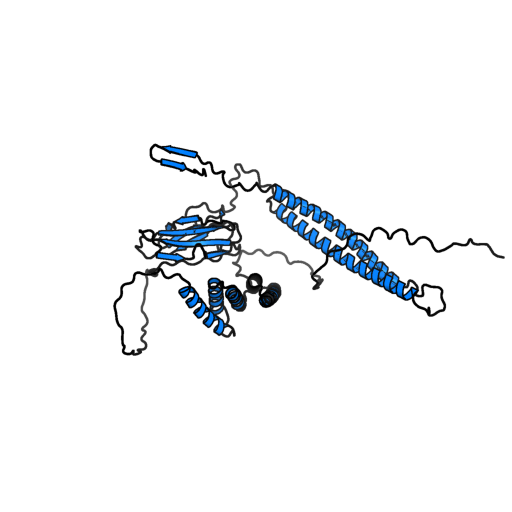01 GLN A N 1
ATOM 2997 C CA . GLN A 1 401 ? -29.404 0.224 37.803 1.00 89.06 401 GLN A CA 1
ATOM 2998 C C . GLN A 1 401 ? -29.550 1.453 36.890 1.00 89.06 401 GLN A C 1
ATOM 3000 O O . GLN A 1 401 ? -29.789 1.300 35.689 1.00 89.06 401 GLN A O 1
ATOM 3005 N N . ARG A 1 402 ? -29.404 2.676 37.421 1.00 89.69 402 ARG A N 1
ATOM 3006 C CA . ARG A 1 402 ? -29.450 3.909 36.609 1.00 89.69 402 ARG A CA 1
ATOM 3007 C C . ARG A 1 402 ? -28.315 3.944 35.587 1.00 89.69 402 ARG A C 1
ATOM 3009 O O . ARG A 1 402 ? -28.543 4.377 34.456 1.00 89.69 402 ARG A O 1
ATOM 3016 N N . HIS A 1 403 ? -27.129 3.472 35.962 1.00 85.69 403 HIS A N 1
ATOM 3017 C CA . HIS A 1 403 ? -25.975 3.343 35.081 1.00 85.69 403 HIS A CA 1
ATOM 3018 C C . HIS A 1 403 ? -26.294 2.394 33.918 1.00 85.69 403 HIS A C 1
ATOM 3020 O O . HIS A 1 403 ? -26.246 2.810 32.759 1.00 85.69 403 HIS A O 1
ATOM 3026 N N . GLY A 1 404 ? -26.757 1.174 34.212 1.00 87.69 404 GLY A N 1
ATOM 3027 C CA . GLY A 1 404 ? -27.162 0.198 33.196 1.00 87.69 404 GLY A CA 1
ATOM 3028 C C . GLY A 1 404 ? -28.266 0.713 32.261 1.00 87.69 404 GLY A C 1
ATOM 3029 O O . GLY A 1 404 ? -28.159 0.580 31.043 1.00 87.69 404 GLY A O 1
ATOM 3030 N N . GLN A 1 405 ? -29.294 1.386 32.795 1.00 90.44 405 GLN A N 1
ATOM 3031 C CA . GLN A 1 405 ? -30.396 1.946 31.993 1.00 90.44 405 GLN A CA 1
ATOM 3032 C C . GLN A 1 405 ? -29.947 3.064 31.036 1.00 90.44 405 GLN A C 1
ATOM 3034 O O . GLN A 1 405 ? -30.434 3.149 29.901 1.00 90.44 405 GLN A O 1
ATOM 3039 N N . ARG A 1 406 ? -29.001 3.913 31.461 1.00 91.69 406 ARG A N 1
ATOM 3040 C CA . ARG A 1 406 ? -28.417 4.951 30.596 1.00 91.69 406 ARG A CA 1
ATOM 3041 C C . ARG A 1 406 ? -27.679 4.317 29.421 1.00 91.69 406 ARG A C 1
ATOM 3043 O O . ARG A 1 406 ? -27.984 4.648 28.276 1.00 91.69 406 ARG A O 1
ATOM 3050 N N . TYR A 1 407 ? -26.792 3.356 29.682 1.00 88.19 407 TYR A N 1
ATOM 3051 C CA . TYR A 1 407 ? -26.048 2.670 28.620 1.00 88.19 407 TYR A CA 1
ATOM 3052 C C . TYR A 1 407 ? -26.942 1.823 27.716 1.00 88.19 407 TYR A C 1
ATOM 3054 O O . TYR A 1 407 ? -26.728 1.801 26.508 1.00 88.19 407 TYR A O 1
ATOM 3062 N N . GLN A 1 408 ? -28.005 1.217 28.247 1.00 88.75 408 GLN A N 1
ATOM 3063 C CA . GLN A 1 408 ? -29.001 0.516 27.436 1.00 88.75 408 GLN A CA 1
ATOM 3064 C C . GLN A 1 408 ? -29.707 1.460 26.449 1.00 88.75 408 GLN A C 1
ATOM 3066 O O . GLN A 1 408 ? -29.955 1.089 25.299 1.00 88.75 408 GLN A O 1
ATOM 3071 N N . THR A 1 409 ? -30.015 2.687 26.878 1.00 90.38 409 THR A N 1
ATOM 3072 C CA . THR A 1 409 ? -30.614 3.712 26.010 1.00 90.38 409 THR A CA 1
ATOM 3073 C C . THR A 1 409 ? -29.623 4.160 24.936 1.00 90.38 409 THR A C 1
ATOM 3075 O O . THR A 1 409 ? -29.973 4.184 23.755 1.00 90.38 409 THR A O 1
ATOM 3078 N N . VAL A 1 410 ? -28.372 4.432 25.324 1.00 90.38 410 VAL A N 1
ATOM 3079 C CA . VAL A 1 410 ? -27.289 4.806 24.398 1.00 90.38 410 VAL A CA 1
ATOM 3080 C C . VAL A 1 410 ? -27.058 3.712 23.356 1.00 90.38 410 VAL A C 1
ATOM 3082 O O . VAL A 1 410 ? -27.028 4.014 22.162 1.00 90.38 410 VAL A O 1
ATOM 3085 N N . TYR A 1 411 ? -26.981 2.446 23.776 1.00 90.88 411 TYR A N 1
ATOM 3086 C CA . TYR A 1 411 ? -26.843 1.284 22.895 1.00 90.88 411 TYR A CA 1
ATOM 3087 C C . TYR A 1 411 ? -27.978 1.210 21.865 1.00 90.88 411 TYR A C 1
ATOM 3089 O O . TYR A 1 411 ? -27.712 1.048 20.679 1.00 90.88 411 TYR A O 1
ATOM 3097 N N . ARG A 1 412 ? -29.244 1.374 22.274 1.00 93.25 412 ARG A N 1
ATOM 3098 C CA . ARG A 1 412 ? -30.381 1.312 21.338 1.00 93.25 412 ARG A CA 1
ATOM 3099 C C . ARG A 1 412 ? -30.306 2.407 20.277 1.00 93.25 412 ARG A C 1
ATOM 3101 O O . ARG A 1 412 ? -30.474 2.128 19.092 1.00 93.25 412 ARG A O 1
ATOM 3108 N N . VAL A 1 413 ? -30.026 3.642 20.691 1.00 94.69 413 VAL A N 1
ATOM 3109 C CA . VAL A 1 413 ? -29.928 4.779 19.765 1.00 94.69 413 VAL A CA 1
ATOM 3110 C C . VAL A 1 413 ? -28.748 4.596 18.807 1.00 94.69 413 VAL A C 1
ATOM 3112 O O . VAL A 1 413 ? -28.921 4.691 17.594 1.00 94.69 413 VAL A O 1
ATOM 3115 N N . THR A 1 414 ? -27.567 4.255 19.320 1.00 90.94 414 THR A N 1
ATOM 3116 C CA . THR A 1 414 ? -26.369 4.052 18.484 1.00 90.94 414 THR A CA 1
ATOM 3117 C C . THR A 1 414 ? -26.494 2.850 17.553 1.00 90.94 414 THR A C 1
ATOM 3119 O O . THR A 1 414 ? -26.126 2.961 16.386 1.00 90.94 414 THR A O 1
ATOM 3122 N N . LEU A 1 415 ? -27.092 1.743 18.005 1.00 94.38 415 LEU A N 1
ATOM 3123 C CA . LEU A 1 415 ? -27.353 0.577 17.162 1.00 94.38 415 LEU A CA 1
ATOM 3124 C C . LEU A 1 415 ? -28.288 0.931 16.002 1.00 94.38 415 LEU A C 1
ATOM 3126 O O . LEU A 1 415 ? -27.988 0.607 14.855 1.00 94.38 415 LEU A O 1
ATOM 3130 N N . THR A 1 416 ? -29.401 1.620 16.276 1.00 94.94 416 THR A N 1
ATOM 3131 C CA . THR A 1 416 ? -30.353 2.014 15.220 1.00 94.94 416 THR A CA 1
ATOM 3132 C C . THR A 1 416 ? -29.706 2.937 14.187 1.00 94.94 416 THR A C 1
ATOM 3134 O O . THR A 1 416 ? -29.822 2.687 12.986 1.00 94.94 416 THR A O 1
ATOM 3137 N N . ALA A 1 417 ? -28.944 3.941 14.629 1.00 93.06 417 ALA A N 1
ATOM 3138 C CA . ALA A 1 417 ? -28.197 4.825 13.736 1.00 93.06 417 ALA A CA 1
ATOM 3139 C C . ALA A 1 417 ? -27.116 4.070 12.935 1.00 93.06 417 ALA A C 1
ATOM 3141 O O . ALA A 1 417 ? -26.927 4.333 11.743 1.00 93.06 417 ALA A O 1
ATOM 3142 N N . GLY A 1 418 ? -26.440 3.103 13.564 1.00 92.44 418 GLY A N 1
ATOM 3143 C CA . GLY A 1 418 ? -25.444 2.246 12.921 1.00 92.44 418 GLY A CA 1
ATOM 3144 C C . GLY A 1 418 ? -26.044 1.384 11.812 1.00 92.44 418 GLY A C 1
ATOM 3145 O O . GLY A 1 418 ? -25.501 1.347 10.710 1.00 92.44 418 GLY A O 1
ATOM 3146 N N . VAL A 1 419 ? -27.205 0.768 12.052 1.00 95.12 419 VAL A N 1
ATOM 3147 C CA . VAL A 1 419 ? -27.922 -0.040 11.048 1.00 95.12 419 VAL A CA 1
ATOM 3148 C C . VAL A 1 419 ? -28.395 0.815 9.869 1.00 95.12 419 VAL A C 1
ATOM 3150 O O . VAL A 1 419 ? -28.207 0.419 8.718 1.00 95.12 419 VAL A O 1
ATOM 3153 N N . ILE A 1 420 ? -28.945 2.009 10.122 1.00 94.69 420 ILE A N 1
ATOM 3154 C CA . ILE A 1 420 ? -29.342 2.944 9.052 1.00 94.69 420 ILE A CA 1
ATOM 3155 C C . ILE A 1 420 ? -28.122 3.329 8.201 1.00 94.69 420 ILE A C 1
ATOM 3157 O O . ILE A 1 420 ? -28.180 3.292 6.969 1.00 94.69 420 ILE A O 1
ATOM 3161 N N . SER A 1 421 ? -26.998 3.637 8.852 1.00 92.88 421 SER A N 1
ATOM 3162 C CA . SER A 1 421 ? -25.745 3.992 8.174 1.00 92.88 421 SER A CA 1
ATOM 3163 C C . SER A 1 421 ? -25.189 2.825 7.353 1.00 92.88 421 SER A C 1
ATOM 3165 O O . SER A 1 421 ? -24.755 3.025 6.218 1.00 92.88 421 SER A O 1
ATOM 3167 N N . ALA A 1 422 ? -25.260 1.598 7.877 1.00 93.38 422 ALA A N 1
ATOM 3168 C CA . ALA A 1 422 ? -24.850 0.387 7.168 1.00 93.38 422 ALA A CA 1
ATOM 3169 C C . ALA A 1 422 ? -25.723 0.122 5.931 1.00 93.38 422 ALA A C 1
ATOM 3171 O O . ALA A 1 422 ? -25.197 -0.243 4.877 1.00 93.38 422 ALA A O 1
ATOM 3172 N N . GLY A 1 423 ? -27.036 0.361 6.022 1.00 95.19 423 GLY A N 1
ATOM 3173 C CA . GLY A 1 423 ? -27.953 0.282 4.882 1.00 95.19 423 GLY A CA 1
ATOM 3174 C C . GLY A 1 423 ? -27.597 1.284 3.781 1.00 95.19 423 GLY A C 1
ATOM 3175 O O . GLY A 1 423 ? -27.499 0.908 2.611 1.00 95.19 423 GLY A O 1
ATOM 3176 N N . LEU A 1 424 ? -27.313 2.538 4.152 1.00 94.69 424 LEU A N 1
ATOM 3177 C CA . LEU A 1 424 ? -26.858 3.563 3.208 1.00 94.69 424 LEU A CA 1
ATOM 3178 C C . LEU A 1 424 ? -25.514 3.192 2.562 1.00 94.69 424 LEU A C 1
ATOM 3180 O O . LEU A 1 424 ? -25.380 3.273 1.341 1.00 94.69 424 LEU A O 1
ATOM 3184 N N . ALA A 1 425 ? -24.533 2.755 3.355 1.00 93.06 425 ALA A N 1
ATOM 3185 C CA . ALA A 1 425 ? -23.231 2.328 2.849 1.00 93.06 425 ALA A CA 1
ATOM 3186 C C . ALA A 1 425 ? -23.370 1.156 1.865 1.00 93.06 425 ALA A C 1
ATOM 3188 O O . ALA A 1 425 ? -22.812 1.201 0.767 1.00 93.06 425 ALA A O 1
ATOM 3189 N N . SER A 1 426 ? -24.176 0.151 2.220 1.00 93.06 426 SER A N 1
ATOM 3190 C CA . SER A 1 426 ? -24.458 -1.014 1.374 1.00 93.06 426 SER A CA 1
ATOM 3191 C C . SER A 1 426 ? -25.101 -0.605 0.049 1.00 93.06 426 SER A C 1
ATOM 3193 O O . SER A 1 426 ? -24.679 -1.070 -1.009 1.00 93.06 426 SER A O 1
ATOM 3195 N N . TYR A 1 427 ? -26.071 0.314 0.083 1.00 95.06 427 TYR A N 1
ATOM 3196 C CA . TYR A 1 427 ? -26.706 0.852 -1.120 1.00 95.06 427 TYR A CA 1
ATOM 3197 C C . TYR A 1 427 ? -25.707 1.570 -2.042 1.00 95.06 427 TYR A C 1
ATOM 3199 O O . TYR A 1 427 ? -25.714 1.347 -3.255 1.00 95.06 427 TYR A O 1
ATOM 3207 N N . LEU A 1 428 ? -24.820 2.401 -1.483 1.00 93.06 428 LEU A N 1
ATOM 3208 C CA . LEU A 1 428 ? -23.815 3.134 -2.259 1.00 93.06 428 LEU A CA 1
ATOM 3209 C C . LEU A 1 428 ? -22.790 2.187 -2.903 1.00 93.06 428 LEU A C 1
ATOM 3211 O O . LEU A 1 428 ? -22.496 2.328 -4.090 1.00 93.06 428 LEU A O 1
ATOM 3215 N N . TRP A 1 429 ? -22.301 1.187 -2.165 1.00 91.06 429 TRP A N 1
ATOM 3216 C CA . TRP A 1 429 ? -21.400 0.162 -2.705 1.00 91.06 429 TRP A CA 1
ATOM 3217 C C . TRP A 1 429 ? -22.062 -0.687 -3.794 1.00 91.06 429 TRP A C 1
ATOM 3219 O O . TRP A 1 429 ? -21.477 -0.886 -4.859 1.00 91.06 429 TRP A O 1
ATOM 3229 N N . TYR A 1 430 ? -23.298 -1.136 -3.571 1.00 93.19 430 TYR A N 1
ATOM 3230 C CA . TYR A 1 430 ? -24.069 -1.885 -4.564 1.00 93.19 430 TYR A CA 1
ATOM 3231 C C . TYR A 1 430 ? -24.247 -1.098 -5.865 1.00 93.19 430 TYR A C 1
ATOM 3233 O O . TYR A 1 430 ? -24.055 -1.636 -6.959 1.00 93.19 430 TYR A O 1
ATOM 3241 N N . ARG A 1 431 ? -24.578 0.193 -5.750 1.00 90.06 431 ARG A N 1
ATOM 3242 C CA . ARG A 1 431 ? -24.737 1.071 -6.906 1.00 90.06 431 ARG A CA 1
ATOM 3243 C C . ARG A 1 431 ? -23.432 1.212 -7.686 1.00 90.06 431 ARG A C 1
ATOM 3245 O O . ARG A 1 431 ? -23.473 1.121 -8.907 1.00 90.06 431 ARG A O 1
ATOM 3252 N N . GLU A 1 432 ? -22.301 1.381 -7.001 1.00 88.75 432 GLU A N 1
ATOM 3253 C CA . GLU A 1 432 ? -20.988 1.469 -7.650 1.00 88.75 432 GLU A CA 1
ATOM 3254 C C . GLU A 1 432 ? -20.662 0.199 -8.444 1.00 88.75 432 GLU A C 1
ATOM 3256 O O . GLU A 1 432 ? -20.287 0.286 -9.613 1.00 88.75 432 GLU A O 1
ATOM 3261 N N . ILE A 1 433 ? -20.863 -0.975 -7.837 1.00 84.88 433 ILE A N 1
ATOM 3262 C CA . ILE A 1 433 ? -20.593 -2.275 -8.466 1.00 84.88 433 ILE A CA 1
ATOM 3263 C C . ILE A 1 433 ? -21.465 -2.472 -9.711 1.00 84.88 433 ILE A C 1
ATOM 3265 O O . ILE A 1 433 ? -20.951 -2.870 -10.751 1.00 84.88 433 ILE A O 1
ATOM 3269 N N . ARG A 1 434 ? -22.762 -2.142 -9.642 1.00 86.31 434 ARG A N 1
ATOM 3270 C CA . ARG A 1 434 ? -23.685 -2.284 -10.784 1.00 86.31 434 ARG A CA 1
ATOM 3271 C C . ARG A 1 434 ? -23.399 -1.342 -11.949 1.00 86.31 434 ARG A C 1
ATOM 3273 O O . ARG A 1 434 ? -23.807 -1.633 -13.066 1.00 86.31 434 ARG A O 1
ATOM 3280 N N . THR A 1 435 ? -22.747 -0.214 -11.695 1.00 81.81 435 THR A N 1
ATOM 3281 C CA . THR A 1 435 ? -22.361 0.739 -12.746 1.00 81.81 435 THR A CA 1
ATOM 3282 C C . THR A 1 435 ? -20.994 0.457 -13.358 1.00 81.81 435 THR A C 1
ATOM 3284 O O . THR A 1 435 ? -20.622 1.138 -14.312 1.00 81.81 435 THR A O 1
ATOM 3287 N N . ARG A 1 436 ? -20.234 -0.521 -12.841 1.00 72.25 436 ARG A N 1
ATOM 3288 C CA . ARG A 1 436 ? -19.008 -0.962 -13.513 1.00 72.25 436 ARG A CA 1
ATOM 3289 C C . ARG A 1 436 ? -19.421 -1.635 -14.826 1.00 72.25 436 ARG A C 1
ATOM 3291 O O . ARG A 1 436 ? -20.212 -2.578 -14.773 1.00 72.25 436 ARG A O 1
ATOM 3298 N N . PRO A 1 437 ? -18.957 -1.157 -15.994 1.00 56.38 437 PRO A N 1
ATOM 3299 C CA . PRO A 1 437 ? -19.193 -1.875 -17.236 1.00 56.38 437 PRO A CA 1
ATOM 3300 C C . PRO A 1 437 ? -18.613 -3.283 -17.092 1.00 56.38 437 PRO A C 1
ATOM 3302 O O . PRO A 1 437 ? -17.547 -3.449 -16.495 1.00 56.38 437 PRO A O 1
ATOM 3305 N N . ALA A 1 438 ? -19.340 -4.284 -17.595 1.00 47.47 438 ALA A N 1
ATOM 3306 C CA . ALA A 1 438 ? -18.827 -5.641 -17.674 1.00 47.47 438 ALA A CA 1
ATOM 3307 C C . ALA A 1 438 ? -17.476 -5.587 -18.392 1.00 47.47 438 ALA A C 1
ATOM 3309 O O . ALA A 1 438 ? -17.368 -5.025 -19.482 1.00 47.47 438 ALA A O 1
ATOM 3310 N N . GLU A 1 439 ? -16.451 -6.103 -17.726 1.00 46.53 439 GLU A N 1
ATOM 3311 C CA . GLU A 1 439 ? -15.125 -6.306 -18.288 1.00 46.53 439 GLU A CA 1
ATOM 3312 C C . GLU A 1 439 ? -15.307 -6.981 -19.655 1.00 46.53 439 GLU A C 1
ATOM 3314 O O . GLU A 1 439 ? -15.967 -8.020 -19.746 1.00 46.53 439 GLU A O 1
ATOM 3319 N N . GLN A 1 440 ? -14.843 -6.336 -20.732 1.00 46.75 440 GLN A N 1
ATOM 3320 C CA . GLN A 1 440 ? -14.893 -6.928 -22.066 1.00 46.75 440 GLN A CA 1
ATOM 3321 C C . GLN A 1 440 ? -14.169 -8.270 -21.982 1.00 46.75 440 GLN A C 1
ATOM 3323 O O . GLN A 1 440 ? -12.966 -8.328 -21.729 1.00 46.75 440 GLN A O 1
ATOM 3328 N N . THR A 1 441 ? -14.927 -9.351 -22.134 1.00 42.19 441 THR A N 1
ATOM 3329 C CA . THR A 1 441 ? -14.372 -10.693 -22.260 1.00 42.19 441 THR A CA 1
ATOM 3330 C C . THR A 1 441 ? -13.440 -10.687 -23.474 1.00 42.19 441 THR A C 1
ATOM 3332 O O . THR A 1 441 ? -13.818 -10.137 -24.512 1.00 42.19 441 THR A O 1
ATOM 3335 N N . PRO A 1 442 ? -12.212 -11.228 -23.371 1.00 42.53 442 PRO A N 1
ATOM 3336 C CA . PRO A 1 442 ? -11.303 -11.247 -24.507 1.00 42.53 442 PRO A CA 1
ATOM 3337 C C . PRO A 1 442 ? -11.944 -12.011 -25.672 1.00 42.53 442 PRO A C 1
ATOM 3339 O O . PRO A 1 442 ? -12.615 -13.023 -25.469 1.00 42.53 442 PRO A O 1
ATOM 3342 N N . ALA A 1 443 ? -11.754 -11.453 -26.869 1.00 43.62 443 ALA A N 1
ATOM 3343 C CA . ALA A 1 443 ? -12.395 -11.802 -28.130 1.00 43.62 443 ALA A CA 1
ATOM 3344 C C . ALA A 1 443 ? -12.569 -13.313 -28.372 1.00 43.62 443 ALA A C 1
ATOM 3346 O O . ALA A 1 443 ? -11.658 -14.115 -28.156 1.00 43.62 443 ALA A O 1
ATOM 3347 N N . ALA A 1 444 ? -13.747 -13.683 -28.882 1.00 46.00 444 ALA A N 1
ATOM 3348 C CA . ALA A 1 444 ? -14.023 -15.021 -29.383 1.00 46.00 444 ALA A CA 1
ATOM 3349 C C . ALA A 1 444 ? -13.081 -15.345 -30.555 1.00 46.00 444 ALA A C 1
ATOM 3351 O O . ALA A 1 444 ? -13.091 -14.674 -31.586 1.00 46.00 444 ALA A O 1
ATOM 3352 N N . VAL A 1 445 ? -12.261 -16.384 -30.391 1.00 46.62 445 VAL A N 1
ATOM 3353 C CA . VAL A 1 445 ? -11.381 -16.899 -31.443 1.00 46.62 445 VAL A CA 1
ATOM 3354 C C . VAL A 1 445 ? -12.246 -17.580 -32.502 1.00 46.62 445 VAL A C 1
ATOM 3356 O O . VAL A 1 445 ? -12.834 -18.627 -32.239 1.00 46.62 445 VAL A O 1
ATOM 3359 N N . THR A 1 446 ? -12.314 -17.003 -33.701 1.00 47.38 446 THR A N 1
ATOM 3360 C CA . THR A 1 446 ? -12.948 -17.655 -34.854 1.00 47.38 446 THR A CA 1
ATOM 3361 C C . THR A 1 446 ? -11.864 -18.347 -35.676 1.00 47.38 446 THR A C 1
ATOM 3363 O O . THR A 1 446 ? -10.931 -17.705 -36.153 1.00 47.38 446 THR A O 1
ATOM 3366 N N . VAL A 1 447 ? -11.961 -19.672 -35.811 1.00 41.75 447 VAL A N 1
ATOM 3367 C CA . VAL A 1 447 ? -11.031 -20.486 -36.608 1.00 41.75 447 VAL A CA 1
ATOM 3368 C C . VAL A 1 447 ? -11.684 -20.784 -37.951 1.00 41.75 447 VAL A C 1
ATOM 3370 O O . VAL A 1 447 ? -12.750 -21.398 -37.988 1.00 41.75 447 VAL A O 1
ATOM 3373 N N . VAL A 1 448 ? -11.044 -20.379 -39.050 1.00 48.50 448 VAL A N 1
ATOM 3374 C CA . VAL A 1 448 ? -11.485 -20.726 -40.410 1.00 48.50 448 VAL A CA 1
ATOM 3375 C C . VAL A 1 448 ? -10.488 -21.726 -41.013 1.00 48.50 448 VAL A C 1
ATOM 3377 O O . VAL A 1 448 ? -9.279 -21.476 -40.969 1.00 48.50 448 VAL A O 1
ATOM 3380 N N . PRO A 1 449 ? -10.944 -22.870 -41.558 1.00 42.75 449 PRO A N 1
ATOM 3381 C CA . PRO A 1 449 ? -10.062 -23.806 -42.245 1.00 42.75 449 PRO A CA 1
ATOM 3382 C C . PRO A 1 449 ? -9.705 -23.287 -43.645 1.00 42.75 449 PRO A C 1
ATOM 3384 O O . PRO A 1 449 ? -10.590 -22.930 -44.421 1.00 42.75 449 PRO A O 1
ATOM 3387 N N . VAL A 1 450 ? -8.414 -23.288 -43.986 1.00 49.19 450 VAL A N 1
ATOM 3388 C CA . VAL A 1 450 ? -7.930 -23.022 -45.348 1.00 49.19 450 VAL A CA 1
ATOM 3389 C C . VAL A 1 450 ? -7.478 -24.348 -45.959 1.00 49.19 450 VAL A C 1
ATOM 3391 O O . VAL A 1 450 ? -6.667 -25.064 -45.369 1.00 49.19 450 VAL A O 1
ATOM 3394 N N . VAL A 1 451 ? -8.022 -24.688 -47.130 1.00 43.81 451 VAL A N 1
ATOM 3395 C CA . VAL A 1 451 ? -7.647 -25.885 -47.897 1.00 43.81 451 VAL A CA 1
ATOM 3396 C C . VAL A 1 451 ? -7.081 -25.439 -49.242 1.00 43.81 451 VAL A C 1
ATOM 3398 O O . VAL A 1 451 ? -7.806 -24.885 -50.068 1.00 43.81 451 VAL A O 1
ATOM 3401 N N . GLY A 1 452 ? -5.785 -25.671 -49.445 1.00 49.00 452 GLY A N 1
ATOM 3402 C CA . GLY A 1 452 ? -5.096 -25.536 -50.730 1.00 49.00 452 GLY A CA 1
ATOM 3403 C C . GLY A 1 452 ? -4.423 -26.857 -51.128 1.00 49.00 452 GLY A C 1
ATOM 3404 O O . GLY A 1 452 ? -4.272 -27.730 -50.273 1.00 49.00 452 GLY A O 1
ATOM 3405 N N . PRO A 1 453 ? -4.013 -27.022 -52.401 1.00 52.41 453 PRO A N 1
ATOM 3406 C CA . PRO A 1 453 ? -3.532 -28.301 -52.937 1.00 52.41 453 PRO A CA 1
ATOM 3407 C C . PRO A 1 453 ? -2.317 -28.883 -52.197 1.00 52.41 453 PRO A C 1
ATOM 3409 O O . PRO A 1 453 ? -2.169 -30.099 -52.190 1.00 52.41 453 PRO A O 1
ATOM 3412 N N . ASP A 1 454 ? -1.537 -28.049 -51.495 1.00 53.59 454 ASP A N 1
ATOM 3413 C CA . ASP A 1 454 ? -0.357 -28.481 -50.731 1.00 53.59 454 ASP A CA 1
ATOM 3414 C C . ASP A 1 454 ? -0.369 -28.045 -49.246 1.00 53.59 454 ASP A C 1
ATOM 3416 O O . ASP A 1 454 ? 0.625 -28.222 -48.542 1.00 53.59 454 ASP A O 1
ATOM 3420 N N . VAL A 1 455 ? -1.472 -27.472 -48.733 1.00 46.75 455 VAL A N 1
ATOM 3421 C CA . VAL A 1 455 ? -1.577 -27.026 -47.325 1.00 46.75 455 VAL A CA 1
ATOM 3422 C C . VAL A 1 455 ? -2.978 -27.274 -46.762 1.00 46.75 455 VAL A C 1
ATOM 3424 O O . VAL A 1 455 ? -3.969 -26.734 -47.256 1.00 46.75 455 VAL A O 1
ATOM 3427 N N . VAL A 1 456 ? -3.037 -28.029 -45.660 1.00 42.75 456 VAL A N 1
ATOM 3428 C CA . VAL A 1 456 ? -4.199 -28.132 -44.765 1.00 42.75 456 VAL A CA 1
ATOM 3429 C C . VAL A 1 456 ? -3.806 -27.507 -43.429 1.00 42.75 456 VAL A C 1
ATOM 3431 O O . VAL A 1 456 ? -2.994 -28.065 -42.692 1.00 42.75 456 VAL A O 1
ATOM 3434 N N . GLY A 1 457 ? -4.355 -26.335 -43.113 1.00 50.94 457 GLY A N 1
ATOM 3435 C CA . GLY A 1 457 ? -4.081 -25.638 -41.856 1.00 50.94 457 GLY A CA 1
ATOM 3436 C C . GLY A 1 457 ? -5.125 -24.564 -41.560 1.00 50.94 457 GLY A C 1
ATOM 3437 O O . GLY A 1 457 ? -5.575 -23.858 -42.459 1.00 50.94 457 GLY A O 1
ATOM 3438 N N . GLY A 1 458 ? -5.550 -24.461 -40.299 1.00 43.41 458 GLY A N 1
ATOM 3439 C CA . GLY A 1 458 ? -6.486 -23.430 -39.848 1.00 43.41 458 GLY A CA 1
ATOM 3440 C C . GLY A 1 458 ? -5.753 -22.135 -39.511 1.00 43.41 458 GLY A C 1
ATOM 3441 O O . GLY A 1 458 ? -4.806 -22.150 -38.725 1.00 43.41 458 GLY A O 1
ATOM 3442 N N . THR A 1 459 ? -6.195 -21.013 -40.073 1.00 45.56 459 THR A N 1
ATOM 3443 C CA . THR A 1 459 ? -5.712 -19.688 -39.671 1.00 45.56 459 THR A CA 1
ATOM 3444 C C . THR A 1 459 ? -6.654 -19.133 -38.610 1.00 45.56 459 THR A C 1
ATOM 3446 O O . THR A 1 459 ? -7.850 -18.978 -38.861 1.00 45.56 459 THR A O 1
ATOM 3449 N N . ALA A 1 460 ? -6.132 -18.837 -37.421 1.00 39.47 460 ALA A N 1
ATOM 3450 C CA . ALA A 1 460 ? -6.850 -18.050 -36.426 1.00 39.47 460 ALA A CA 1
ATOM 3451 C C . ALA A 1 460 ? -6.507 -16.574 -36.651 1.00 39.47 460 ALA A C 1
ATOM 3453 O O . ALA A 1 460 ? -5.381 -16.148 -36.397 1.00 39.47 460 ALA A O 1
ATOM 3454 N N . SER A 1 461 ? -7.466 -15.801 -37.149 1.00 46.22 461 SER A N 1
ATOM 3455 C CA . SER A 1 461 ? -7.378 -14.343 -37.178 1.00 46.22 461 SER A CA 1
ATOM 3456 C C . SER A 1 461 ? -8.068 -13.788 -35.937 1.00 46.22 461 SER A C 1
ATOM 3458 O O . SER A 1 461 ? -9.246 -14.055 -35.703 1.00 46.22 461 SER A O 1
ATOM 3460 N N . ILE A 1 462 ? -7.326 -13.029 -35.134 1.00 38.81 462 ILE A N 1
ATOM 3461 C CA . ILE A 1 462 ? -7.875 -12.228 -34.039 1.00 38.81 462 ILE A CA 1
ATOM 3462 C C . ILE A 1 462 ? -8.118 -10.835 -34.627 1.00 38.81 462 ILE A C 1
ATOM 3464 O O . ILE A 1 462 ? -7.155 -10.136 -34.940 1.00 38.81 462 ILE A O 1
ATOM 3468 N N . GLU A 1 463 ? -9.380 -10.458 -34.836 1.00 37.56 463 GLU A N 1
ATOM 3469 C CA . GLU A 1 463 ? -9.738 -9.053 -35.073 1.00 37.56 463 GLU A CA 1
ATOM 3470 C C . GLU A 1 463 ? -9.536 -8.276 -33.761 1.00 37.56 463 GLU A C 1
ATOM 3472 O O . GLU A 1 463 ? -10.008 -8.710 -32.707 1.00 37.56 463 GLU A O 1
ATOM 3477 N N . PHE A 1 464 ? -8.776 -7.177 -33.827 1.00 46.50 464 PHE A N 1
ATOM 3478 C CA . PHE A 1 464 ? -8.544 -6.242 -32.720 1.00 46.50 464 PHE A CA 1
ATOM 3479 C C . PHE A 1 464 ? -9.585 -5.129 -32.705 1.00 46.50 464 PHE A C 1
ATOM 3481 O O . PHE A 1 464 ? -9.885 -4.604 -33.803 1.00 46.50 464 PHE A O 1
#

pLDDT: mean 72.09, std 22.51, range [29.36, 96.06]

Solvent-accessible surface area (backbone atoms only — not comparable to full-atom values): 28445 Å² total; per-residue (Å²): 135,86,83,89,77,84,88,79,86,86,87,87,85,88,82,87,85,82,85,84,83,88,83,90,87,86,84,89,84,90,84,83,86,86,88,80,90,76,92,75,92,78,83,82,85,83,79,90,81,91,75,79,90,70,84,76,70,83,72,77,64,48,74,67,35,40,53,50,14,52,53,28,38,53,51,13,56,52,27,46,77,70,69,39,33,74,62,16,35,52,27,30,48,50,16,29,70,37,44,66,46,39,72,42,30,44,58,35,10,52,31,27,44,75,67,64,39,50,68,60,13,40,51,29,26,54,47,20,70,69,67,28,70,88,83,47,87,60,52,63,58,38,52,56,48,40,60,47,42,53,53,50,57,64,68,68,50,84,69,84,81,74,86,86,78,92,82,81,86,87,85,83,88,84,83,85,84,89,82,80,88,82,86,78,88,86,82,92,86,89,81,89,79,79,84,81,51,83,54,79,46,68,74,85,63,57,56,31,30,59,59,42,49,42,50,46,56,36,37,60,36,88,90,62,76,58,49,45,33,35,30,36,30,32,66,89,53,92,61,71,49,79,39,74,38,45,81,51,95,83,36,29,42,30,77,44,57,29,85,45,32,69,45,66,34,34,36,30,26,33,42,28,21,42,86,89,65,51,77,78,49,67,50,53,37,97,90,54,48,44,57,25,36,44,33,83,86,34,67,81,46,64,66,83,84,74,76,64,82,70,77,73,69,94,66,93,80,82,87,81,82,70,76,76,80,62,74,36,68,81,30,80,90,18,73,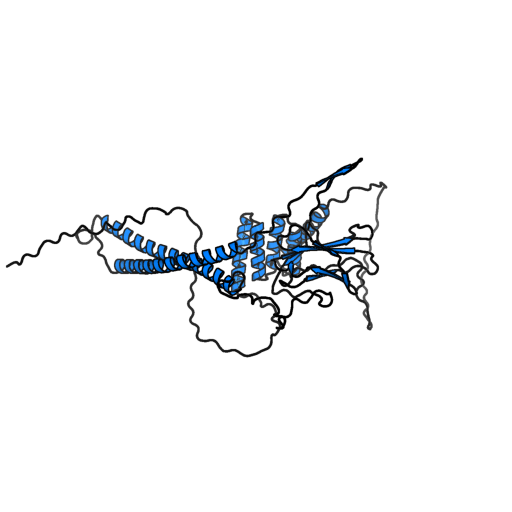47,19,55,50,47,37,52,48,27,43,50,48,15,53,53,25,41,51,52,14,52,53,26,44,52,56,21,48,50,38,48,52,52,54,50,54,51,51,53,54,33,68,67,52,93,68,42,98,78,81,63,73,83,62,58,61,76,92,45,72,67,58,52,49,40,50,52,50,20,53,51,29,49,51,51,17,54,55,31,37,54,55,10,53,55,25,42,52,52,22,51,52,48,53,52,52,48,60,72,67,52,74,78,76,80,72,80,77,86,82,53,75,48,81,45,82,53,102,90,45,84,53,69,53,73,62,80,86,130

Foldseek 3Di:
DDDDDDDDDPDPDDPDPPPPPPDDDDDDDDDDDDDDDDDDDDDDDDDDDDDDDDPDDPDAADPVLQVQLVVLQVVLVVCVVVVNLVSSLVSLVSSCVSHVALVSLQVNLVSCVSVVVLVSNLVSLVSSLVPPDVPDPCNVVSVVSNVVSVVVVVVPDPDPDDDDDDDDDDDDDDDDDDDDDDDDDDDDDDDDDDPQDPAKDWDFAAEAAALFKAKTKIAHGPPAQKWKWKWKAAPPDPGTDIDTFPDDPGITIDIDHNVRRHDQKMWMKMFIAHPVRDTPDIGADPVGTRIYGHDNPDDHHDDPPPDDPGPDPPPDDDPDDDDPQDQDCQRAPHPNVVVLLVVLVVLLVVLLVLLVVLVVLLVVLVVVLVVVLVVQVPDPDLPPPDDDSSDDCDPVNVVSVVRSVVSVVSSVVSVVSSVVSVVVSVVSVVSNVVPPPPDPDQDDFDWDWDDDPPDTDIDTDDDD

Radius of gyration: 36.79 Å; Cα contacts (8 Å, |Δi|>4): 508; chains: 1; bounding box: 119×65×120 Å

Nearest PDB structures (foldseek):
  2gw1-assembly1_B  TM=9.280E-01  e=6.972E-03  Saccharomyces cerevisiae
  3uq3-assembly1_A  TM=8.396E-01  e=2.577E-02  Saccharomyces cerevisiae S288C
  2pl2-assembly1_B  TM=8.308E-01  e=2.441E-02  Thermus thermophilus HB27
  7bev-assembly1_A  TM=5.030E-01  e=9.154E-03  Homo sapiens

Secondary structure (DSSP, 8-state):
-------PPP--SSSSS-SSS-S--------------------PPPPP----------PPPPHHHHHHHHHHHHHHHHHHHTT-HHHHHHHHHHHHHHH--THHHHHHHHHHHHTT-HHHHHHHHHHHHHHS-TT-TTHHHHHHHHHHHHHHHHHTS-----------------------------------------S-EE----EE-TTS-EEEEEE--TT--PEEEEEEEETT-SSPEEEEPEEETTEEEEEEPTTTTTSSEEEEEEEEE-TTS-EEEEES-SSS-EEEEE-TTSPP---TTSSSPPPP---S---SS-------TTSTTSHHHHHHHHHHHHHHHHHHHHHHHHHHHHHHHHHHHHHHHHHHHH-S--TTSPPSPSS---HHHHHHHHHHHHHHHHHHHHHHHHHHHHHHHHHHHHHHHHTSPPP------EEEEEEETTEEEEEEE---

Sequence (464 aa):
MDRQRPRVRPGGFYVQWYRTIVTGAAVAAGLAVSVAARAQEAAPAPQADDGAPAKRSPAAPSAADIEQAKAHFARGAELVKQGKHAEAAAEFKESYRLSRNPLLLYNIGYVYDELGDKELALFYFRKFLHDAPGDSDNHAYARDRVAALERELEAGEPQPAGTTTPTGSAPPAPTAPSGSSDEPASETAPGANAPAVREFMHQVVDEAPPGMPLDLTAFVPPNSDWQVVLYYRGQGASRFTAVVMKRRYNELVGRIPASVMRGTSVQYYIEVKDRSGAIVARAGRSTSPNVVFIDKAAPPRYYPDLGGPPAPTPTAAAADGAKPARDGYFDVGSARFSRLKWAATGAAGGLLAAALASYFVAADAASTLEAEAFKSNRSTTCSDGGSRPCIEFSDFQRDTQRHGQRYQTVYRVTLTAGVISAGLASYLWYREIRTRPAEQTPAAVTVVPVVGPDVVGGTASIEF